Protein AF-A0A943XMK5-F1 (afdb_monomer_lite)

Sequence (504 aa):
MKYYALIISSWVLWLPITFWAGRVFCRYVCPLGLSQSFVGALARRKKNVRRVCTRLPRSKARLAVNVAVLLIYFTLPLGSLIHPWGVFGRVLSLFAPGIVFFAAILILSLFGKGRLWCNWVCPLGVIFDFVAKLGWRADVVGKGCASCRACFPAEAPKVKASECDVSRREALSGVAALAATHAAEKTVDGGFAAVSKAVHPSSLRPVLPPGAHDDFSMKCIGCGICTRVCPEEVIKPSLSLSSFGHPRMDFSVGFCRPACPQKCARECPVGAISVLKGVKRTDIHMGRAIWRKDLCLRTAEGVECTACSRKCPVKAIKIISGFPVVSHGLCIGCGACEHVCPVRPESAIVVEGFARQRIVRPIGKADLLSEMRRRLDEGASLVIAKNGVIKSIRQGRGISPLLEAFDAGELRGSIVMDRVIGRAAAAICAYAGASEVHTPLAAEGAGGILSLSGGRLFADLSVPTILNRTKSGLCPMEDAVKDMDEPEAMVFEIRKTLKRINKK

Radius of gyration: 36.63 Å; chains: 1; bounding box: 75×61×112 Å

Foldseek 3Di:
DVVVVVVVVVCVPVLVVLLAPNPPCLCPPQPLSPLLQVLLVVLCPDDPDDDDDDPDDDDPVLVVLLVVLLCCLPPDPCVLVLESCSLVVCVVVVPPVSVVVSVVQSVCSSVDPRNPSLRRRHNSSSVSNVSNCNHPPNPPPDPPNLSQCPVPPPPDPPPDDDDDDDDPPPPPPCPVVVVPPPPDFDDDPVGDDPGAQADADPPFAFFAQFQAALCLQVQDPLPCPLCVQQPQSQWDADCDPSRGSNTTGHLSRHWADQPDPRRSAVPRPRNSGHDDPPARSQQKAFWFKDAAQVQACCNPVVDLHCQLQVQDPQNQWDQDPSRTDGNRNRHSQGSRSQNSASTPPYGRMHTHGDSGIGGHDLADPVRLVVVQVVLVVVQFQKWKADRSGTDDTHHDDDCVRLVVCLVVLRAAQIEMEGAEEELLSLLSSQVSHHAEYEYQEYEPCSQLLNVVNNHGYHYVDYDNADPDPVNPGGDQLNVQCVVPRHSVVSNVSSVVSVVVVVVD

pLDDT: mean 77.07, std 19.45, range [25.73, 97.25]

Structure (mmCIF, N/CA/C/O backbone):
data_AF-A0A943XMK5-F1
#
_entry.id   AF-A0A943XMK5-F1
#
loop_
_atom_site.group_PDB
_atom_site.id
_atom_site.type_symbol
_atom_site.label_atom_id
_atom_site.label_alt_id
_atom_site.label_comp_id
_atom_site.label_asym_id
_atom_site.label_entity_id
_atom_site.label_seq_id
_atom_site.pdbx_PDB_ins_code
_atom_site.Cartn_x
_atom_site.Cartn_y
_atom_site.Cartn_z
_atom_site.occupancy
_atom_site.B_iso_or_equiv
_atom_site.auth_seq_id
_atom_site.auth_comp_id
_atom_site.auth_asym_id
_atom_site.auth_atom_id
_atom_site.pdbx_PDB_model_num
ATOM 1 N N . MET A 1 1 ? 34.674 24.353 -57.067 1.00 48.91 1 MET A N 1
ATOM 2 C CA . MET A 1 1 ? 33.254 24.753 -57.237 1.00 48.91 1 MET A CA 1
ATOM 3 C C . MET A 1 1 ? 32.254 23.612 -57.014 1.00 48.91 1 MET A C 1
ATOM 5 O O . MET A 1 1 ? 31.367 23.785 -56.189 1.00 48.91 1 MET A O 1
ATOM 9 N N . LYS A 1 2 ? 32.403 22.431 -57.643 1.00 55.50 2 LYS A N 1
ATOM 10 C CA . LYS A 1 2 ? 31.444 21.304 -57.510 1.00 55.50 2 LYS A CA 1
ATOM 11 C C . LYS A 1 2 ? 31.191 20.830 -56.060 1.00 55.50 2 LYS A C 1
ATOM 13 O O . LYS A 1 2 ? 30.059 20.526 -55.704 1.00 55.50 2 LYS A O 1
ATOM 18 N N . TYR A 1 3 ? 32.215 20.845 -55.201 1.00 60.00 3 TYR A N 1
ATOM 19 C CA . TYR A 1 3 ? 32.100 20.446 -53.787 1.00 60.00 3 TYR A CA 1
ATOM 20 C C . TYR A 1 3 ? 31.219 21.391 -52.943 1.00 60.00 3 TYR A C 1
ATOM 22 O O . TYR A 1 3 ? 30.388 20.931 -52.166 1.00 60.00 3 TYR A O 1
ATOM 30 N N . TYR A 1 4 ? 31.335 22.710 -53.132 1.00 62.16 4 TYR A N 1
ATOM 31 C CA . TYR A 1 4 ? 30.515 23.690 -52.405 1.00 62.16 4 TYR A CA 1
ATOM 32 C C . TYR A 1 4 ? 29.049 23.672 -52.863 1.00 62.16 4 TYR A C 1
ATOM 34 O O . TYR A 1 4 ? 28.155 23.806 -52.033 1.00 62.16 4 TYR A O 1
ATOM 42 N N . ALA A 1 5 ? 28.788 23.410 -54.148 1.00 59.97 5 ALA A N 1
ATOM 43 C CA . ALA A 1 5 ? 27.432 23.244 -54.678 1.00 59.97 5 ALA A CA 1
ATOM 44 C C . ALA A 1 5 ? 26.707 22.010 -54.093 1.00 59.97 5 ALA A C 1
ATOM 46 O O . ALA A 1 5 ? 25.521 22.078 -53.763 1.00 59.97 5 ALA A O 1
ATOM 47 N N . LEU A 1 6 ? 27.426 20.900 -53.885 1.00 60.38 6 LEU A N 1
ATOM 48 C CA . LEU A 1 6 ? 26.904 19.706 -53.201 1.00 60.38 6 LEU A CA 1
ATOM 49 C C . LEU A 1 6 ? 26.614 19.960 -51.714 1.00 60.38 6 LEU A C 1
ATOM 51 O O . LEU A 1 6 ? 25.635 19.458 -51.167 1.00 60.38 6 LEU A O 1
ATOM 55 N N . ILE A 1 7 ? 27.436 20.779 -51.056 1.00 63.75 7 ILE A N 1
ATOM 56 C CA . ILE A 1 7 ? 27.192 21.186 -49.671 1.00 63.75 7 ILE A CA 1
ATOM 57 C C . ILE A 1 7 ? 25.929 22.048 -49.592 1.00 63.75 7 ILE A C 1
ATOM 59 O O . ILE A 1 7 ? 25.036 21.733 -48.810 1.00 63.75 7 ILE A O 1
ATOM 63 N N . ILE A 1 8 ? 25.818 23.095 -50.414 1.00 67.12 8 ILE A N 1
ATOM 64 C CA . ILE A 1 8 ? 24.681 24.031 -50.399 1.00 67.12 8 ILE A CA 1
ATOM 65 C C . ILE A 1 8 ? 23.361 23.307 -50.705 1.00 67.12 8 ILE A C 1
ATOM 67 O O . ILE A 1 8 ? 22.392 23.477 -49.967 1.00 67.12 8 ILE A O 1
ATOM 71 N N . SER A 1 9 ? 23.332 22.429 -51.712 1.00 67.06 9 SER A N 1
ATOM 72 C CA . SER A 1 9 ? 22.147 21.611 -52.027 1.00 67.06 9 SER A CA 1
ATOM 73 C C . SER A 1 9 ? 21.757 20.660 -50.887 1.00 67.06 9 SER A C 1
ATOM 75 O O . SER A 1 9 ? 20.573 20.515 -50.580 1.00 67.06 9 SER A O 1
ATOM 77 N N . SER A 1 10 ? 22.736 20.085 -50.177 1.00 67.75 10 SER A N 1
ATOM 78 C CA . SER A 1 10 ? 22.481 19.302 -48.963 1.00 67.75 10 SER A CA 1
ATOM 79 C C . SER A 1 10 ? 21.856 20.150 -47.843 1.00 67.75 10 SER A C 1
ATOM 81 O O . SER A 1 10 ? 21.001 19.655 -47.112 1.00 67.75 10 SER A O 1
ATOM 83 N N . TRP A 1 11 ? 22.238 21.418 -47.674 1.00 75.88 11 TRP A N 1
ATOM 84 C CA . TRP A 1 11 ? 21.630 22.283 -46.653 1.00 75.88 11 TRP A CA 1
ATOM 85 C C . TRP A 1 11 ? 20.179 22.644 -46.980 1.00 75.88 11 TRP A C 1
ATOM 87 O O . TRP A 1 11 ? 19.326 22.555 -46.096 1.00 75.88 11 TRP A O 1
ATOM 97 N N . VAL A 1 12 ? 19.890 22.980 -48.241 1.00 79.25 12 VAL A N 1
ATOM 98 C CA . VAL A 1 12 ? 18.539 23.342 -48.710 1.00 79.25 12 VAL A CA 1
ATOM 99 C C . VAL A 1 12 ? 17.543 22.201 -48.484 1.00 79.25 12 VAL A C 1
ATOM 101 O O . VAL A 1 12 ? 16.423 22.444 -48.043 1.00 79.25 12 VAL A O 1
ATOM 104 N N . LEU A 1 13 ? 17.963 20.950 -48.701 1.00 80.31 13 LEU A N 1
ATOM 105 C CA . LEU A 1 13 ? 17.109 19.779 -48.494 1.00 80.31 13 LEU A CA 1
ATOM 106 C C . LEU A 1 13 ? 16.927 19.420 -47.009 1.00 80.31 13 LEU A C 1
ATOM 108 O O . LEU A 1 13 ? 15.820 19.112 -46.565 1.00 80.31 13 LEU A O 1
ATOM 112 N N . TRP A 1 14 ? 18.008 19.424 -46.223 1.00 79.12 14 TRP A N 1
ATOM 113 C CA . TRP A 1 14 ? 17.991 18.831 -44.880 1.00 79.12 14 TRP A CA 1
ATOM 114 C C . TRP A 1 14 ? 17.628 19.804 -43.753 1.00 79.12 14 TRP A C 1
ATOM 116 O O . TRP A 1 14 ? 17.190 19.343 -42.696 1.00 79.12 14 TRP A O 1
ATOM 126 N N . LEU A 1 15 ? 17.757 21.123 -43.941 1.00 80.06 15 LEU A N 1
ATOM 127 C CA . LEU A 1 15 ? 17.351 22.112 -42.931 1.00 80.06 15 LEU A CA 1
ATOM 128 C C . LEU A 1 15 ? 15.835 22.099 -42.650 1.00 80.06 15 LEU A C 1
ATOM 130 O O . LEU A 1 15 ? 15.480 22.002 -41.471 1.00 80.06 15 LEU A O 1
ATOM 134 N N . PRO A 1 16 ? 14.936 22.093 -43.660 1.00 79.50 16 PRO A N 1
ATOM 135 C CA . PRO A 1 16 ? 13.494 21.982 -43.425 1.00 79.50 16 PRO A CA 1
ATOM 136 C C . PRO A 1 16 ? 13.126 20.661 -42.743 1.00 79.50 16 PRO A C 1
ATOM 138 O O . PRO A 1 16 ? 12.407 20.648 -41.748 1.00 79.50 16 PRO A O 1
ATOM 141 N N . ILE A 1 17 ? 13.696 19.540 -43.198 1.00 71.25 17 ILE A N 1
ATOM 142 C CA . ILE A 1 17 ? 13.473 18.225 -42.576 1.00 71.25 17 ILE A CA 1
ATOM 143 C C . ILE A 1 17 ? 13.925 18.243 -41.111 1.00 71.25 17 ILE A C 1
ATOM 145 O O . ILE A 1 17 ? 13.260 17.678 -40.243 1.00 71.25 17 ILE A O 1
ATOM 149 N N . THR A 1 18 ? 15.026 18.934 -40.813 1.00 68.81 18 THR A N 1
ATOM 150 C CA . THR A 1 18 ? 15.541 19.043 -39.446 1.00 68.81 18 THR A CA 1
ATOM 151 C C . THR A 1 18 ? 14.644 19.880 -38.541 1.00 68.81 18 THR A C 1
ATOM 153 O O . THR A 1 18 ? 14.459 19.540 -37.372 1.00 68.81 18 THR A O 1
ATOM 156 N N . PHE A 1 19 ? 14.041 20.935 -39.083 1.00 70.69 19 PHE A N 1
ATOM 157 C CA . PHE A 1 19 ? 13.064 21.759 -38.378 1.00 70.69 19 PHE A CA 1
ATOM 158 C C . PHE A 1 19 ? 11.797 20.967 -37.998 1.00 70.69 19 PHE A C 1
ATOM 160 O O . PHE A 1 19 ? 11.263 21.141 -36.903 1.00 70.69 19 PHE A O 1
ATOM 167 N N . TRP A 1 20 ? 11.342 20.050 -38.860 1.00 61.59 20 TRP A N 1
ATOM 168 C CA . TRP A 1 20 ? 10.118 19.262 -38.642 1.00 61.59 20 TRP A CA 1
ATOM 169 C C . TRP A 1 20 ? 10.335 17.937 -37.890 1.00 61.59 20 TRP A C 1
ATOM 171 O O . TRP A 1 20 ? 9.447 17.485 -37.162 1.00 61.59 20 TRP A O 1
ATOM 181 N N . ALA A 1 21 ? 11.494 17.295 -38.062 1.00 58.28 21 ALA A N 1
ATOM 182 C CA . ALA A 1 21 ? 11.755 15.925 -37.608 1.00 58.28 21 ALA A CA 1
ATOM 183 C C . ALA A 1 21 ? 13.053 15.757 -36.786 1.00 58.28 21 ALA A C 1
ATOM 185 O O . ALA A 1 21 ? 13.459 14.630 -36.482 1.00 58.28 21 ALA A O 1
ATOM 186 N N . GLY A 1 22 ? 13.711 16.855 -36.396 1.00 66.81 22 GLY A N 1
ATOM 187 C CA . GLY A 1 22 ? 14.954 16.832 -35.620 1.00 66.81 22 GLY A CA 1
ATOM 188 C C . GLY A 1 22 ? 16.165 16.382 -36.445 1.00 66.81 22 GLY A C 1
ATOM 189 O O . GLY A 1 22 ? 16.178 16.476 -37.663 1.00 66.81 22 GLY A O 1
ATOM 190 N N . ARG A 1 23 ? 17.231 15.862 -35.821 1.00 67.31 23 ARG A N 1
ATOM 191 C CA . ARG A 1 23 ? 18.511 15.572 -36.516 1.00 67.31 23 ARG A CA 1
ATOM 192 C C . ARG A 1 23 ? 18.502 14.293 -37.385 1.00 67.31 23 ARG A C 1
ATOM 194 O O . ARG A 1 23 ? 19.346 13.412 -37.204 1.00 67.31 23 ARG A O 1
ATOM 201 N N . VAL A 1 24 ? 17.559 14.170 -38.322 1.00 67.44 24 VAL A N 1
ATOM 202 C CA . VAL A 1 24 ? 17.355 12.995 -39.199 1.00 67.44 24 VAL A CA 1
ATOM 203 C C . VAL A 1 24 ? 18.596 12.690 -40.041 1.00 67.44 24 VAL A C 1
ATOM 205 O O . VAL A 1 24 ? 19.063 11.549 -40.057 1.00 67.44 24 VAL A O 1
ATOM 208 N N . PHE A 1 25 ? 19.189 13.713 -40.660 1.00 72.06 25 PHE A N 1
ATOM 209 C CA . PHE A 1 25 ? 20.373 13.566 -41.508 1.00 72.06 25 PHE A CA 1
ATOM 210 C C . PHE A 1 25 ? 21.545 12.902 -40.766 1.00 72.06 25 PHE A C 1
ATOM 212 O O . PHE A 1 25 ? 22.083 11.883 -41.200 1.00 72.06 25 PHE A O 1
ATOM 219 N N . CYS A 1 26 ? 21.898 13.422 -39.585 1.00 68.31 26 CYS A N 1
ATOM 220 C CA . CYS A 1 26 ? 22.997 12.896 -38.769 1.00 68.31 26 CYS A CA 1
ATOM 221 C C . CYS A 1 26 ? 22.761 11.462 -38.270 1.00 68.31 26 CYS A C 1
ATOM 223 O O . CYS A 1 26 ? 23.678 10.843 -37.735 1.00 68.31 26 CYS A O 1
ATOM 225 N N . ARG A 1 27 ? 21.533 10.944 -38.379 1.00 64.56 27 ARG A N 1
ATOM 226 C CA . ARG A 1 27 ? 21.166 9.611 -37.902 1.00 64.56 27 ARG A CA 1
ATOM 227 C C . ARG A 1 27 ? 21.139 8.553 -38.976 1.00 64.56 27 ARG A C 1
ATOM 229 O O . ARG A 1 27 ? 21.548 7.443 -38.663 1.00 64.56 27 ARG A O 1
ATOM 236 N N . TYR A 1 28 ? 20.601 8.879 -40.141 1.00 66.19 28 TYR A N 1
ATOM 237 C CA . TYR A 1 28 ? 20.292 7.882 -41.163 1.00 66.19 28 TYR A CA 1
ATOM 238 C C . TYR A 1 28 ? 21.087 8.066 -42.445 1.00 66.19 28 TYR A C 1
ATOM 240 O O . TYR A 1 28 ? 21.180 7.132 -43.226 1.00 66.19 28 TYR A O 1
ATOM 248 N N . VAL A 1 29 ? 21.653 9.253 -42.654 1.00 74.44 29 VAL A N 1
ATOM 249 C CA . VAL A 1 29 ? 22.259 9.620 -43.936 1.00 74.44 29 VAL A CA 1
ATOM 250 C C . VAL A 1 29 ? 23.755 9.859 -43.784 1.00 74.44 29 VAL A C 1
ATOM 252 O O . VAL A 1 29 ? 24.536 9.427 -44.620 1.00 74.44 29 VAL A O 1
ATOM 255 N N . CYS A 1 30 ? 24.180 10.502 -42.693 1.00 78.00 30 CYS A N 1
ATOM 256 C CA . CYS A 1 30 ? 25.589 10.800 -42.448 1.00 78.00 30 CYS A CA 1
ATOM 257 C C . CYS A 1 30 ? 26.417 9.514 -42.217 1.00 78.00 30 CYS A C 1
ATOM 259 O O . CYS A 1 30 ? 26.203 8.850 -41.194 1.00 78.00 30 CYS A O 1
ATOM 261 N N . PRO A 1 31 ? 27.425 9.207 -43.063 1.00 80.06 31 PRO A N 1
ATOM 262 C CA . PRO A 1 31 ? 28.246 7.998 -42.930 1.00 80.06 31 PRO A CA 1
ATOM 263 C C . PRO A 1 31 ? 28.993 7.913 -41.594 1.00 80.06 31 PRO A C 1
ATOM 265 O O . PRO A 1 31 ? 29.039 6.856 -40.967 1.00 80.06 31 PRO A O 1
ATOM 268 N N . LEU A 1 32 ? 29.505 9.050 -41.104 1.00 80.06 32 LEU A N 1
ATOM 269 C CA . LEU A 1 32 ? 30.165 9.151 -39.797 1.00 80.06 32 LEU A CA 1
ATOM 270 C C . LEU A 1 32 ? 29.185 8.904 -38.634 1.00 80.06 32 LEU A C 1
ATOM 272 O O . LEU A 1 32 ? 29.528 8.285 -37.629 1.00 80.06 32 LEU A O 1
ATOM 276 N N . GLY A 1 33 ? 27.942 9.376 -38.762 1.00 72.44 33 GLY A N 1
ATOM 277 C CA . GLY A 1 33 ? 26.902 9.145 -37.758 1.00 72.44 33 GLY A CA 1
ATOM 278 C C . GLY A 1 33 ? 26.471 7.677 -37.694 1.00 72.44 33 GLY A C 1
ATOM 279 O O . GLY A 1 33 ? 26.238 7.145 -36.601 1.00 72.44 33 GLY A O 1
ATOM 280 N N . LEU A 1 34 ? 26.400 7.012 -38.850 1.00 76.25 34 LEU A N 1
ATOM 281 C CA . LEU A 1 34 ? 26.109 5.584 -38.966 1.00 76.25 34 LEU A CA 1
ATOM 282 C C . LEU A 1 34 ? 27.234 4.736 -38.362 1.00 76.25 34 LEU A C 1
ATOM 284 O O . LEU A 1 34 ? 26.956 3.895 -37.506 1.00 76.25 34 LEU A O 1
ATOM 288 N N . SER A 1 35 ? 28.496 5.015 -38.703 1.00 80.81 35 SER A N 1
ATOM 289 C CA . SER A 1 35 ? 29.650 4.269 -38.187 1.00 80.81 35 SER A CA 1
ATOM 290 C C . SER A 1 35 ? 29.794 4.386 -36.664 1.00 80.81 35 SER A C 1
ATOM 292 O O . SER A 1 35 ? 29.951 3.374 -35.984 1.00 80.81 35 SER A O 1
ATOM 294 N N . GLN A 1 36 ? 29.613 5.576 -36.082 1.00 72.88 36 GLN A N 1
ATOM 295 C CA . GLN A 1 36 ? 29.601 5.744 -34.618 1.00 72.88 36 GLN A CA 1
ATOM 296 C C . GLN A 1 36 ? 28.429 5.021 -33.938 1.00 72.88 36 GLN A C 1
ATOM 298 O O . GLN A 1 36 ? 28.546 4.532 -32.811 1.00 72.88 36 GLN A O 1
ATOM 303 N N . SER A 1 37 ? 27.277 4.941 -34.607 1.00 67.88 37 SER A N 1
ATOM 304 C CA . SER A 1 37 ? 26.115 4.215 -34.083 1.00 67.88 37 SER A CA 1
ATOM 305 C C . SER A 1 37 ? 26.355 2.709 -34.083 1.00 67.88 37 SER A C 1
ATOM 307 O O . SER A 1 37 ? 26.035 2.051 -33.093 1.00 67.88 37 SER A O 1
ATOM 309 N N . PHE A 1 38 ? 26.967 2.196 -35.151 1.00 73.62 38 PHE A N 1
ATOM 310 C CA . PHE A 1 38 ? 27.366 0.801 -35.294 1.00 73.62 38 PHE A CA 1
ATOM 311 C C . PHE A 1 38 ? 28.416 0.400 -34.249 1.00 73.62 38 PHE A C 1
ATOM 313 O O . PHE A 1 38 ? 28.197 -0.537 -33.482 1.00 73.62 38 PHE A O 1
ATOM 320 N N . VAL A 1 39 ? 29.500 1.173 -34.122 1.00 73.06 39 VAL A N 1
ATOM 321 C CA . VAL A 1 39 ? 30.560 0.949 -33.123 1.00 73.06 39 VAL A CA 1
ATOM 322 C C . VAL A 1 39 ? 30.001 1.003 -31.699 1.00 73.06 39 VAL A C 1
ATOM 324 O O . VAL A 1 39 ? 30.278 0.132 -30.874 1.00 73.06 39 VAL A O 1
ATOM 327 N N . GLY A 1 40 ? 29.128 1.973 -31.415 1.00 63.72 40 GLY A N 1
ATOM 328 C CA . GLY A 1 40 ? 28.435 2.041 -30.135 1.00 63.72 40 GLY A CA 1
ATOM 329 C C . GLY A 1 40 ? 27.503 0.849 -29.877 1.00 63.72 40 GLY A C 1
ATOM 330 O O . GLY A 1 40 ? 27.332 0.463 -28.723 1.00 63.72 40 GLY A O 1
ATOM 331 N N . ALA A 1 41 ? 26.867 0.276 -30.900 1.00 62.69 41 ALA A N 1
ATOM 332 C CA . ALA A 1 41 ? 26.042 -0.925 -30.751 1.00 62.69 41 ALA A CA 1
ATOM 333 C C . ALA A 1 41 ? 26.903 -2.158 -30.430 1.00 62.69 41 ALA A C 1
ATOM 335 O O . ALA A 1 41 ? 26.576 -2.905 -29.508 1.00 62.69 41 ALA A O 1
ATOM 336 N N . LEU A 1 42 ? 28.038 -2.313 -31.117 1.00 64.06 42 LEU A N 1
ATOM 337 C CA . LEU A 1 42 ? 28.965 -3.429 -30.927 1.00 64.06 42 LEU A CA 1
ATOM 338 C C . LEU A 1 42 ? 29.617 -3.415 -29.532 1.00 64.06 42 LEU A C 1
ATOM 340 O O . LEU A 1 42 ? 29.656 -4.441 -28.855 1.00 64.06 42 LEU A O 1
ATOM 344 N N . ALA A 1 43 ? 30.029 -2.240 -29.048 1.00 60.66 43 ALA A N 1
ATOM 345 C CA . ALA A 1 43 ? 30.644 -2.073 -27.727 1.00 60.66 43 ALA A CA 1
ATOM 346 C C . ALA A 1 43 ? 29.691 -2.345 -26.545 1.00 60.66 43 ALA A C 1
ATOM 348 O O . ALA A 1 43 ? 30.131 -2.577 -25.419 1.00 60.66 43 ALA A O 1
ATOM 349 N N . ARG A 1 44 ? 28.369 -2.302 -26.768 1.00 55.78 44 ARG A N 1
ATOM 350 C CA . ARG A 1 44 ? 27.346 -2.351 -25.707 1.00 55.78 44 ARG A CA 1
ATOM 351 C C . ARG A 1 44 ? 26.664 -3.711 -25.537 1.00 55.78 44 ARG A C 1
ATOM 353 O O . ARG A 1 44 ? 25.716 -3.800 -24.760 1.00 55.78 44 ARG A O 1
ATOM 360 N N . ARG A 1 45 ? 27.173 -4.781 -26.162 1.00 44.03 45 ARG A N 1
ATOM 361 C CA . ARG A 1 45 ? 26.612 -6.150 -26.081 1.00 44.03 45 ARG A CA 1
ATOM 362 C C . ARG A 1 45 ? 26.545 -6.765 -24.667 1.00 44.03 45 ARG A C 1
ATOM 364 O O . ARG A 1 45 ? 25.992 -7.848 -24.530 1.00 44.03 45 ARG A O 1
ATOM 371 N N . LYS A 1 46 ? 27.077 -6.119 -23.615 1.00 36.16 46 LYS A N 1
ATOM 372 C CA . LYS A 1 46 ? 27.174 -6.710 -22.260 1.00 36.16 46 LYS A CA 1
ATOM 373 C C . LYS A 1 46 ? 26.873 -5.797 -21.060 1.00 36.16 46 LYS A C 1
ATOM 375 O O . LYS A 1 46 ? 27.244 -6.139 -19.943 1.00 36.16 46 LYS A O 1
ATOM 380 N N . LYS A 1 47 ? 26.193 -4.656 -21.215 1.00 35.19 47 LYS A N 1
ATOM 381 C CA . LYS A 1 47 ? 25.853 -3.814 -20.048 1.00 35.19 47 LYS A CA 1
ATOM 382 C C . LYS A 1 47 ? 24.360 -3.480 -19.992 1.00 35.19 47 LYS A C 1
ATOM 384 O O . LYS A 1 47 ? 23.875 -2.654 -20.760 1.00 35.19 47 LYS A O 1
ATOM 389 N N . ASN A 1 48 ? 23.666 -4.106 -19.034 1.00 34.56 48 ASN A N 1
ATOM 390 C CA . ASN A 1 48 ? 22.304 -3.797 -18.577 1.00 34.56 48 ASN A CA 1
ATOM 391 C C . ASN A 1 48 ? 22.243 -2.374 -17.992 1.00 34.56 48 ASN A C 1
ATOM 393 O O . ASN A 1 48 ? 22.181 -2.191 -16.779 1.00 34.56 48 ASN A O 1
ATOM 397 N N . VAL A 1 49 ? 22.322 -1.346 -18.837 1.00 35.62 49 VAL A N 1
ATOM 398 C CA . VAL A 1 49 ? 22.388 0.047 -18.378 1.00 35.62 49 VAL A CA 1
ATOM 399 C C . VAL A 1 49 ? 21.102 0.795 -18.702 1.00 35.62 49 VAL A C 1
ATOM 401 O O . VAL A 1 49 ? 20.712 0.962 -19.859 1.00 35.62 49 VAL A O 1
ATOM 404 N N . ARG A 1 50 ? 20.491 1.266 -17.608 1.00 33.00 50 ARG A N 1
ATOM 405 C CA . ARG A 1 50 ? 19.463 2.307 -17.479 1.00 33.00 50 ARG A CA 1
ATOM 406 C C . ARG A 1 50 ? 19.512 3.366 -18.573 1.00 33.00 50 ARG A C 1
ATOM 408 O O . ARG A 1 50 ? 20.555 3.980 -18.772 1.00 33.00 50 ARG A O 1
ATOM 415 N N . ARG A 1 51 ? 18.342 3.724 -19.114 1.00 35.78 51 ARG A N 1
ATOM 416 C CA . ARG A 1 51 ? 18.081 5.083 -19.613 1.00 35.78 51 ARG A CA 1
ATOM 417 C C . ARG A 1 51 ? 16.664 5.529 -19.253 1.00 35.78 51 ARG A C 1
ATOM 419 O O . ARG A 1 51 ? 15.697 5.154 -19.903 1.00 35.78 51 ARG A O 1
ATOM 426 N N . VAL A 1 52 ? 16.567 6.356 -18.213 1.00 34.12 52 VAL A N 1
ATOM 427 C CA . VAL A 1 52 ? 15.527 7.387 -18.126 1.00 34.12 52 VAL A CA 1
ATOM 428 C C . VAL A 1 52 ? 15.990 8.547 -19.010 1.00 34.12 52 VAL A C 1
ATOM 430 O O . VAL A 1 52 ? 17.192 8.762 -19.183 1.00 34.12 52 VAL A O 1
ATOM 433 N N . CYS A 1 53 ? 15.030 9.230 -19.631 1.00 34.16 53 CYS A N 1
ATOM 434 C CA . CYS A 1 53 ? 15.223 10.359 -20.533 1.00 34.16 53 CYS A CA 1
ATOM 435 C C . CYS A 1 53 ? 16.245 11.361 -19.964 1.00 34.16 53 CYS A C 1
ATOM 437 O O . CYS A 1 53 ? 15.910 12.182 -19.118 1.00 34.16 53 CYS A O 1
ATOM 439 N N . THR A 1 54 ? 17.494 11.319 -20.427 1.00 34.59 54 THR A N 1
ATOM 440 C CA . THR A 1 54 ? 18.443 12.406 -20.192 1.00 34.59 54 THR A CA 1
ATOM 441 C C . THR A 1 54 ? 18.613 13.138 -21.506 1.00 34.59 54 THR A C 1
ATOM 443 O O . THR A 1 54 ? 19.499 12.847 -22.308 1.00 34.59 54 THR A O 1
ATOM 446 N N . ARG A 1 55 ? 17.753 14.138 -21.731 1.00 38.62 55 ARG A N 1
ATOM 447 C CA . ARG A 1 55 ? 18.182 15.283 -22.534 1.00 38.62 55 ARG A CA 1
ATOM 448 C C . ARG A 1 55 ? 19.461 15.781 -21.854 1.00 38.62 55 ARG A C 1
ATOM 450 O O . ARG A 1 55 ? 19.433 16.062 -20.658 1.00 38.62 55 ARG A O 1
ATOM 457 N N . LEU A 1 56 ? 20.588 15.768 -22.571 1.00 39.78 56 LEU A N 1
ATOM 458 C CA . LEU A 1 56 ? 21.899 16.143 -22.023 1.00 39.78 56 LEU A CA 1
ATOM 459 C C . LEU A 1 56 ? 21.775 17.466 -21.237 1.00 39.78 56 LEU A C 1
ATOM 461 O O . LEU A 1 56 ? 21.217 18.420 -21.790 1.00 39.78 56 LEU A O 1
ATOM 465 N N . PRO A 1 57 ? 22.262 17.545 -19.982 1.00 40.62 57 PRO A N 1
ATOM 466 C CA . PRO A 1 57 ? 22.119 18.746 -19.165 1.00 40.62 57 PRO A CA 1
ATOM 467 C C . PRO A 1 57 ? 22.727 19.955 -19.888 1.00 40.62 57 PRO A C 1
ATOM 469 O O . PRO A 1 57 ? 23.810 19.868 -20.474 1.00 40.62 57 PRO A O 1
ATOM 472 N N . ARG A 1 58 ? 22.002 21.081 -19.889 1.00 52.75 58 ARG A N 1
ATOM 473 C CA . ARG A 1 58 ? 22.451 22.352 -20.477 1.00 52.75 58 ARG A CA 1
ATOM 474 C C . ARG A 1 58 ? 23.585 22.924 -19.616 1.00 52.75 58 ARG A C 1
ATOM 476 O O . ARG A 1 58 ? 23.319 23.662 -18.676 1.00 52.75 58 ARG A O 1
ATOM 483 N N . SER A 1 59 ? 24.838 22.570 -19.906 1.00 57.19 59 SER A N 1
ATOM 484 C CA . SER A 1 59 ? 26.010 23.149 -19.237 1.00 57.19 59 SER A CA 1
ATOM 485 C C . SER A 1 59 ? 26.561 24.346 -20.018 1.00 57.19 59 SER A C 1
ATOM 487 O O . SER A 1 59 ? 26.586 24.334 -21.252 1.00 57.19 59 SER A O 1
ATOM 489 N N . LYS A 1 60 ? 27.046 25.371 -19.301 1.00 63.47 60 LYS A N 1
ATOM 490 C CA . LYS A 1 60 ? 27.740 26.527 -19.903 1.00 63.47 60 LYS A CA 1
ATOM 491 C C . LYS A 1 60 ? 28.951 26.080 -20.738 1.00 63.47 60 LYS A C 1
ATOM 493 O O . LYS A 1 60 ? 29.171 26.603 -21.824 1.00 63.47 60 LYS A O 1
ATOM 498 N N . ALA A 1 61 ? 29.647 25.031 -20.291 1.00 67.12 61 ALA A N 1
ATOM 499 C CA . ALA A 1 61 ? 30.760 24.412 -21.011 1.00 67.12 61 ALA A CA 1
ATOM 500 C C . ALA A 1 61 ? 30.361 23.885 -22.400 1.00 6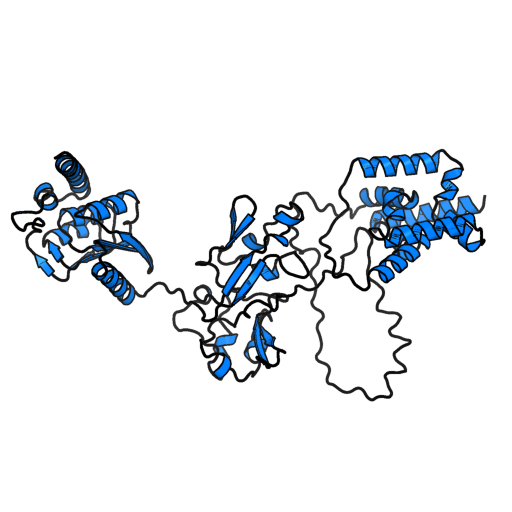7.12 61 ALA A C 1
ATOM 502 O O . ALA A 1 61 ? 31.076 24.099 -23.372 1.00 67.12 61 ALA A O 1
ATOM 503 N N . ARG A 1 62 ? 29.193 23.240 -22.534 1.00 66.12 62 ARG A N 1
ATOM 504 C CA . ARG A 1 62 ? 28.734 22.730 -23.834 1.00 66.12 62 ARG A CA 1
ATOM 505 C C . ARG A 1 62 ? 28.385 23.856 -24.803 1.00 66.12 62 ARG A C 1
ATOM 507 O O . ARG A 1 62 ? 28.645 23.738 -25.995 1.00 66.12 62 ARG A O 1
ATOM 514 N N . LEU A 1 63 ? 27.792 24.936 -24.297 1.00 71.38 63 LEU A N 1
ATOM 515 C CA . LEU A 1 63 ? 27.510 26.112 -25.114 1.00 71.38 63 LEU A CA 1
ATOM 516 C C . LEU A 1 63 ? 28.813 26.753 -25.613 1.00 71.38 63 LEU A C 1
ATOM 518 O O . LEU A 1 63 ? 28.910 27.042 -26.799 1.00 71.38 63 LEU A O 1
ATOM 522 N N . ALA A 1 64 ? 29.820 26.882 -24.744 1.00 77.12 64 ALA A N 1
ATOM 523 C CA . ALA A 1 64 ? 31.136 27.403 -25.112 1.00 77.12 64 ALA A CA 1
ATOM 524 C C . ALA A 1 64 ? 31.816 26.554 -26.201 1.00 77.12 64 ALA A C 1
ATOM 526 O O . ALA A 1 64 ? 32.280 27.100 -27.198 1.00 77.12 64 ALA A O 1
ATOM 527 N N . VAL A 1 65 ? 31.796 25.221 -26.068 1.00 78.25 65 VAL A N 1
ATOM 528 C CA . VAL A 1 65 ? 32.350 24.309 -27.086 1.00 78.25 65 VAL A CA 1
ATOM 529 C C . VAL A 1 65 ? 31.608 24.447 -28.418 1.00 78.25 65 VAL A C 1
ATOM 531 O O . VAL A 1 65 ? 32.245 24.567 -29.459 1.00 78.25 65 VAL A O 1
ATOM 534 N N . ASN A 1 66 ? 30.273 24.487 -28.404 1.00 77.81 66 ASN A N 1
ATOM 535 C CA . ASN A 1 66 ? 29.483 24.642 -29.627 1.00 77.81 66 ASN A CA 1
ATOM 536 C C . ASN A 1 66 ? 29.784 25.966 -30.349 1.00 77.81 66 ASN A C 1
ATOM 538 O O . ASN A 1 66 ? 29.897 25.976 -31.571 1.00 77.81 66 ASN A O 1
ATOM 542 N N . VAL A 1 67 ? 29.918 27.070 -29.606 1.00 81.81 67 VAL A N 1
ATOM 543 C CA . VAL A 1 67 ? 30.263 28.382 -30.174 1.00 81.81 67 VAL A CA 1
ATOM 544 C C . VAL A 1 67 ? 31.675 28.360 -30.759 1.00 81.81 67 VAL A C 1
ATOM 546 O O . VAL A 1 67 ? 31.856 28.777 -31.899 1.00 81.81 67 VAL A O 1
ATOM 549 N N . ALA A 1 68 ? 32.654 27.799 -30.042 1.00 81.94 68 ALA A N 1
ATOM 550 C CA . ALA A 1 68 ? 34.027 27.671 -30.531 1.00 81.94 68 ALA A CA 1
ATOM 551 C C . ALA A 1 68 ? 34.114 26.836 -31.821 1.00 81.94 68 ALA A C 1
ATOM 553 O O . ALA A 1 68 ? 34.772 27.238 -32.776 1.00 81.94 68 ALA A O 1
ATOM 554 N N . VAL A 1 69 ? 33.396 25.709 -31.887 1.00 81.69 69 VAL A N 1
ATOM 555 C CA . VAL A 1 69 ? 33.323 24.847 -33.080 1.00 81.69 69 VAL A CA 1
ATOM 556 C C . VAL A 1 69 ? 32.741 25.592 -34.282 1.00 81.69 69 VAL A C 1
ATOM 558 O O . VAL A 1 69 ? 33.252 25.445 -35.391 1.00 81.69 69 VAL A O 1
ATOM 561 N N . LEU A 1 70 ? 31.683 26.387 -34.083 1.00 81.12 70 LEU A N 1
ATOM 562 C CA . LEU A 1 70 ? 31.085 27.174 -35.163 1.00 81.12 70 LEU A CA 1
ATOM 563 C C . LEU A 1 70 ? 32.021 28.291 -35.629 1.00 81.12 70 LEU A C 1
ATOM 565 O O . LEU A 1 70 ? 32.193 28.451 -36.833 1.00 81.12 70 LEU A O 1
ATOM 569 N N . LEU A 1 71 ? 32.669 29.007 -34.705 1.00 81.44 71 LEU A N 1
ATOM 570 C CA . LEU A 1 71 ? 33.654 30.033 -35.052 1.00 81.44 71 LEU A CA 1
ATOM 571 C C . LEU A 1 71 ? 34.790 29.435 -35.890 1.00 81.44 71 LEU A C 1
ATOM 573 O O . LEU A 1 71 ? 35.030 29.910 -36.992 1.00 81.44 71 LEU A O 1
ATOM 577 N N . ILE A 1 72 ? 35.397 28.330 -35.441 1.00 79.62 72 ILE A N 1
ATOM 578 C CA . ILE A 1 72 ? 36.464 27.626 -36.176 1.00 79.62 72 ILE A CA 1
ATOM 579 C C . ILE A 1 72 ? 35.994 27.175 -37.566 1.00 79.62 72 ILE A C 1
ATOM 581 O O . ILE A 1 72 ? 36.753 27.240 -38.531 1.00 79.62 72 ILE A O 1
ATOM 585 N N . TYR A 1 73 ? 34.748 26.713 -37.685 1.00 79.69 73 TYR A N 1
ATOM 586 C CA . TYR A 1 73 ? 34.193 26.261 -38.959 1.00 79.69 73 TYR A CA 1
ATOM 587 C C . TYR A 1 73 ? 33.999 27.401 -39.971 1.00 79.69 73 TYR A C 1
ATOM 589 O O . TYR A 1 73 ? 34.216 27.179 -41.161 1.00 79.69 73 TYR A O 1
ATOM 597 N N . PHE A 1 74 ? 33.604 28.596 -39.517 1.00 77.69 74 PHE A N 1
ATOM 598 C CA . PHE A 1 74 ? 33.316 29.737 -40.392 1.00 77.69 74 PHE A CA 1
ATOM 599 C C . PHE A 1 74 ? 34.519 30.661 -40.650 1.00 77.69 74 PHE A C 1
ATOM 601 O O . PHE A 1 74 ? 34.501 31.365 -41.656 1.00 77.69 74 PHE A O 1
ATOM 608 N N . THR A 1 75 ? 35.555 30.668 -39.801 1.00 69.81 75 THR A N 1
ATOM 609 C CA . THR A 1 75 ? 36.690 31.611 -39.924 1.00 69.81 75 THR A CA 1
ATOM 610 C C . THR A 1 75 ? 37.989 31.003 -40.458 1.00 69.81 75 THR A C 1
ATOM 612 O O . THR A 1 75 ? 38.844 31.749 -40.928 1.00 69.81 75 THR A O 1
ATOM 615 N N . LEU A 1 76 ? 38.170 29.676 -40.418 1.00 61.28 76 LEU A N 1
ATOM 616 C CA . LEU A 1 76 ? 39.433 29.019 -40.788 1.00 61.28 76 LEU A CA 1
ATOM 617 C C . LEU A 1 76 ? 39.270 28.078 -42.001 1.00 61.28 76 LEU A C 1
ATOM 619 O O . LEU A 1 76 ? 38.303 27.313 -42.053 1.00 61.28 76 LEU A O 1
ATOM 623 N N . PRO A 1 77 ? 40.271 27.976 -42.908 1.00 63.84 77 PRO A N 1
ATOM 624 C CA . PRO A 1 77 ? 40.310 26.941 -43.960 1.00 63.84 77 PRO A CA 1
ATOM 625 C C . PRO A 1 77 ? 40.233 25.504 -43.400 1.00 63.84 77 PRO A C 1
ATOM 627 O O . PRO A 1 77 ? 39.833 24.552 -44.080 1.00 63.84 77 PRO A O 1
ATOM 630 N N . LEU A 1 78 ? 40.584 25.364 -42.117 1.00 59.97 78 LEU A N 1
ATOM 631 C CA . LEU A 1 78 ? 40.574 24.140 -41.317 1.00 59.97 78 LEU A CA 1
ATOM 632 C C . LEU A 1 78 ? 39.157 23.618 -41.011 1.00 59.97 78 LEU A C 1
ATOM 634 O O . LEU A 1 78 ? 39.017 22.453 -40.641 1.00 59.97 78 LEU A O 1
ATOM 638 N N . GLY A 1 79 ? 38.089 24.403 -41.212 1.00 64.69 79 GLY A N 1
ATOM 639 C CA . GLY A 1 79 ? 36.704 23.933 -41.034 1.00 64.69 79 GLY A CA 1
ATOM 640 C C . GLY A 1 79 ? 36.363 22.711 -41.904 1.00 64.69 79 GLY A C 1
ATOM 641 O O . GLY A 1 79 ? 35.599 21.827 -41.505 1.00 64.69 79 GLY A O 1
ATOM 642 N N . SER A 1 80 ? 37.027 22.592 -43.058 1.00 66.81 80 SER A N 1
ATOM 643 C CA . SER A 1 80 ? 36.943 21.441 -43.965 1.00 66.81 80 SER A CA 1
ATOM 644 C C . SER A 1 80 ? 37.557 20.148 -43.396 1.00 66.81 80 SER A C 1
ATOM 646 O O . SER A 1 80 ? 37.234 19.049 -43.863 1.00 66.81 80 SER A O 1
ATOM 648 N N . LEU A 1 81 ? 38.431 20.235 -42.384 1.00 70.56 81 LEU A N 1
ATOM 649 C CA . LEU A 1 81 ? 39.032 19.076 -41.709 1.00 70.56 81 LEU A CA 1
ATOM 650 C C . LEU A 1 81 ? 38.044 18.393 -40.761 1.00 70.56 81 LEU A C 1
ATOM 652 O O . LEU A 1 81 ? 38.027 17.170 -40.676 1.00 70.56 81 LEU A O 1
ATOM 656 N N . ILE A 1 82 ? 37.180 19.176 -40.114 1.00 72.81 82 ILE A N 1
ATOM 657 C CA . ILE A 1 82 ? 36.254 18.729 -39.058 1.00 72.81 82 ILE A CA 1
ATOM 658 C C . ILE A 1 82 ? 34.871 18.366 -39.643 1.00 72.81 82 ILE A C 1
ATOM 660 O O . ILE A 1 82 ? 34.050 17.695 -39.009 1.00 72.81 82 ILE A O 1
ATOM 664 N N . HIS A 1 83 ? 34.600 18.779 -40.884 1.00 78.12 83 HIS A N 1
ATOM 665 C CA . HIS A 1 83 ? 33.343 18.512 -41.571 1.00 78.12 83 HIS A CA 1
ATOM 666 C C . HIS A 1 83 ? 33.140 17.004 -41.840 1.00 78.12 83 HIS A C 1
ATOM 668 O O . HIS A 1 83 ? 34.034 16.363 -42.394 1.00 78.12 83 HIS A O 1
ATOM 674 N N . PRO A 1 84 ? 31.967 16.419 -41.526 1.00 73.25 84 PRO A N 1
ATOM 675 C CA . PRO A 1 84 ? 31.746 14.971 -41.612 1.00 73.25 84 PRO A CA 1
ATOM 676 C C . PRO A 1 84 ? 31.972 14.397 -43.017 1.00 73.25 84 PRO A C 1
ATOM 678 O O . PRO A 1 84 ? 32.553 13.323 -43.145 1.00 73.25 84 PRO A O 1
ATOM 681 N N . TRP A 1 85 ? 31.587 15.130 -44.066 1.00 75.31 85 TRP A N 1
ATOM 682 C CA . TRP A 1 85 ? 31.851 14.726 -45.450 1.00 75.31 85 TRP A CA 1
ATOM 683 C C . TRP A 1 85 ? 33.333 14.814 -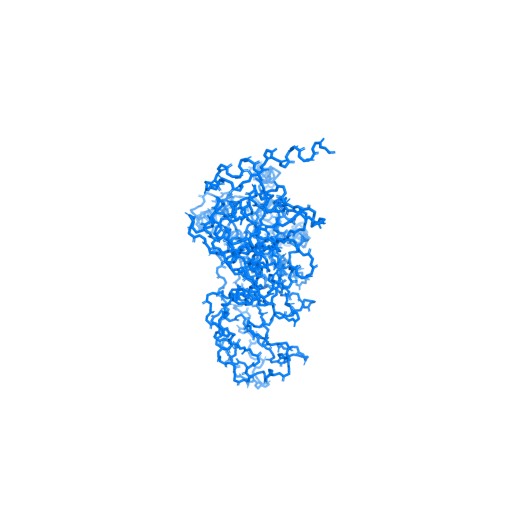45.825 1.00 75.31 85 TRP A C 1
ATOM 685 O O . TRP A 1 85 ? 33.816 13.979 -46.578 1.00 75.31 85 TRP A O 1
ATOM 695 N N . GLY A 1 86 ? 34.067 15.780 -45.264 1.00 77.75 86 GLY A N 1
ATOM 696 C CA . GLY A 1 86 ? 35.509 15.905 -45.481 1.00 77.75 86 GLY A CA 1
ATOM 697 C C . GLY A 1 86 ? 36.280 14.788 -44.782 1.00 77.75 86 GLY A C 1
ATOM 698 O O . GLY A 1 86 ? 37.181 14.197 -45.367 1.00 77.75 86 GLY A O 1
ATOM 699 N N . VAL A 1 87 ? 35.902 14.452 -43.544 1.00 80.00 87 VAL A N 1
ATOM 700 C CA . VAL A 1 87 ? 36.478 13.315 -42.808 1.00 80.00 87 VAL A CA 1
ATOM 701 C C . VAL A 1 87 ? 36.224 12.010 -43.559 1.00 80.00 87 VAL A C 1
ATOM 703 O O . VAL A 1 87 ? 37.162 11.259 -43.800 1.00 80.00 87 VAL A O 1
ATOM 706 N N . PHE A 1 88 ? 34.983 11.760 -43.983 1.00 80.62 88 PHE A N 1
ATOM 707 C CA . PHE A 1 88 ? 34.641 10.541 -44.714 1.00 80.62 88 PHE A CA 1
ATOM 708 C C . PHE A 1 88 ? 35.286 10.484 -46.108 1.00 80.62 88 PHE A C 1
ATOM 710 O O . PHE A 1 88 ? 35.796 9.442 -46.506 1.00 80.62 88 PHE A O 1
ATOM 717 N N . GLY A 1 89 ? 35.347 11.610 -46.824 1.00 80.81 89 GLY A N 1
ATOM 718 C CA . GLY A 1 89 ? 36.007 11.701 -48.128 1.00 80.81 89 GLY A CA 1
ATOM 719 C C . GLY A 1 89 ? 37.496 11.350 -48.072 1.00 80.81 89 GLY A C 1
ATOM 720 O O . GLY A 1 89 ? 37.979 10.645 -48.950 1.00 80.81 89 GLY A O 1
ATOM 721 N N . ARG A 1 90 ? 38.206 11.750 -47.005 1.00 83.06 90 ARG A N 1
ATOM 722 C CA . ARG A 1 90 ? 39.622 11.386 -46.797 1.00 83.06 90 ARG A CA 1
ATOM 723 C C . ARG A 1 90 ? 39.829 9.897 -46.519 1.00 83.06 90 ARG A C 1
ATOM 725 O O . ARG A 1 90 ? 40.878 9.357 -46.851 1.00 83.06 90 ARG A O 1
ATOM 732 N N . VAL A 1 91 ? 38.839 9.238 -45.917 1.00 83.44 91 VAL A N 1
ATOM 733 C CA . VAL A 1 91 ? 38.852 7.779 -45.738 1.00 83.44 91 VAL A CA 1
ATOM 734 C C . VAL A 1 91 ? 38.675 7.084 -47.087 1.00 83.44 91 VAL A C 1
ATOM 736 O O . VAL A 1 91 ? 39.443 6.183 -47.403 1.00 83.44 91 VAL A O 1
ATOM 739 N N . LEU A 1 92 ? 37.716 7.535 -47.905 1.00 83.25 92 LEU A N 1
ATOM 740 C CA . LEU A 1 92 ? 37.497 6.985 -49.250 1.00 83.25 92 LEU A CA 1
ATOM 741 C C . LEU A 1 92 ? 38.704 7.189 -50.172 1.00 83.25 92 LEU A C 1
ATOM 743 O O . LEU A 1 92 ? 39.008 6.318 -50.977 1.00 83.25 92 LEU A O 1
ATOM 747 N N . SER A 1 93 ? 39.412 8.311 -50.035 1.00 83.44 93 SER A N 1
ATOM 748 C CA . SER A 1 93 ? 40.625 8.600 -50.804 1.00 83.44 93 SER A CA 1
ATOM 749 C C . SER A 1 93 ? 41.893 7.947 -50.236 1.00 83.44 93 SER A C 1
ATOM 751 O O . SER A 1 93 ? 42.987 8.329 -50.638 1.00 83.44 93 SER A O 1
ATOM 753 N N . LEU A 1 94 ? 41.769 7.037 -49.260 1.00 83.50 94 LEU A N 1
ATOM 754 C CA . LEU A 1 94 ? 42.880 6.340 -48.596 1.00 83.50 94 LEU A CA 1
ATOM 755 C C . LEU A 1 94 ? 43.954 7.266 -47.991 1.00 83.50 94 LEU A C 1
ATOM 757 O O . LEU A 1 94 ? 45.113 6.888 -47.829 1.00 83.50 94 LEU A O 1
ATOM 761 N N . PHE A 1 95 ? 43.582 8.491 -47.618 1.00 86.56 95 PHE A N 1
ATOM 762 C CA . PHE A 1 95 ? 44.520 9.451 -47.049 1.00 86.56 95 PHE A CA 1
ATOM 763 C C . PHE A 1 95 ? 44.810 9.096 -45.586 1.00 86.56 95 PHE A C 1
ATOM 765 O O . PHE A 1 95 ? 43.943 9.251 -44.720 1.00 86.56 95 PHE A O 1
ATOM 772 N N . ALA A 1 96 ? 46.035 8.641 -45.300 1.00 85.00 96 ALA A N 1
ATOM 773 C CA . ALA A 1 96 ? 46.417 8.088 -43.997 1.00 85.00 96 ALA A CA 1
ATOM 774 C C . ALA A 1 96 ? 46.067 8.992 -42.793 1.00 85.00 96 ALA A C 1
ATOM 776 O O . ALA A 1 96 ? 45.438 8.492 -41.855 1.00 85.00 96 ALA A O 1
ATOM 777 N N . PRO A 1 97 ? 46.323 10.319 -42.809 1.00 84.06 97 PRO A N 1
ATOM 778 C CA . PRO A 1 97 ? 45.909 11.192 -41.706 1.00 84.06 97 PRO A CA 1
ATOM 779 C C . PRO A 1 97 ? 44.387 11.235 -41.494 1.00 84.06 97 PRO A C 1
ATOM 781 O O . PRO A 1 97 ? 43.914 11.334 -40.363 1.00 84.06 97 PRO A O 1
ATOM 784 N N . GLY A 1 98 ? 43.599 11.118 -42.568 1.00 83.81 98 GLY A N 1
ATOM 785 C CA . GLY A 1 98 ? 42.138 11.060 -42.492 1.00 83.81 98 GLY A CA 1
ATOM 786 C C . GLY A 1 98 ? 41.619 9.751 -41.900 1.00 83.81 98 GLY A C 1
ATOM 787 O O . GLY A 1 98 ? 40.676 9.774 -41.108 1.00 83.81 98 GLY A O 1
ATOM 788 N N . ILE A 1 99 ? 42.263 8.627 -42.229 1.00 86.00 99 ILE A N 1
ATOM 789 C CA . ILE A 1 99 ? 41.948 7.308 -41.662 1.00 86.00 99 ILE A CA 1
ATOM 790 C C . ILE A 1 99 ? 42.240 7.287 -40.161 1.00 86.00 99 ILE A C 1
ATOM 792 O O . ILE A 1 99 ? 41.376 6.891 -39.379 1.00 86.00 99 ILE A O 1
ATOM 796 N N . VAL A 1 100 ? 43.416 7.773 -39.747 1.00 87.88 100 VAL A N 1
ATOM 797 C CA . VAL A 1 100 ? 43.804 7.858 -38.329 1.00 87.88 100 VAL A CA 1
ATOM 798 C C . VAL A 1 100 ? 42.816 8.728 -37.550 1.00 87.88 100 VAL A C 1
ATOM 800 O O . VAL A 1 100 ? 42.348 8.338 -36.480 1.00 87.88 100 VAL A O 1
ATOM 803 N N . PHE A 1 101 ? 42.423 9.873 -38.110 1.00 85.81 101 PHE A N 1
ATOM 804 C CA . PHE A 1 101 ? 41.450 10.763 -37.484 1.00 85.81 101 PHE A CA 1
ATOM 805 C C . PHE A 1 101 ? 40.053 10.135 -37.358 1.00 85.81 101 PHE A C 1
ATOM 807 O O . PHE A 1 101 ? 39.426 10.210 -36.300 1.00 85.81 101 PHE A O 1
ATOM 814 N N . PHE A 1 102 ? 39.567 9.460 -38.404 1.00 85.69 102 PHE A N 1
ATOM 815 C CA . PHE A 1 102 ? 38.295 8.735 -38.363 1.00 85.69 102 PHE A CA 1
ATOM 816 C C . PHE A 1 102 ? 38.324 7.593 -37.337 1.00 85.69 102 PHE A C 1
ATOM 818 O O . PHE A 1 102 ? 37.386 7.450 -36.549 1.00 85.69 102 PHE A O 1
ATOM 825 N N . ALA A 1 103 ? 39.418 6.829 -37.279 1.00 87.25 103 ALA A N 1
ATOM 826 C CA . ALA A 1 103 ? 39.618 5.778 -36.286 1.00 87.25 103 ALA A CA 1
ATOM 827 C C . ALA A 1 103 ? 39.621 6.342 -34.857 1.00 87.25 103 ALA A C 1
ATOM 829 O O . ALA A 1 103 ? 38.926 5.805 -33.997 1.00 87.25 103 ALA A O 1
ATOM 830 N N . ALA A 1 104 ? 40.294 7.471 -34.607 1.00 86.38 104 ALA A N 1
ATOM 831 C CA . ALA A 1 104 ? 40.279 8.142 -33.307 1.00 86.38 104 ALA A CA 1
ATOM 832 C C . ALA A 1 104 ? 38.857 8.560 -32.879 1.00 86.38 104 ALA A C 1
ATOM 834 O O . ALA A 1 104 ? 38.471 8.360 -31.725 1.00 86.38 104 ALA A O 1
ATOM 835 N N . ILE A 1 105 ? 38.032 9.060 -33.809 1.00 84.38 105 ILE A N 1
ATOM 836 C CA . ILE A 1 105 ? 36.622 9.403 -33.549 1.00 84.38 105 ILE A CA 1
ATOM 837 C C . ILE A 1 105 ? 35.791 8.161 -33.172 1.00 84.38 105 ILE A C 1
ATOM 839 O O . ILE A 1 105 ? 34.915 8.235 -32.299 1.00 84.38 105 ILE A O 1
ATOM 843 N N . LEU A 1 106 ? 36.042 7.020 -33.820 1.00 84.56 106 LEU A N 1
ATOM 844 C CA . LEU A 1 106 ? 35.374 5.754 -33.507 1.00 84.56 106 LEU A CA 1
ATOM 845 C C . LEU A 1 106 ? 35.850 5.171 -32.171 1.00 84.56 106 LEU A C 1
ATOM 847 O O . LEU A 1 106 ? 35.017 4.741 -31.376 1.00 84.56 106 LEU A O 1
ATOM 851 N N . ILE A 1 107 ? 37.151 5.229 -31.878 1.00 83.12 107 ILE A N 1
ATOM 852 C CA . ILE A 1 107 ? 37.724 4.789 -30.599 1.00 83.12 107 ILE A CA 1
ATOM 853 C C . ILE A 1 107 ? 37.159 5.631 -29.452 1.00 83.12 107 ILE A C 1
ATOM 855 O O . ILE A 1 107 ? 36.678 5.088 -28.462 1.00 83.12 107 ILE A O 1
ATOM 859 N N . LEU A 1 108 ? 37.091 6.955 -29.605 1.00 76.44 108 LEU A N 1
ATOM 860 C CA . LEU A 1 108 ? 36.457 7.834 -28.620 1.00 76.44 108 LEU A CA 1
ATOM 861 C C . LEU A 1 108 ? 34.966 7.494 -28.412 1.00 76.44 108 LEU A C 1
ATOM 863 O O . LEU A 1 108 ? 34.436 7.609 -27.304 1.00 76.44 108 LEU A O 1
ATOM 867 N N . SER A 1 109 ? 34.282 7.025 -29.461 1.00 69.31 109 SER A N 1
ATOM 868 C CA . SER A 1 109 ? 32.898 6.539 -29.389 1.00 69.31 109 SER A CA 1
ATOM 869 C C . SER A 1 109 ? 32.751 5.209 -28.629 1.00 69.31 109 SER A C 1
ATOM 871 O O . SER A 1 109 ? 31.632 4.904 -28.206 1.00 69.31 109 SER A O 1
ATOM 873 N N . LEU A 1 110 ? 33.829 4.433 -28.440 1.00 68.56 110 LEU A N 1
ATOM 874 C CA . LEU A 1 110 ? 33.835 3.216 -27.613 1.00 68.56 110 LEU A CA 1
ATOM 875 C C . LEU A 1 110 ? 33.816 3.549 -26.116 1.00 68.56 110 LEU A C 1
ATOM 877 O O . LEU A 1 110 ? 33.081 2.920 -25.357 1.00 68.56 110 LEU A O 1
ATOM 881 N N . PHE A 1 111 ? 34.589 4.556 -25.698 1.00 61.50 111 PHE A N 1
ATOM 882 C CA . PHE A 1 111 ? 34.714 4.963 -24.290 1.00 61.50 111 PHE A CA 1
ATOM 883 C C . PHE A 1 111 ? 33.635 5.969 -23.844 1.00 61.50 111 PHE A C 1
ATOM 885 O O . PHE A 1 111 ? 33.429 6.193 -22.652 1.00 61.50 111 PHE A O 1
ATOM 892 N N . GLY A 1 112 ? 32.922 6.575 -24.796 1.00 52.94 112 GLY A N 1
ATOM 893 C CA . GLY A 1 112 ? 31.987 7.674 -24.570 1.00 52.94 112 GLY A CA 1
ATOM 894 C C . GLY A 1 112 ? 30.493 7.357 -24.684 1.00 52.94 112 GLY A C 1
ATOM 895 O O . GLY A 1 112 ? 30.068 6.246 -24.993 1.00 52.94 112 GLY A O 1
ATOM 896 N N . LYS A 1 113 ? 29.649 8.389 -24.508 1.00 53.31 113 LYS A N 1
ATOM 897 C CA . LYS A 1 113 ? 28.181 8.359 -24.719 1.00 53.31 113 LYS A CA 1
ATOM 898 C C . LYS A 1 113 ? 27.804 8.217 -26.213 1.00 53.31 113 LYS A C 1
ATOM 900 O O . LYS A 1 113 ? 27.089 9.057 -26.757 1.00 53.31 113 LYS A O 1
ATOM 905 N N . GLY A 1 114 ? 28.280 7.167 -26.891 1.00 63.19 114 GLY A N 1
ATOM 906 C CA . GLY A 1 114 ? 28.048 6.893 -28.314 1.00 63.19 114 GLY A CA 1
ATOM 907 C C . GLY A 1 114 ? 28.542 8.029 -29.213 1.00 63.19 114 GLY A C 1
ATOM 908 O O . GLY A 1 114 ? 29.736 8.200 -29.403 1.00 63.19 114 GLY A O 1
ATOM 909 N N . ARG A 1 115 ? 27.621 8.856 -29.722 1.00 67.44 115 ARG A N 1
ATOM 910 C CA . ARG A 1 115 ? 27.873 9.929 -30.702 1.00 67.44 115 ARG A CA 1
ATOM 911 C C . ARG A 1 115 ? 28.524 11.184 -30.096 1.00 67.44 115 ARG A C 1
ATOM 913 O O . ARG A 1 115 ? 28.014 12.290 -30.271 1.00 67.44 115 ARG A O 1
ATOM 920 N N . LEU A 1 116 ? 29.621 11.037 -29.350 1.00 69.62 116 LEU A N 1
ATOM 921 C CA . LEU A 1 116 ? 30.303 12.165 -28.699 1.00 69.62 116 LEU A CA 1
ATOM 922 C C . LEU A 1 116 ? 30.699 13.251 -29.705 1.00 69.62 116 LEU A C 1
ATOM 924 O O . LEU A 1 116 ? 30.351 14.415 -29.514 1.00 69.62 116 LEU A O 1
ATOM 928 N N . TRP A 1 117 ? 31.334 12.851 -30.808 1.00 76.88 117 TRP A N 1
ATOM 929 C CA . TRP A 1 117 ? 31.753 13.759 -31.876 1.00 76.88 117 TRP A CA 1
ATOM 930 C C . TRP A 1 117 ? 30.575 14.541 -32.466 1.00 76.88 117 TRP A C 1
ATOM 932 O O . TRP A 1 117 ? 30.578 15.769 -32.446 1.00 76.88 117 TRP A O 1
ATOM 942 N N . CYS A 1 118 ? 29.514 13.854 -32.906 1.00 74.31 118 CYS A N 1
ATOM 943 C CA . CYS A 1 118 ? 28.331 14.511 -33.472 1.00 74.31 118 CYS A CA 1
ATOM 944 C C . CYS A 1 118 ? 27.572 15.411 -32.478 1.00 74.31 118 CYS A C 1
ATOM 946 O O . CYS A 1 118 ? 26.808 16.276 -32.906 1.00 74.31 118 CYS A O 1
ATOM 948 N N . ASN A 1 119 ? 27.749 15.207 -31.169 1.00 68.56 119 ASN A N 1
ATOM 949 C CA . ASN A 1 119 ? 27.027 15.941 -30.128 1.00 68.56 119 ASN A CA 1
ATOM 950 C C . ASN A 1 119 ? 27.769 17.161 -29.570 1.00 68.56 119 ASN A C 1
ATOM 952 O O . ASN A 1 119 ? 27.098 18.013 -28.973 1.00 68.56 119 ASN A O 1
ATOM 956 N N . TRP A 1 120 ? 29.096 17.205 -29.717 1.00 69.94 120 TRP A N 1
ATOM 957 C CA . TRP A 1 120 ? 29.970 18.222 -29.117 1.00 69.94 120 TRP A CA 1
ATOM 958 C C . TRP A 1 120 ? 30.890 18.923 -30.117 1.00 69.94 120 TRP A C 1
ATOM 960 O O . TRP A 1 120 ? 31.152 20.101 -29.939 1.00 69.94 120 TRP A O 1
ATOM 970 N N . VAL A 1 121 ? 31.388 18.226 -31.141 1.00 79.44 121 VAL A N 1
ATOM 971 C CA . VAL A 1 121 ? 32.508 18.725 -31.966 1.00 79.44 121 VAL A CA 1
ATOM 972 C C . VAL A 1 121 ? 32.130 18.897 -33.438 1.00 79.44 121 VAL A C 1
ATOM 974 O O . VAL A 1 121 ? 32.689 19.733 -34.135 1.00 79.44 121 VAL A O 1
ATOM 977 N N . CYS A 1 122 ? 31.161 18.133 -33.940 1.00 82.69 122 CYS A N 1
ATOM 978 C CA . CYS A 1 122 ? 30.764 18.200 -35.342 1.00 82.69 122 CYS A CA 1
ATOM 979 C C . CYS A 1 122 ? 29.982 19.495 -35.646 1.00 82.69 122 CYS A C 1
ATOM 981 O O . CYS A 1 122 ? 28.875 19.648 -35.119 1.00 82.69 122 CYS A O 1
ATOM 983 N N . PRO A 1 123 ? 30.458 20.365 -36.559 1.00 82.88 123 PRO A N 1
ATOM 984 C CA . PRO A 1 123 ? 29.795 21.638 -36.865 1.00 82.88 123 PRO A CA 1
ATOM 985 C C . PRO A 1 123 ? 28.380 21.435 -37.426 1.00 82.88 123 PRO A C 1
ATOM 987 O O . PRO A 1 123 ? 27.434 22.090 -36.993 1.00 82.88 123 PRO A O 1
ATOM 990 N N . LEU A 1 124 ? 28.196 20.434 -38.295 1.00 79.75 124 LEU A N 1
ATOM 991 C CA . LEU A 1 124 ? 26.885 20.052 -38.834 1.00 79.75 124 LEU A CA 1
ATOM 992 C C . LEU A 1 124 ? 25.925 19.565 -37.735 1.00 79.75 124 LEU A C 1
ATOM 994 O O . LEU A 1 124 ? 24.737 19.883 -37.733 1.00 79.75 124 LEU A O 1
ATOM 998 N N . GLY A 1 125 ? 26.455 18.817 -36.764 1.00 75.00 125 GLY A N 1
ATOM 999 C CA . GLY A 1 125 ? 25.699 18.347 -35.609 1.00 75.00 125 GLY A CA 1
ATOM 1000 C C . GLY A 1 125 ? 25.214 19.488 -34.717 1.00 75.00 125 GLY A C 1
ATOM 1001 O O . GLY A 1 125 ? 24.084 19.417 -34.235 1.00 75.00 125 GLY A O 1
ATOM 1002 N N . VAL A 1 126 ? 26.032 20.530 -34.531 1.00 78.88 126 VAL A N 1
ATOM 1003 C CA . VAL A 1 126 ? 25.695 21.734 -33.753 1.00 78.88 126 VAL A CA 1
ATOM 1004 C C . VAL A 1 126 ? 24.635 22.577 -34.465 1.00 78.88 12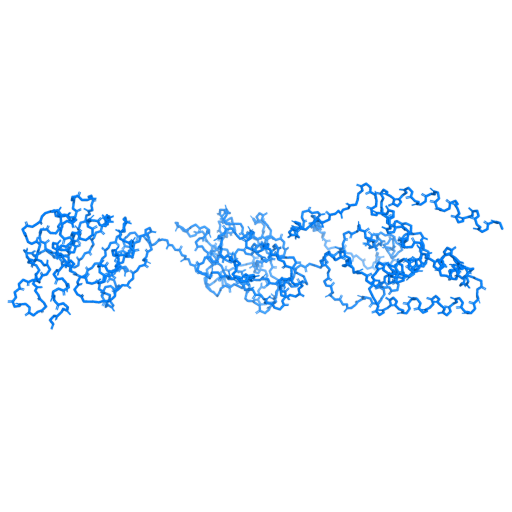6 VAL A C 1
ATOM 1006 O O . VAL A 1 126 ? 23.655 22.966 -33.828 1.00 78.88 126 VAL A O 1
ATOM 1009 N N . ILE A 1 127 ? 24.773 22.803 -35.776 1.00 79.81 127 ILE A N 1
ATOM 1010 C CA . ILE A 1 127 ? 23.805 23.588 -36.561 1.00 79.81 127 ILE A CA 1
ATOM 1011 C C . ILE A 1 127 ? 22.436 22.902 -36.564 1.00 79.81 127 ILE A C 1
ATOM 1013 O O . ILE A 1 127 ? 21.427 23.529 -36.244 1.00 79.81 127 ILE A O 1
ATOM 1017 N N . PHE A 1 128 ? 22.383 21.592 -36.817 1.00 74.56 128 PHE A N 1
ATOM 1018 C CA . PHE A 1 128 ? 21.122 20.850 -36.768 1.00 74.56 128 PHE A CA 1
ATOM 1019 C C . PHE A 1 128 ? 20.536 20.735 -35.358 1.00 74.56 128 PHE A C 1
ATOM 1021 O O . PHE A 1 128 ? 19.319 20.676 -35.222 1.00 74.56 128 PHE A O 1
ATOM 1028 N N . ASP A 1 129 ? 21.355 20.752 -34.301 1.00 69.69 129 ASP A N 1
ATOM 1029 C CA . ASP A 1 129 ? 20.843 20.877 -32.930 1.00 69.69 129 ASP A CA 1
ATOM 1030 C C . ASP A 1 129 ? 20.167 22.222 -32.685 1.00 69.69 129 ASP A C 1
ATOM 1032 O O . ASP A 1 129 ? 19.180 22.300 -31.962 1.00 69.69 129 ASP A O 1
ATOM 1036 N N . PHE A 1 130 ? 20.734 23.292 -33.238 1.00 74.44 130 PHE A N 1
ATOM 1037 C CA . PHE A 1 130 ? 20.203 24.638 -33.093 1.00 74.44 130 PHE A CA 1
ATOM 1038 C C . PHE A 1 130 ? 18.884 24.794 -33.857 1.00 74.44 130 PHE A C 1
ATOM 1040 O O . PHE A 1 130 ? 17.892 25.228 -33.280 1.00 74.44 130 PHE A O 1
ATOM 1047 N N . VAL A 1 131 ? 18.831 24.327 -35.106 1.00 72.31 131 VAL A N 1
ATOM 1048 C CA . VAL A 1 131 ? 17.616 24.351 -35.939 1.00 72.31 131 VAL A CA 1
ATOM 1049 C C . VAL A 1 131 ? 16.517 23.461 -35.354 1.00 72.31 131 VAL A C 1
ATOM 1051 O O . VAL A 1 131 ? 15.372 23.889 -35.254 1.00 72.31 131 VAL A O 1
ATOM 1054 N N . ALA A 1 132 ? 16.856 22.262 -34.870 1.00 64.31 132 ALA A N 1
ATOM 1055 C CA . ALA A 1 132 ? 15.889 21.376 -34.220 1.00 64.31 132 ALA A CA 1
ATOM 1056 C C . ALA A 1 132 ? 15.302 21.964 -32.919 1.00 64.31 132 ALA A C 1
ATOM 1058 O O . ALA A 1 132 ? 14.216 21.561 -32.510 1.00 64.31 132 ALA A O 1
ATOM 1059 N N . LYS A 1 133 ? 15.987 22.913 -32.258 1.00 63.44 133 LYS A N 1
ATOM 1060 C CA . LYS A 1 133 ? 15.449 23.626 -31.079 1.00 63.44 133 LYS A CA 1
ATOM 1061 C C . LYS A 1 133 ? 14.412 24.682 -31.439 1.00 63.44 133 LYS A C 1
ATOM 1063 O O . LYS A 1 133 ? 13.559 24.962 -30.607 1.00 63.44 133 LYS A O 1
ATOM 1068 N N . LEU A 1 134 ? 14.521 25.269 -32.628 1.00 67.19 134 LEU A N 1
ATOM 1069 C CA . LEU A 1 134 ? 13.565 26.242 -33.159 1.00 67.19 134 LEU A CA 1
ATOM 1070 C C . LEU A 1 134 ? 12.362 25.554 -33.831 1.00 67.19 134 LEU A C 1
ATOM 1072 O O . LEU A 1 134 ? 11.395 26.221 -34.179 1.00 67.19 134 LEU A O 1
ATOM 1076 N N . GLY A 1 135 ? 12.435 24.231 -34.016 1.00 59.81 135 GLY A N 1
ATOM 1077 C CA . GLY A 1 135 ? 11.446 23.416 -34.713 1.00 59.81 135 GLY A CA 1
ATOM 1078 C C . GLY A 1 135 ? 10.088 23.298 -34.019 1.00 59.81 135 GLY A C 1
ATOM 1079 O O . GLY A 1 135 ? 9.979 23.328 -32.793 1.00 59.81 135 GLY A O 1
ATOM 1080 N N . TRP A 1 136 ? 9.052 23.066 -34.830 1.00 49.84 136 TRP A N 1
ATOM 1081 C CA . TRP A 1 136 ? 7.639 22.988 -34.423 1.00 49.84 136 TRP A CA 1
ATOM 1082 C C . TRP A 1 136 ? 7.348 21.905 -33.365 1.00 49.84 136 TRP A C 1
ATOM 1084 O O . TRP A 1 136 ? 6.457 22.053 -32.535 1.00 49.84 136 TRP A O 1
ATOM 1094 N N . ARG A 1 137 ? 8.118 20.808 -33.366 1.00 49.28 137 ARG A N 1
ATOM 1095 C CA . ARG A 1 137 ? 8.051 19.714 -32.375 1.00 49.28 137 ARG A CA 1
ATOM 1096 C C . ARG A 1 137 ? 9.241 19.730 -31.419 1.00 49.28 137 ARG A C 1
ATOM 1098 O O . ARG A 1 137 ? 9.808 18.685 -31.095 1.00 49.28 137 ARG A O 1
ATOM 1105 N N . ALA A 1 138 ? 9.671 20.908 -30.978 1.00 46.47 138 ALA A N 1
ATOM 1106 C CA . ALA A 1 138 ? 10.595 20.989 -29.861 1.00 46.47 138 ALA A CA 1
ATOM 1107 C C . ALA A 1 138 ? 9.879 20.456 -28.610 1.00 46.47 138 ALA A C 1
ATOM 1109 O O . ALA A 1 138 ? 9.232 21.210 -27.892 1.00 46.47 138 ALA A O 1
ATOM 1110 N N . ASP A 1 139 ? 9.995 19.153 -28.337 1.00 42.84 139 ASP A N 1
ATOM 1111 C CA . ASP A 1 139 ? 9.500 18.555 -27.099 1.00 42.84 139 ASP A CA 1
ATOM 1112 C C . ASP A 1 139 ? 10.243 19.210 -25.931 1.00 42.84 139 ASP A C 1
ATOM 1114 O O . ASP A 1 139 ? 11.374 18.852 -25.568 1.00 42.84 139 ASP A O 1
ATOM 1118 N N . VAL A 1 140 ? 9.657 20.258 -25.363 1.00 43.22 140 VAL A N 1
ATOM 1119 C CA . VAL A 1 140 ? 10.119 20.841 -24.115 1.00 43.22 140 VAL A CA 1
ATOM 1120 C C . VAL A 1 140 ? 9.457 20.025 -23.023 1.00 43.22 140 VAL A C 1
ATOM 1122 O O . VAL A 1 140 ? 8.363 20.325 -22.562 1.00 43.22 140 VAL A O 1
ATOM 1125 N N . VAL A 1 141 ? 10.145 18.967 -22.594 1.00 45.50 141 VAL A N 1
ATOM 1126 C CA . VAL A 1 141 ? 9.900 18.376 -21.279 1.00 45.50 141 VAL A CA 1
ATOM 1127 C C . VAL A 1 141 ? 10.181 19.486 -20.263 1.00 45.50 141 VAL A C 1
ATOM 1129 O O . VAL A 1 141 ? 11.333 19.753 -19.919 1.00 45.50 141 VAL A O 1
ATOM 1132 N N . GLY A 1 142 ? 9.139 20.230 -19.897 1.00 38.88 142 GLY A N 1
ATOM 1133 C CA . GLY A 1 142 ? 9.240 21.363 -18.988 1.00 38.88 142 GLY A CA 1
ATOM 1134 C C . GLY A 1 142 ? 9.649 20.920 -17.583 1.00 38.88 142 GLY A C 1
ATOM 1135 O O . GLY A 1 142 ? 9.588 19.737 -17.239 1.00 38.88 142 GLY A O 1
ATOM 1136 N N . LYS A 1 143 ? 10.003 21.893 -16.733 1.00 34.09 143 LYS A N 1
ATOM 1137 C CA . LYS A 1 143 ? 10.335 21.685 -15.308 1.00 34.09 143 LYS A CA 1
ATOM 1138 C C . LYS A 1 143 ? 9.216 20.994 -14.496 1.00 34.09 143 LYS A C 1
ATOM 1140 O O . LYS A 1 143 ? 9.469 20.565 -13.380 1.00 34.09 143 LYS A O 1
ATOM 1145 N N . GLY A 1 144 ? 8.009 20.850 -15.055 1.00 36.94 144 GLY A N 1
ATOM 1146 C CA . GLY A 1 144 ? 6.872 20.129 -14.467 1.00 36.94 144 GLY A CA 1
ATOM 1147 C C . GLY A 1 144 ? 6.726 18.654 -14.877 1.00 36.94 144 GLY A C 1
ATOM 1148 O O . GLY A 1 144 ? 5.719 18.031 -14.543 1.00 36.94 144 GLY A O 1
ATOM 1149 N N . CYS A 1 145 ? 7.675 18.064 -15.614 1.00 43.25 145 CYS A N 1
ATOM 1150 C CA . CYS A 1 145 ? 7.573 16.660 -16.020 1.00 43.25 145 CYS A CA 1
ATOM 1151 C C . CYS A 1 145 ? 7.769 15.694 -14.841 1.00 43.25 145 CYS A C 1
ATOM 1153 O O . CYS A 1 145 ? 8.870 15.530 -14.319 1.00 43.25 145 CYS A O 1
ATOM 1155 N N . ALA A 1 146 ? 6.709 14.966 -14.484 1.00 45.19 146 ALA A N 1
ATOM 1156 C CA . ALA A 1 146 ? 6.729 13.967 -13.412 1.00 45.19 146 ALA A CA 1
ATOM 1157 C C . ALA A 1 146 ? 7.271 12.584 -13.840 1.00 45.19 146 ALA A C 1
ATOM 1159 O O . ALA A 1 146 ? 7.160 11.626 -13.076 1.00 45.19 146 ALA A O 1
ATOM 1160 N N . SER A 1 147 ? 7.821 12.450 -15.056 1.00 46.44 147 SER A N 1
ATOM 1161 C CA . SER A 1 147 ? 8.312 11.175 -15.618 1.00 46.44 147 SER A CA 1
ATOM 1162 C C . SER A 1 147 ? 7.276 10.034 -15.562 1.00 46.44 147 SER A C 1
ATOM 1164 O O . SER A 1 147 ? 7.607 8.883 -15.285 1.00 46.44 147 SER A O 1
ATOM 1166 N N . CYS A 1 148 ? 6.004 10.357 -15.834 1.00 49.81 148 CYS A N 1
ATOM 1167 C CA . CYS A 1 148 ? 4.848 9.459 -15.697 1.00 49.81 148 CYS A CA 1
ATOM 1168 C C . CYS A 1 148 ? 4.682 8.419 -16.821 1.00 49.81 148 CYS A C 1
ATOM 1170 O O . CYS A 1 148 ? 3.788 7.584 -16.731 1.00 49.81 148 CYS A O 1
ATOM 1172 N N . ARG A 1 149 ? 5.522 8.467 -17.865 1.00 47.09 149 ARG A N 1
ATOM 1173 C CA . ARG A 1 149 ? 5.519 7.567 -19.039 1.00 47.09 149 ARG A CA 1
ATOM 1174 C C . ARG A 1 149 ? 4.292 7.628 -19.963 1.00 47.09 149 ARG A C 1
ATOM 1176 O O . ARG A 1 149 ? 4.230 6.834 -20.892 1.00 47.09 149 ARG A O 1
ATOM 1183 N N . ALA A 1 150 ? 3.388 8.600 -19.811 1.00 45.12 150 ALA A N 1
ATOM 1184 C CA . ALA A 1 150 ? 2.258 8.781 -20.737 1.00 45.12 150 ALA A CA 1
ATOM 1185 C C . ALA A 1 150 ? 2.694 8.967 -22.206 1.00 45.12 150 ALA A C 1
ATOM 1187 O O . ALA A 1 150 ? 1.989 8.543 -23.110 1.00 45.12 150 ALA A O 1
ATOM 1188 N N . CYS A 1 151 ? 3.879 9.537 -22.448 1.00 44.72 151 CYS A N 1
ATOM 1189 C CA . CYS A 1 151 ? 4.425 9.706 -23.797 1.00 44.72 151 CYS A CA 1
ATOM 1190 C C . CYS A 1 151 ? 4.992 8.406 -24.405 1.00 44.72 151 CYS A C 1
ATOM 1192 O O . CYS A 1 151 ? 5.418 8.428 -25.548 1.00 44.72 151 CYS A O 1
ATOM 1194 N N . PHE A 1 152 ? 5.061 7.305 -23.646 1.00 44.81 152 PHE A N 1
ATOM 1195 C CA . PHE A 1 152 ? 5.708 6.047 -24.039 1.00 44.81 152 PHE A CA 1
ATOM 1196 C C . PHE A 1 152 ? 4.869 4.829 -23.608 1.00 44.81 152 PHE A C 1
ATOM 1198 O O . PHE A 1 152 ? 5.379 3.987 -22.858 1.00 44.81 152 PHE A O 1
ATOM 1205 N N . PRO A 1 153 ? 3.582 4.724 -23.984 1.00 34.12 153 PRO A N 1
ATOM 1206 C CA . PRO A 1 153 ? 2.821 3.517 -23.703 1.00 34.12 153 PRO A CA 1
ATOM 1207 C C . PRO A 1 153 ? 3.520 2.357 -24.419 1.00 34.12 153 PRO A C 1
ATOM 1209 O O . PRO A 1 153 ? 3.492 2.250 -25.640 1.00 34.12 153 PRO A O 1
ATOM 1212 N N . ALA A 1 154 ? 4.227 1.521 -23.663 1.00 36.34 154 ALA A N 1
ATOM 1213 C CA . ALA A 1 154 ? 4.688 0.251 -24.179 1.00 36.34 154 ALA A CA 1
ATOM 1214 C C . ALA A 1 154 ? 3.439 -0.617 -24.309 1.00 36.34 154 ALA A C 1
ATOM 1216 O O . ALA A 1 154 ? 2.954 -1.145 -23.309 1.00 36.34 154 ALA A O 1
ATOM 1217 N N . GLU A 1 155 ? 2.891 -0.742 -25.514 1.00 29.67 155 GLU A N 1
ATOM 1218 C CA . GLU A 1 155 ? 2.033 -1.884 -25.791 1.00 29.67 155 GLU A CA 1
ATOM 1219 C C . GLU A 1 155 ? 2.897 -3.132 -25.611 1.00 29.67 155 GLU A C 1
ATOM 1221 O O . GLU A 1 155 ? 3.937 -3.302 -26.254 1.00 29.67 155 GLU A O 1
ATOM 1226 N N . ALA A 1 156 ? 2.518 -3.979 -24.652 1.00 32.78 156 ALA A N 1
ATOM 1227 C CA . ALA A 1 156 ? 3.126 -5.290 -24.528 1.00 32.78 156 ALA A CA 1
ATOM 1228 C C . ALA A 1 156 ? 2.913 -6.024 -25.864 1.00 32.78 156 ALA A C 1
ATOM 1230 O O . ALA A 1 156 ? 1.789 -6.011 -26.375 1.00 32.78 156 ALA A O 1
ATOM 1231 N N . PRO A 1 157 ? 3.944 -6.659 -26.452 1.00 29.41 157 PRO A N 1
ATOM 1232 C CA . PRO A 1 157 ? 3.723 -7.462 -27.641 1.00 29.41 157 PRO A CA 1
ATOM 1233 C C . PRO A 1 157 ? 2.694 -8.540 -27.292 1.00 29.41 157 PRO A C 1
ATOM 1235 O O . PRO A 1 157 ? 2.890 -9.302 -26.342 1.00 29.41 157 PRO A O 1
ATOM 1238 N N . LYS A 1 158 ? 1.586 -8.586 -28.041 1.00 27.20 158 LYS A N 1
ATOM 1239 C CA . LYS A 1 158 ? 0.636 -9.699 -27.983 1.00 27.20 158 LYS A CA 1
ATOM 1240 C C . LYS A 1 158 ? 1.379 -10.944 -28.454 1.00 27.20 158 LYS A C 1
ATOM 1242 O O . LYS A 1 158 ? 1.526 -11.163 -29.653 1.00 27.20 158 LYS A O 1
ATOM 1247 N N . VAL A 1 159 ? 1.882 -11.743 -27.519 1.00 32.06 159 VAL A N 1
ATOM 1248 C CA . VAL A 1 159 ? 2.383 -13.077 -27.840 1.00 32.06 159 VAL A CA 1
ATOM 1249 C C . VAL A 1 159 ? 1.152 -13.913 -28.168 1.00 32.06 159 VAL A C 1
ATOM 1251 O O . VAL A 1 159 ? 0.406 -14.303 -27.272 1.00 32.06 159 VAL A O 1
ATOM 1254 N N . LYS A 1 160 ? 0.901 -14.145 -29.460 1.00 25.73 160 LYS A N 1
ATOM 1255 C CA . LYS A 1 160 ? 0.057 -15.270 -29.864 1.00 25.73 160 LYS A CA 1
ATOM 1256 C C . LYS A 1 160 ? 0.784 -16.528 -29.399 1.00 25.73 160 LYS A C 1
ATOM 1258 O O . LYS A 1 160 ? 1.950 -16.711 -29.738 1.00 25.73 160 LYS A O 1
ATOM 1263 N N . ALA A 1 161 ? 0.123 -17.345 -28.587 1.00 31.16 161 ALA A N 1
ATOM 1264 C CA . ALA A 1 161 ? 0.593 -18.692 -28.316 1.00 31.16 161 ALA A CA 1
ATOM 1265 C C . ALA A 1 161 ? 0.625 -19.430 -29.661 1.00 31.16 161 ALA A C 1
ATOM 1267 O O . ALA A 1 161 ? -0.430 -19.656 -30.247 1.00 31.16 161 ALA A O 1
ATOM 1268 N N . SER A 1 162 ? 1.816 -19.700 -30.191 1.00 29.78 162 SER A N 1
ATOM 1269 C CA . SER A 1 162 ? 1.977 -20.611 -31.319 1.00 29.78 162 SER A CA 1
ATOM 1270 C C . SER A 1 162 ? 2.367 -21.974 -30.774 1.00 29.78 162 SER A C 1
ATOM 1272 O O . SER A 1 162 ? 3.302 -22.090 -29.977 1.00 29.78 162 SER A O 1
ATOM 1274 N N . GLU A 1 163 ? 1.613 -22.974 -31.205 1.00 30.33 163 GLU A N 1
ATOM 1275 C CA . GLU A 1 163 ? 1.901 -24.390 -31.051 1.00 30.33 163 GLU A CA 1
ATOM 1276 C C . GLU A 1 163 ? 3.321 -24.722 -31.528 1.00 30.33 163 GLU A C 1
ATOM 1278 O O . GLU A 1 163 ? 3.880 -24.086 -32.424 1.00 30.33 163 GLU A O 1
ATOM 1283 N N . CYS A 1 164 ? 3.917 -25.697 -30.850 1.00 30.47 164 CYS A N 1
ATOM 1284 C CA . CYS A 1 164 ? 5.233 -26.225 -31.153 1.00 30.47 164 CYS A CA 1
ATOM 1285 C C . CYS A 1 164 ? 5.107 -27.152 -32.361 1.00 30.47 164 CYS A C 1
ATOM 1287 O O . CYS A 1 164 ? 4.579 -28.248 -32.211 1.00 30.47 164 CYS A O 1
ATOM 1289 N N . ASP A 1 165 ? 5.611 -26.733 -33.518 1.00 35.06 165 ASP A N 1
ATOM 1290 C CA . ASP A 1 165 ? 6.191 -27.673 -34.472 1.00 35.06 165 ASP A CA 1
ATOM 1291 C C . ASP A 1 165 ? 7.142 -26.936 -35.417 1.00 35.06 165 ASP A C 1
ATOM 1293 O O . ASP A 1 165 ? 6.730 -26.066 -36.181 1.00 35.06 165 ASP A O 1
ATOM 1297 N N . VAL A 1 166 ? 8.440 -27.245 -35.343 1.00 33.53 166 VAL A N 1
ATOM 1298 C CA . VAL A 1 166 ? 9.398 -26.838 -36.380 1.00 33.53 166 VAL A CA 1
ATOM 1299 C C . VAL A 1 166 ? 10.333 -28.005 -36.663 1.00 33.53 166 VAL A C 1
ATOM 1301 O O . VAL A 1 166 ? 11.218 -28.352 -35.878 1.00 33.53 166 VAL A O 1
ATOM 1304 N N . SER A 1 167 ? 10.119 -28.594 -37.836 1.00 35.44 167 SER A N 1
ATOM 1305 C CA . SER A 1 167 ? 10.973 -29.591 -38.466 1.00 35.44 167 SER A CA 1
ATOM 1306 C C . SER A 1 167 ? 12.372 -29.030 -38.755 1.00 35.44 167 SER A C 1
ATOM 1308 O O . SER A 1 167 ? 12.543 -27.892 -39.196 1.00 35.44 167 SER A O 1
ATOM 1310 N N . ARG A 1 168 ? 13.397 -29.875 -38.575 1.00 45.22 168 ARG A N 1
ATOM 1311 C CA . ARG A 1 168 ? 14.836 -29.585 -38.765 1.00 45.22 168 ARG A CA 1
ATOM 1312 C C . ARG A 1 168 ? 15.246 -29.101 -40.171 1.00 45.22 168 ARG A C 1
ATOM 1314 O O . ARG A 1 168 ? 16.428 -28.842 -40.376 1.00 45.22 168 ARG A O 1
ATOM 1321 N N . ARG A 1 169 ? 14.329 -28.964 -41.137 1.00 44.16 169 ARG A N 1
ATOM 1322 C CA . ARG A 1 169 ? 14.635 -28.528 -42.515 1.00 44.16 169 ARG A CA 1
ATOM 1323 C C . ARG A 1 169 ? 14.293 -27.071 -42.848 1.00 44.16 169 ARG A C 1
ATOM 1325 O O . ARG A 1 169 ? 14.778 -26.588 -43.863 1.00 44.16 169 ARG A O 1
ATOM 1332 N N . GLU A 1 170 ? 13.577 -26.339 -41.994 1.00 42.44 170 GLU A N 1
ATOM 1333 C CA . GLU A 1 170 ? 13.224 -24.925 -42.260 1.00 42.44 170 GLU A CA 1
ATOM 1334 C C . GLU A 1 170 ? 14.149 -23.905 -41.567 1.00 42.44 170 GLU A C 1
ATOM 1336 O O . GLU A 1 170 ? 14.097 -22.707 -41.840 1.00 42.44 170 GLU A O 1
ATOM 1341 N N . ALA A 1 171 ? 15.083 -24.367 -40.729 1.00 41.91 171 ALA A N 1
ATOM 1342 C CA . ALA A 1 171 ? 16.040 -23.504 -40.028 1.00 41.91 171 ALA A CA 1
ATOM 1343 C C . ALA A 1 171 ? 17.139 -22.898 -40.932 1.00 41.91 171 ALA A C 1
ATOM 1345 O O . ALA A 1 171 ? 17.876 -22.020 -40.487 1.00 41.91 171 ALA A O 1
ATOM 1346 N N . LEU A 1 172 ? 17.263 -23.340 -42.190 1.00 40.97 172 LEU A N 1
ATOM 1347 C CA . LEU A 1 172 ? 18.342 -22.915 -43.096 1.00 40.97 172 LEU A CA 1
ATOM 1348 C C . LEU A 1 172 ? 17.907 -21.925 -44.190 1.00 40.97 172 LEU A C 1
ATOM 1350 O O . LEU A 1 172 ? 18.755 -21.206 -44.708 1.00 40.97 172 LEU A O 1
ATOM 1354 N N . SER A 1 173 ? 16.613 -21.797 -44.498 1.00 39.97 173 SER A N 1
ATOM 1355 C CA . SER A 1 173 ? 16.112 -20.846 -45.510 1.00 39.97 173 SER A CA 1
ATOM 1356 C C . SER A 1 173 ? 15.651 -19.499 -44.926 1.00 39.97 173 SER A C 1
ATOM 1358 O O . SER A 1 173 ? 15.585 -18.505 -45.647 1.00 39.97 173 SER A O 1
ATOM 1360 N N . GLY A 1 174 ? 15.407 -19.412 -43.612 1.00 40.56 174 GLY A N 1
ATOM 1361 C CA . GLY A 1 174 ? 14.957 -18.182 -42.937 1.00 40.56 174 GLY A CA 1
ATOM 1362 C C . GLY A 1 174 ? 16.056 -17.170 -42.578 1.00 40.56 174 GLY A C 1
ATOM 1363 O O . GLY A 1 174 ? 15.751 -16.047 -42.173 1.00 40.56 174 GLY A O 1
ATOM 1364 N N . VAL A 1 175 ? 17.337 -17.524 -42.735 1.00 39.78 175 VAL A N 1
ATOM 1365 C CA . VAL A 1 175 ? 18.471 -16.681 -42.300 1.00 39.78 175 VAL A CA 1
ATOM 1366 C C . VAL A 1 175 ? 18.664 -15.448 -43.199 1.00 39.78 175 VAL A C 1
ATOM 1368 O O . VAL A 1 175 ? 19.151 -14.420 -42.732 1.00 39.78 175 VAL A O 1
ATOM 1371 N N . ALA A 1 176 ? 18.210 -15.491 -44.456 1.00 35.00 176 ALA A N 1
ATOM 1372 C CA . ALA A 1 176 ? 18.359 -14.373 -45.392 1.00 35.00 176 ALA A CA 1
ATOM 1373 C C . ALA A 1 176 ? 17.250 -13.303 -45.274 1.00 35.00 176 ALA A C 1
ATOM 1375 O O . ALA A 1 176 ? 17.513 -12.125 -45.507 1.00 35.00 176 ALA A O 1
ATOM 1376 N N . ALA A 1 177 ? 16.029 -13.670 -44.859 1.00 35.00 177 ALA A N 1
ATOM 1377 C CA . ALA A 1 177 ? 14.888 -12.742 -44.795 1.00 35.00 177 ALA A CA 1
ATOM 1378 C C . ALA A 1 177 ? 14.696 -12.069 -43.418 1.00 35.00 177 ALA A C 1
ATOM 1380 O O . ALA A 1 177 ? 14.106 -10.993 -43.329 1.00 35.00 177 ALA A O 1
ATOM 1381 N N . LEU A 1 178 ? 15.249 -12.639 -42.340 1.00 33.97 178 LEU A N 1
ATOM 1382 C CA . LEU A 1 178 ? 15.201 -12.059 -40.986 1.00 33.97 178 LEU A CA 1
ATOM 1383 C C . LEU A 1 178 ? 16.262 -10.973 -40.728 1.00 33.97 178 LEU A C 1
ATOM 1385 O O . LEU A 1 178 ? 16.215 -10.289 -39.704 1.00 33.97 178 LEU A O 1
ATOM 1389 N N . ALA A 1 179 ? 17.186 -10.756 -41.668 1.00 33.88 179 ALA A N 1
ATOM 1390 C CA . ALA A 1 179 ? 18.200 -9.706 -41.576 1.00 33.88 179 ALA A CA 1
ATOM 1391 C C . ALA A 1 179 ? 17.673 -8.296 -41.929 1.00 33.88 179 ALA A C 1
ATOM 1393 O O . ALA A 1 179 ? 18.354 -7.310 -41.649 1.00 33.88 179 ALA A O 1
ATOM 1394 N N . ALA A 1 180 ? 16.464 -8.174 -42.497 1.00 32.66 180 ALA A N 1
ATOM 1395 C CA . ALA A 1 180 ? 15.945 -6.904 -43.020 1.00 32.66 180 ALA A CA 1
ATOM 1396 C C . ALA A 1 180 ? 14.896 -6.190 -42.137 1.00 32.66 180 ALA A C 1
ATOM 1398 O O . ALA A 1 180 ? 14.577 -5.036 -42.413 1.00 32.66 180 ALA A O 1
ATOM 1399 N N . THR A 1 181 ? 14.375 -6.794 -41.057 1.00 34.75 181 THR A N 1
ATOM 1400 C CA . THR A 1 181 ? 13.272 -6.184 -40.267 1.00 34.75 181 THR A CA 1
ATOM 1401 C C . THR A 1 181 ? 13.524 -6.003 -38.767 1.00 34.75 181 THR A C 1
ATOM 1403 O O . THR A 1 181 ? 12.679 -5.443 -38.073 1.00 34.75 181 THR A O 1
ATOM 1406 N N . HIS A 1 182 ? 14.717 -6.313 -38.254 1.00 32.12 182 HIS A N 1
ATOM 1407 C CA . HIS A 1 182 ? 15.089 -6.009 -36.862 1.00 32.12 182 HIS A CA 1
ATOM 1408 C C . HIS A 1 182 ? 16.270 -5.037 -36.753 1.00 32.12 182 HIS A C 1
ATOM 1410 O O . HIS A 1 182 ? 17.244 -5.284 -36.049 1.00 32.12 182 HIS A O 1
ATOM 1416 N N . ALA A 1 183 ? 16.193 -3.895 -37.438 1.00 33.19 183 ALA A N 1
ATOM 1417 C CA . ALA A 1 183 ? 17.173 -2.819 -37.264 1.00 33.19 183 ALA A CA 1
ATOM 1418 C C . ALA A 1 183 ? 16.597 -1.421 -37.535 1.00 33.19 183 ALA A C 1
ATOM 1420 O O . ALA A 1 183 ? 17.283 -0.532 -38.031 1.00 33.19 183 ALA A O 1
ATOM 1421 N N . ALA A 1 184 ? 15.340 -1.190 -37.166 1.00 40.94 184 ALA A N 1
ATOM 1422 C CA . ALA A 1 184 ? 14.776 0.148 -37.119 1.00 40.94 184 ALA A CA 1
ATOM 1423 C C . ALA A 1 184 ? 14.297 0.440 -35.699 1.00 40.94 184 ALA A C 1
ATOM 1425 O O . ALA A 1 184 ? 13.120 0.295 -35.433 1.00 40.94 184 ALA A O 1
ATOM 1426 N N . GLU A 1 185 ? 15.189 0.876 -34.796 1.00 29.53 185 GLU A N 1
ATOM 1427 C CA . GLU A 1 185 ? 14.802 1.862 -33.773 1.00 29.53 185 GLU A CA 1
ATOM 1428 C C . GLU A 1 185 ? 15.976 2.558 -33.059 1.00 29.53 185 GLU A C 1
ATOM 1430 O O . GLU A 1 185 ? 16.484 2.203 -32.003 1.00 29.53 185 GLU A O 1
ATOM 1435 N N . LYS A 1 186 ? 16.381 3.653 -33.695 1.00 28.92 186 LYS A N 1
ATOM 1436 C CA . LYS A 1 186 ? 16.269 4.999 -33.138 1.00 28.92 186 LYS A CA 1
ATOM 1437 C C . LYS A 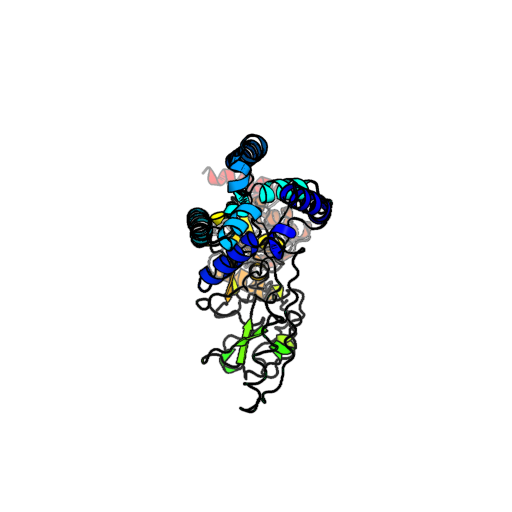1 186 ? 17.003 5.369 -31.816 1.00 28.92 186 LYS A C 1
ATOM 1439 O O . LYS A 1 186 ? 16.389 5.475 -30.767 1.00 28.92 186 LYS A O 1
ATOM 1444 N N . THR A 1 187 ? 18.200 5.979 -31.941 1.00 32.94 187 THR A N 1
ATOM 1445 C CA . THR A 1 187 ? 18.650 7.098 -31.058 1.00 32.94 187 THR A CA 1
ATOM 1446 C C . THR A 1 187 ? 19.151 8.326 -31.845 1.00 32.94 187 THR A C 1
ATOM 1448 O O . THR A 1 187 ? 20.304 8.399 -32.259 1.00 32.94 187 THR A O 1
ATOM 1451 N N . VAL A 1 188 ? 18.243 9.281 -32.052 1.00 32.22 188 VAL A N 1
ATOM 1452 C CA . VAL A 1 188 ? 18.452 10.735 -32.100 1.00 32.22 188 VAL A CA 1
ATOM 1453 C C . VAL A 1 188 ? 17.712 11.282 -30.897 1.00 32.22 188 VAL A C 1
ATOM 1455 O O . VAL A 1 188 ? 16.780 10.638 -30.408 1.00 32.22 188 VAL A O 1
ATOM 1458 N N . ASP A 1 189 ? 18.094 12.477 -30.471 1.00 33.38 189 ASP A N 1
ATOM 1459 C CA . ASP A 1 189 ? 17.193 13.357 -29.741 1.00 33.38 189 ASP A CA 1
ATOM 1460 C C . ASP A 1 189 ? 15.828 13.374 -30.465 1.00 33.38 189 ASP A C 1
ATOM 1462 O O . ASP A 1 189 ? 15.756 13.724 -31.643 1.00 33.38 189 ASP A O 1
ATOM 1466 N N . GLY A 1 190 ? 14.790 12.856 -29.792 1.00 34.12 190 GLY A N 1
ATOM 1467 C CA . GLY A 1 190 ? 13.461 12.570 -30.364 1.00 34.12 190 GLY A CA 1
ATOM 1468 C C . GLY A 1 190 ? 13.118 11.081 -30.585 1.00 34.12 190 GLY A C 1
ATOM 1469 O O . GLY A 1 190 ? 12.123 10.775 -31.230 1.00 34.12 190 GLY A O 1
ATOM 1470 N N . GLY A 1 191 ? 13.929 10.126 -30.110 1.00 28.84 191 GLY A N 1
ATOM 1471 C CA . GLY A 1 191 ? 13.635 8.686 -30.177 1.00 28.84 191 GLY A CA 1
ATOM 1472 C C . GLY A 1 191 ? 13.395 8.058 -28.806 1.00 28.84 191 GLY A C 1
ATOM 1473 O O . GLY A 1 191 ? 14.201 8.240 -27.893 1.00 28.84 191 GLY A O 1
ATOM 1474 N N . PHE A 1 192 ? 12.311 7.294 -28.679 1.00 36.06 192 PHE A N 1
ATOM 1475 C CA . PHE A 1 192 ? 12.006 6.505 -27.495 1.00 36.06 192 PHE A CA 1
ATOM 1476 C C . PHE A 1 192 ? 13.072 5.419 -27.281 1.00 36.06 192 PHE A C 1
ATOM 1478 O O . PHE A 1 192 ? 13.239 4.528 -28.107 1.00 36.06 192 PHE A O 1
ATOM 1485 N N . ALA A 1 193 ? 13.851 5.519 -26.201 1.00 35.09 193 ALA A N 1
ATOM 1486 C CA . ALA A 1 193 ? 14.826 4.490 -25.854 1.00 35.09 193 ALA A CA 1
ATOM 1487 C C . ALA A 1 193 ? 14.098 3.223 -25.383 1.00 35.09 193 ALA A C 1
ATOM 1489 O O . ALA A 1 193 ? 13.181 3.320 -24.567 1.00 35.09 193 ALA A O 1
ATOM 1490 N N . ALA A 1 194 ? 14.547 2.047 -25.836 1.00 36.47 194 ALA A N 1
ATOM 1491 C CA . ALA A 1 194 ? 14.089 0.770 -25.299 1.00 36.47 194 ALA A CA 1
ATOM 1492 C C . ALA A 1 194 ? 14.365 0.725 -23.787 1.00 36.47 194 ALA A C 1
ATOM 1494 O O . ALA A 1 194 ? 15.515 0.682 -23.338 1.00 36.47 194 ALA A O 1
ATOM 1495 N N . VAL A 1 195 ? 13.297 0.802 -22.998 1.00 41.25 195 VAL A N 1
ATOM 1496 C CA . VAL A 1 195 ? 13.348 0.685 -21.543 1.00 41.25 195 VAL A CA 1
ATOM 1497 C C . VAL A 1 195 ? 13.514 -0.797 -21.223 1.00 41.25 195 VAL A C 1
ATOM 1499 O O . VAL A 1 195 ? 12.714 -1.618 -21.670 1.00 41.25 195 VAL A O 1
ATOM 1502 N N . SER A 1 196 ? 14.546 -1.162 -20.457 1.00 44.16 196 SER A N 1
ATOM 1503 C CA . SER A 1 196 ? 14.664 -2.533 -19.956 1.00 44.16 196 SER A CA 1
ATOM 1504 C C . SER A 1 196 ? 13.421 -2.895 -19.138 1.00 44.16 196 SER A C 1
ATOM 1506 O O . SER A 1 196 ? 12.890 -2.062 -18.395 1.00 44.16 196 SER A O 1
ATOM 1508 N N . LYS A 1 197 ? 12.926 -4.130 -19.293 1.00 47.47 197 LYS A N 1
ATOM 1509 C CA . LYS A 1 197 ? 11.778 -4.616 -18.515 1.00 47.47 197 LYS A CA 1
ATOM 1510 C C . LYS A 1 197 ? 12.084 -4.522 -17.019 1.00 47.47 197 LYS A C 1
ATOM 1512 O O . LYS A 1 197 ? 13.237 -4.651 -16.605 1.00 47.47 197 LYS A O 1
ATOM 1517 N N . ALA A 1 198 ? 11.045 -4.252 -16.230 1.00 56.38 198 ALA A N 1
ATOM 1518 C CA . ALA A 1 198 ? 11.165 -4.315 -14.780 1.00 56.38 198 ALA A CA 1
ATOM 1519 C C . ALA A 1 198 ? 11.437 -5.765 -14.379 1.00 56.38 198 ALA A C 1
ATOM 1521 O O . ALA A 1 198 ? 10.764 -6.664 -14.881 1.00 56.38 198 ALA A O 1
ATOM 1522 N N . VAL A 1 199 ? 12.401 -5.979 -13.493 1.00 63.44 199 VAL A N 1
ATOM 1523 C CA . VAL A 1 199 ? 12.684 -7.294 -12.919 1.00 63.44 199 VAL A CA 1
ATOM 1524 C C . VAL A 1 199 ? 12.412 -7.228 -11.424 1.00 63.44 199 VAL A C 1
ATOM 1526 O O . VAL A 1 199 ? 12.913 -6.335 -10.738 1.00 63.44 199 VAL A O 1
ATOM 1529 N N . HIS A 1 200 ? 11.598 -8.166 -10.939 1.00 67.56 200 HIS A N 1
ATOM 1530 C CA . HIS A 1 200 ? 11.375 -8.363 -9.514 1.00 67.56 200 HIS A CA 1
ATOM 1531 C C . HIS A 1 200 ? 12.559 -9.143 -8.910 1.00 67.56 200 HIS A C 1
ATOM 1533 O O . HIS A 1 200 ? 12.959 -10.151 -9.500 1.00 67.56 200 HIS A O 1
ATOM 1539 N N . PRO A 1 201 ? 13.134 -8.722 -7.767 1.00 70.31 201 PRO A N 1
ATOM 1540 C CA . PRO A 1 201 ? 14.264 -9.422 -7.157 1.00 70.31 201 PRO A CA 1
ATOM 1541 C C . PRO A 1 201 ? 13.891 -10.850 -6.737 1.00 70.31 201 PRO A C 1
ATOM 1543 O O . PRO A 1 201 ? 12.922 -11.050 -6.011 1.00 70.31 201 PRO A O 1
ATOM 1546 N N . SER A 1 202 ? 14.691 -11.845 -7.132 1.00 64.19 202 SER A N 1
ATOM 1547 C CA . SER A 1 202 ? 14.467 -13.256 -6.771 1.00 64.19 202 SER A CA 1
ATOM 1548 C C . SER A 1 202 ? 14.743 -13.574 -5.296 1.00 64.19 202 SER A C 1
ATOM 1550 O O . SER A 1 202 ? 14.328 -14.625 -4.818 1.00 64.19 202 SER A O 1
ATOM 1552 N N . SER A 1 203 ? 15.429 -12.684 -4.572 1.00 69.12 203 SER A N 1
ATOM 1553 C CA . SER A 1 203 ? 15.718 -12.830 -3.139 1.00 69.12 203 SER A CA 1
ATOM 1554 C C . SER A 1 203 ? 14.524 -12.520 -2.235 1.00 69.12 203 SER A C 1
ATOM 1556 O O . SER A 1 203 ? 14.556 -12.842 -1.048 1.00 69.12 203 SER A O 1
ATOM 1558 N N . LEU A 1 204 ? 13.479 -11.877 -2.763 1.00 77.75 204 LEU A N 1
ATOM 1559 C CA . LEU A 1 204 ? 12.288 -11.541 -1.994 1.00 77.75 204 LEU A CA 1
ATOM 1560 C C . LEU A 1 204 ? 11.289 -12.690 -2.004 1.00 77.75 204 LEU A C 1
ATOM 1562 O O . LEU A 1 204 ? 11.137 -13.412 -2.990 1.00 77.75 204 LEU A O 1
ATOM 1566 N N . ARG A 1 205 ? 10.553 -12.823 -0.896 1.00 85.12 205 ARG A N 1
ATOM 1567 C CA . ARG A 1 205 ? 9.431 -13.758 -0.840 1.00 85.12 205 ARG A CA 1
ATOM 1568 C C . ARG A 1 205 ? 8.369 -13.355 -1.865 1.00 85.12 205 ARG A C 1
ATOM 1570 O O . ARG A 1 205 ? 7.952 -12.190 -1.860 1.00 85.12 205 ARG A O 1
ATOM 1577 N N . PRO A 1 206 ? 7.904 -14.298 -2.702 1.00 87.25 206 PRO A N 1
ATOM 1578 C CA . PRO A 1 206 ? 6.907 -14.005 -3.715 1.00 87.25 206 PRO A CA 1
ATOM 1579 C C . PRO A 1 206 ? 5.594 -13.586 -3.058 1.00 87.25 206 PRO A C 1
ATOM 1581 O O . PRO A 1 206 ? 5.178 -14.133 -2.036 1.00 87.25 206 PRO A O 1
ATOM 1584 N N . VAL A 1 207 ? 4.921 -12.609 -3.659 1.00 92.69 207 VAL A N 1
ATOM 1585 C CA . VAL A 1 207 ? 3.591 -12.195 -3.213 1.00 92.69 207 VAL A CA 1
ATOM 1586 C C . VAL A 1 207 ? 2.566 -13.188 -3.757 1.00 92.69 207 VAL A C 1
ATOM 1588 O O . VAL A 1 207 ? 2.513 -13.428 -4.965 1.00 92.69 207 VAL A O 1
ATOM 1591 N N . LEU A 1 208 ? 1.748 -13.748 -2.866 1.00 92.75 208 LEU A N 1
ATOM 1592 C CA . LEU A 1 208 ? 0.626 -14.613 -3.229 1.00 92.75 208 LEU A CA 1
ATOM 1593 C C . LEU A 1 208 ? -0.635 -13.787 -3.553 1.00 92.75 208 LEU A C 1
ATOM 1595 O O . LEU A 1 208 ? -0.780 -12.667 -3.048 1.00 92.75 208 LEU A O 1
ATOM 1599 N N . PRO A 1 209 ? -1.572 -14.320 -4.362 1.00 94.06 209 PRO A N 1
ATOM 1600 C CA . PRO A 1 209 ? -2.857 -13.671 -4.625 1.00 94.06 209 PRO A CA 1
ATOM 1601 C C . PRO A 1 209 ? -3.658 -13.392 -3.338 1.00 94.06 209 PRO A C 1
ATOM 1603 O O . PRO A 1 209 ? -3.509 -14.117 -2.355 1.00 94.06 209 PRO A O 1
ATOM 1606 N N . PRO A 1 210 ? -4.531 -12.369 -3.314 1.00 93.88 210 PRO A N 1
ATOM 1607 C CA . PRO A 1 210 ? -5.283 -12.010 -2.112 1.00 93.88 210 PRO A CA 1
ATOM 1608 C C . PRO A 1 210 ? -6.236 -13.132 -1.691 1.00 93.88 210 PRO A C 1
ATOM 1610 O O . PRO A 1 210 ? -6.973 -13.648 -2.527 1.00 93.88 210 PRO A O 1
ATOM 1613 N N . GLY A 1 211 ? -6.239 -13.463 -0.399 1.00 91.19 211 GLY A N 1
ATOM 1614 C CA . GLY A 1 211 ? -7.063 -14.539 0.156 1.00 91.19 211 GLY A CA 1
ATOM 1615 C C . GLY A 1 211 ? -6.423 -15.924 0.055 1.00 91.19 211 GLY A C 1
ATOM 1616 O O . GLY A 1 211 ? -7.125 -16.921 0.217 1.00 91.19 211 GLY A O 1
ATOM 1617 N N . ALA A 1 212 ? -5.120 -15.999 -0.241 1.00 92.94 212 ALA A N 1
ATOM 1618 C CA . ALA A 1 212 ? -4.360 -17.242 -0.160 1.00 92.94 212 ALA A CA 1
ATOM 1619 C C . ALA A 1 212 ? -4.217 -17.681 1.304 1.00 92.94 212 ALA A C 1
ATOM 1621 O O . ALA A 1 212 ? -3.883 -16.863 2.165 1.00 92.94 212 ALA A O 1
ATOM 1622 N N . HIS A 1 213 ? -4.475 -18.963 1.557 1.00 87.94 213 HIS A N 1
ATOM 1623 C CA . HIS A 1 213 ? -4.348 -19.572 2.883 1.00 87.94 213 HIS A CA 1
ATOM 1624 C C . HIS A 1 213 ? -2.887 -19.832 3.265 1.00 87.94 213 HIS A C 1
ATOM 1626 O O . HIS A 1 213 ? -1.999 -19.838 2.415 1.00 87.94 213 HIS A O 1
ATOM 1632 N N . ASP A 1 214 ? -2.633 -20.089 4.546 1.00 85.44 214 ASP A N 1
ATOM 1633 C CA . ASP A 1 214 ? -1.284 -20.391 5.044 1.00 85.44 214 ASP A CA 1
ATOM 1634 C C . ASP A 1 214 ? -0.730 -21.710 4.471 1.00 85.44 214 ASP A C 1
ATOM 1636 O O . ASP A 1 214 ? 0.470 -21.840 4.243 1.00 85.44 214 ASP A O 1
ATOM 1640 N N . ASP A 1 215 ? -1.612 -22.669 4.180 1.00 86.50 215 ASP A N 1
ATOM 1641 C CA . ASP A 1 215 ? -1.318 -23.959 3.549 1.00 86.50 215 ASP A CA 1
ATOM 1642 C C . ASP A 1 215 ? -1.480 -23.925 2.017 1.00 86.50 215 ASP A C 1
ATOM 1644 O O . ASP A 1 215 ? -1.647 -24.962 1.371 1.00 86.50 215 ASP A O 1
ATOM 1648 N N . PHE A 1 216 ? -1.404 -22.728 1.420 1.00 89.75 216 PHE A N 1
ATOM 1649 C CA . PHE A 1 216 ? -1.589 -22.497 -0.014 1.00 89.75 216 PHE A CA 1
ATOM 1650 C C . PHE A 1 216 ? -0.821 -23.493 -0.892 1.00 89.75 216 PHE A C 1
ATOM 1652 O O . PHE A 1 216 ? -1.393 -24.043 -1.832 1.00 89.75 216 PHE A O 1
ATOM 1659 N N . SER A 1 217 ? 0.453 -23.744 -0.579 1.00 86.88 217 SER A N 1
ATOM 1660 C CA . SER A 1 217 ? 1.316 -24.623 -1.375 1.00 86.88 217 SER A CA 1
ATOM 1661 C C . SER A 1 217 ? 0.859 -26.084 -1.393 1.00 86.88 217 SER A C 1
ATOM 1663 O O . SER A 1 217 ? 1.168 -26.776 -2.351 1.00 86.88 217 SER A O 1
ATOM 1665 N N . MET A 1 218 ? 0.132 -26.546 -0.371 1.00 86.81 218 MET A N 1
ATOM 1666 C CA . MET A 1 218 ? -0.395 -27.916 -0.305 1.00 86.81 218 MET A CA 1
ATOM 1667 C C . MET A 1 218 ? -1.756 -28.041 -0.997 1.00 86.81 218 MET A C 1
ATOM 1669 O O . MET A 1 218 ? -2.094 -29.098 -1.517 1.00 86.81 218 MET A O 1
ATOM 1673 N N . LYS A 1 219 ? -2.546 -26.959 -1.011 1.00 89.81 219 LYS A N 1
ATOM 1674 C CA . LYS A 1 219 ? -3.875 -26.931 -1.641 1.00 89.81 219 LYS A CA 1
ATOM 1675 C C . LYS A 1 219 ? -3.831 -26.603 -3.128 1.00 89.81 219 LYS A C 1
ATOM 1677 O O . LYS A 1 219 ? -4.729 -26.988 -3.873 1.00 89.81 219 LYS A O 1
ATOM 1682 N N . CYS A 1 220 ? -2.859 -25.807 -3.568 1.00 88.56 220 CYS A N 1
ATOM 1683 C CA . CYS A 1 220 ? -2.808 -25.342 -4.945 1.00 88.56 220 CYS A CA 1
ATOM 1684 C C . CYS A 1 220 ? -2.410 -26.479 -5.891 1.00 88.56 220 CYS A C 1
ATOM 1686 O O . CYS A 1 220 ? -1.282 -26.947 -5.869 1.00 88.56 220 CYS A O 1
ATOM 1688 N N . ILE A 1 221 ? -3.314 -26.849 -6.796 1.00 88.50 221 ILE A N 1
ATOM 1689 C CA . ILE A 1 221 ? -3.054 -27.860 -7.835 1.00 88.50 221 ILE A CA 1
ATOM 1690 C C . ILE A 1 221 ? -2.461 -27.275 -9.130 1.00 88.50 221 ILE A C 1
ATOM 1692 O O . ILE A 1 221 ? -2.436 -27.940 -10.158 1.00 88.50 221 ILE A O 1
ATOM 1696 N N . GLY A 1 222 ? -2.078 -25.992 -9.142 1.00 87.38 222 GLY A N 1
ATOM 1697 C CA . GLY A 1 222 ? -1.480 -25.358 -10.327 1.00 87.38 222 GLY A CA 1
ATOM 1698 C C . GLY A 1 222 ? -2.402 -25.214 -11.553 1.00 87.38 222 GLY A C 1
ATOM 1699 O O . GLY A 1 222 ? -1.912 -24.991 -12.652 1.00 87.38 222 GLY A O 1
ATOM 1700 N N . CYS A 1 223 ? -3.731 -25.284 -11.392 1.00 86.06 223 CYS A N 1
ATOM 1701 C CA . CYS A 1 223 ? -4.699 -25.294 -12.509 1.00 86.06 223 CYS A CA 1
ATOM 1702 C C . CYS A 1 223 ? -4.701 -24.052 -13.428 1.00 86.06 223 CYS A C 1
ATOM 1704 O O . CYS A 1 223 ? -5.325 -24.070 -14.485 1.00 86.06 223 CYS A O 1
ATOM 1706 N N . GLY A 1 224 ? -4.087 -22.936 -13.019 1.00 86.62 224 GLY A N 1
ATOM 1707 C CA . GLY A 1 224 ? -4.008 -21.720 -13.838 1.00 86.62 224 GLY A CA 1
ATOM 1708 C C . GLY A 1 224 ? -5.309 -20.912 -13.987 1.00 86.62 224 GLY A C 1
ATOM 1709 O O . GLY A 1 224 ? -5.304 -19.875 -14.640 1.00 86.62 224 GLY A O 1
ATOM 1710 N N . ILE A 1 225 ? -6.425 -21.286 -13.353 1.00 89.62 225 ILE A N 1
ATOM 1711 C CA . ILE A 1 225 ? -7.677 -20.506 -13.471 1.00 89.62 225 ILE A CA 1
ATOM 1712 C C . ILE A 1 225 ? -7.479 -19.069 -12.963 1.00 89.62 225 ILE A C 1
ATOM 1714 O O . ILE A 1 225 ? -7.865 -18.106 -13.625 1.00 89.62 225 ILE A O 1
ATOM 1718 N N . CYS A 1 226 ? -6.788 -18.906 -11.831 1.00 89.88 226 CYS A N 1
ATOM 1719 C CA . CYS A 1 226 ? -6.498 -17.594 -11.249 1.00 89.88 226 CYS A CA 1
ATOM 1720 C C . CYS A 1 226 ? -5.652 -16.678 -12.157 1.00 89.88 226 CYS A C 1
ATOM 1722 O O . CYS A 1 226 ? -5.841 -15.462 -12.102 1.00 89.88 226 CYS A O 1
ATOM 1724 N N . THR A 1 227 ? -4.760 -17.226 -12.997 1.00 91.06 227 THR A N 1
ATOM 1725 C CA . THR A 1 227 ? -3.976 -16.437 -13.966 1.00 91.06 227 THR A CA 1
ATOM 1726 C C . THR A 1 227 ? -4.871 -15.958 -15.106 1.00 91.06 227 THR A C 1
ATOM 1728 O O . THR A 1 227 ? -4.809 -14.788 -15.476 1.00 91.06 227 THR A O 1
ATOM 1731 N N . ARG A 1 228 ? -5.772 -16.822 -15.595 1.00 87.94 228 ARG A N 1
ATOM 1732 C CA . ARG A 1 228 ? -6.703 -16.526 -16.694 1.00 87.94 228 ARG A CA 1
ATOM 1733 C C . ARG A 1 228 ? -7.775 -15.498 -16.329 1.00 87.94 228 ARG A C 1
ATOM 1735 O O . ARG A 1 228 ? -8.116 -14.657 -17.151 1.00 87.94 228 ARG A O 1
ATOM 1742 N N . VAL A 1 229 ? -8.317 -15.549 -15.112 1.00 91.44 229 VAL A N 1
ATOM 1743 C CA . VAL A 1 229 ? -9.421 -14.658 -14.688 1.00 91.44 229 VAL A CA 1
ATOM 1744 C C . VAL A 1 229 ? -8.946 -13.292 -14.182 1.00 91.44 229 VAL A C 1
ATOM 1746 O O . VAL A 1 229 ? -9.769 -12.437 -13.840 1.00 91.44 229 VAL A O 1
ATOM 1749 N N . CYS A 1 230 ? -7.630 -13.079 -14.082 1.00 87.25 230 CYS A N 1
ATOM 1750 C CA . CYS A 1 230 ? -7.039 -11.846 -13.577 1.00 87.25 230 CYS A CA 1
ATOM 1751 C C . CYS A 1 230 ? -7.157 -10.708 -14.612 1.00 87.25 230 CYS A C 1
ATOM 1753 O O . CYS A 1 230 ? -6.458 -10.752 -15.620 1.00 87.25 230 CYS A O 1
ATOM 1755 N N . PRO A 1 231 ? -7.950 -9.643 -14.363 1.00 85.81 231 PRO A N 1
ATOM 1756 C CA . PRO A 1 231 ? -8.162 -8.587 -15.361 1.00 85.81 231 PRO A CA 1
ATOM 1757 C C . PRO A 1 231 ? -6.913 -7.751 -15.662 1.00 85.81 231 PRO A C 1
ATOM 1759 O O . PRO A 1 231 ? -6.792 -7.189 -16.739 1.00 85.81 231 PRO A O 1
ATOM 1762 N N . GLU A 1 232 ? -6.010 -7.643 -14.686 1.00 85.00 232 GLU A N 1
ATOM 1763 C CA . GLU A 1 232 ? -4.763 -6.868 -14.788 1.00 85.00 232 GLU A CA 1
ATOM 1764 C C . GLU A 1 232 ? -3.580 -7.752 -15.222 1.00 85.00 232 GLU A C 1
ATOM 1766 O O . GLU A 1 232 ? -2.442 -7.294 -15.223 1.00 85.00 232 GLU A O 1
ATOM 1771 N N . GLU A 1 233 ? -3.826 -9.046 -15.478 1.00 87.12 233 GLU A N 1
ATOM 1772 C CA . GLU A 1 233 ? -2.827 -10.057 -15.858 1.00 87.12 233 GLU A CA 1
ATOM 1773 C C . GLU A 1 233 ? -1.587 -10.140 -14.946 1.00 87.12 233 GLU A C 1
ATOM 1775 O O . GLU A 1 233 ? -0.543 -10.670 -15.331 1.00 87.12 233 GLU A O 1
ATOM 1780 N N . VAL A 1 234 ? -1.709 -9.640 -13.713 1.00 90.50 234 VAL A N 1
ATOM 1781 C CA . VAL A 1 234 ? -0.621 -9.570 -12.728 1.00 90.50 234 VAL A CA 1
ATOM 1782 C C . VAL A 1 234 ? -0.278 -10.946 -12.152 1.00 90.50 234 VAL A C 1
ATOM 1784 O O . VAL A 1 234 ? 0.802 -11.126 -11.609 1.00 90.50 234 VAL A O 1
ATOM 1787 N N . ILE A 1 235 ? -1.167 -11.937 -12.252 1.00 91.25 235 ILE A N 1
ATOM 1788 C CA . ILE A 1 235 ? -0.893 -13.302 -11.789 1.00 91.25 235 ILE A CA 1
ATOM 1789 C C . ILE A 1 235 ? -0.299 -14.098 -12.953 1.00 91.25 235 ILE A C 1
ATOM 1791 O O . ILE A 1 235 ? -0.958 -14.295 -13.974 1.00 91.25 235 ILE A O 1
ATOM 1795 N N . LYS A 1 236 ? 0.928 -14.593 -12.788 1.00 88.56 236 LYS A N 1
ATOM 1796 C CA . LYS A 1 236 ? 1.616 -15.455 -13.758 1.00 88.56 236 LYS A CA 1
ATOM 1797 C C . LYS A 1 236 ? 1.940 -16.810 -13.121 1.00 88.56 236 LYS A C 1
ATOM 1799 O O . LYS A 1 236 ? 2.120 -16.870 -11.906 1.00 88.56 236 LYS A O 1
ATOM 1804 N N . PRO A 1 237 ? 2.020 -17.901 -13.895 1.00 85.56 237 PRO A N 1
ATOM 1805 C CA . PRO A 1 237 ? 2.527 -19.162 -13.373 1.00 85.56 237 PRO A CA 1
ATOM 1806 C C . PRO A 1 237 ? 4.022 -19.028 -13.059 1.00 85.56 237 PRO A C 1
ATOM 1808 O O . PRO A 1 237 ? 4.783 -18.395 -13.797 1.00 85.56 237 PRO A O 1
ATOM 1811 N N . SER A 1 238 ? 4.452 -19.602 -11.942 1.00 83.25 238 SER A N 1
ATOM 1812 C CA . SER A 1 238 ? 5.866 -19.723 -11.616 1.00 83.25 238 SER A CA 1
ATOM 1813 C C . SER A 1 238 ? 6.497 -20.851 -12.433 1.00 83.25 238 SER A C 1
ATOM 1815 O O . SER A 1 238 ? 5.913 -21.916 -12.608 1.00 83.25 238 SER A O 1
ATOM 1817 N N . LEU A 1 239 ? 7.707 -20.596 -12.930 1.00 81.56 239 LEU A N 1
ATOM 1818 C CA . LEU A 1 239 ? 8.527 -21.561 -13.672 1.00 81.56 239 LEU A CA 1
ATOM 1819 C C . LEU A 1 239 ? 9.650 -22.153 -12.805 1.00 81.56 239 LEU A C 1
ATOM 1821 O O . LEU A 1 239 ? 10.512 -22.861 -13.312 1.00 81.56 239 LEU A O 1
ATOM 1825 N N . SER A 1 240 ? 9.689 -21.819 -11.512 1.00 79.62 240 SER A N 1
ATOM 1826 C CA . SER A 1 240 ? 10.693 -22.365 -10.595 1.00 79.62 240 SER A CA 1
ATOM 1827 C C . SER A 1 240 ? 10.359 -23.815 -10.252 1.00 79.62 240 SER A C 1
ATOM 1829 O O . SER A 1 240 ? 9.202 -24.106 -9.967 1.00 79.62 240 SER A O 1
ATOM 1831 N N . LEU A 1 241 ? 11.366 -24.691 -10.194 1.00 79.62 241 LEU A N 1
ATOM 1832 C CA . LEU A 1 241 ? 11.217 -26.119 -9.869 1.00 79.62 241 LEU A CA 1
ATOM 1833 C C . LEU A 1 241 ? 10.425 -26.363 -8.572 1.00 79.62 241 LEU A C 1
ATOM 1835 O O . LEU A 1 241 ? 9.586 -27.251 -8.521 1.00 79.62 241 LEU A O 1
ATOM 1839 N N . SER A 1 242 ? 10.638 -25.539 -7.543 1.00 78.12 242 SER A N 1
ATOM 1840 C CA . SER A 1 242 ? 9.991 -25.682 -6.228 1.00 78.12 242 SER A CA 1
ATOM 1841 C C . SER A 1 242 ? 8.554 -25.154 -6.151 1.00 78.12 242 SER A C 1
ATOM 1843 O O . SER A 1 242 ? 7.882 -25.336 -5.142 1.00 78.12 242 SER A O 1
ATOM 1845 N N . SER A 1 243 ? 8.085 -24.439 -7.173 1.00 80.75 243 SER A N 1
ATOM 1846 C CA . SER A 1 243 ? 6.756 -23.810 -7.191 1.00 80.75 243 SER A CA 1
ATOM 1847 C C . SER A 1 243 ? 6.144 -23.854 -8.587 1.00 80.75 243 SER A C 1
ATOM 1849 O O . SER A 1 243 ? 5.413 -22.946 -8.975 1.00 80.75 243 SER A O 1
ATOM 1851 N N . PHE A 1 244 ? 6.490 -24.870 -9.376 1.00 83.44 244 PHE A N 1
ATOM 1852 C CA . PHE A 1 244 ? 6.120 -24.933 -10.782 1.00 83.44 244 PHE A CA 1
ATOM 1853 C C . PHE A 1 244 ? 4.596 -24.915 -10.934 1.00 83.44 244 PHE A C 1
ATOM 1855 O O . PHE A 1 244 ? 3.880 -25.646 -10.257 1.00 83.44 244 PHE A O 1
ATOM 1862 N N . GLY A 1 245 ? 4.087 -24.016 -11.775 1.00 82.00 245 GLY A N 1
ATOM 1863 C CA . GLY A 1 245 ? 2.648 -23.835 -11.975 1.00 82.00 245 GLY A CA 1
ATOM 1864 C C . GLY A 1 245 ? 1.923 -23.084 -10.849 1.00 82.00 245 GLY A C 1
ATOM 1865 O O . GLY A 1 245 ? 0.796 -22.634 -11.064 1.00 82.00 245 GLY A O 1
ATOM 1866 N N . HIS A 1 246 ? 2.545 -22.848 -9.685 1.00 88.50 246 HIS A N 1
ATOM 1867 C CA . HIS A 1 246 ? 1.936 -22.010 -8.650 1.00 88.50 246 HIS A CA 1
ATOM 1868 C C . HIS A 1 246 ? 1.805 -20.560 -9.143 1.00 88.50 246 HIS A C 1
ATOM 1870 O O . HIS A 1 246 ? 2.736 -20.021 -9.753 1.00 88.50 246 HIS A O 1
ATOM 1876 N N . PRO A 1 247 ? 0.675 -19.886 -8.873 1.00 90.44 247 PRO A N 1
ATOM 1877 C CA . PRO A 1 247 ? 0.506 -18.484 -9.206 1.00 90.44 247 PRO A CA 1
ATOM 1878 C C . PRO A 1 247 ? 1.455 -17.608 -8.387 1.00 90.44 247 PRO A C 1
ATOM 1880 O O . PRO A 1 247 ? 1.487 -17.662 -7.159 1.00 90.44 247 PRO A O 1
ATOM 1883 N N . ARG A 1 248 ? 2.174 -16.734 -9.084 1.00 89.25 248 ARG A N 1
ATOM 1884 C CA . ARG A 1 248 ? 2.985 -15.660 -8.512 1.00 89.25 248 ARG A CA 1
ATOM 1885 C C . ARG A 1 248 ? 2.497 -14.313 -9.028 1.00 89.25 248 ARG A C 1
ATOM 1887 O O . ARG A 1 248 ? 2.083 -14.199 -10.183 1.00 89.25 248 ARG A O 1
ATOM 1894 N N . MET A 1 249 ? 2.563 -13.289 -8.189 1.00 90.69 249 MET A N 1
ATOM 1895 C CA . MET A 1 249 ? 2.282 -11.920 -8.618 1.00 90.69 249 MET A CA 1
ATOM 1896 C C . MET A 1 249 ? 3.510 -11.335 -9.329 1.00 90.69 249 MET A C 1
ATOM 1898 O O . MET A 1 249 ? 4.607 -11.340 -8.776 1.00 90.69 249 MET A O 1
ATOM 1902 N N . ASP A 1 250 ? 3.322 -10.814 -10.536 1.00 88.50 250 ASP A N 1
ATOM 1903 C CA . ASP A 1 250 ? 4.334 -10.138 -11.344 1.00 88.50 250 ASP A CA 1
ATOM 1904 C C . ASP A 1 250 ? 3.923 -8.681 -11.580 1.00 88.50 250 ASP A C 1
ATOM 1906 O O . ASP A 1 250 ? 3.085 -8.364 -12.427 1.00 88.50 250 ASP A O 1
ATOM 1910 N N . PHE A 1 251 ? 4.530 -7.769 -10.820 1.00 89.81 251 PHE A N 1
ATOM 1911 C CA . PHE A 1 251 ? 4.198 -6.347 -10.883 1.00 89.81 251 PHE A CA 1
ATOM 1912 C C . PHE A 1 251 ? 4.848 -5.603 -12.059 1.00 89.81 251 PHE A C 1
ATOM 1914 O O . PHE A 1 251 ? 4.642 -4.397 -12.225 1.00 89.81 251 PHE A O 1
ATOM 1921 N N . SER A 1 252 ? 5.614 -6.294 -12.911 1.00 79.44 252 SER A N 1
ATOM 1922 C CA . SER A 1 252 ? 6.182 -5.692 -14.121 1.00 79.44 252 SER A CA 1
ATOM 1923 C C . SER A 1 252 ? 5.112 -5.379 -15.172 1.00 79.44 252 SER A C 1
ATOM 1925 O O . SER A 1 252 ? 5.250 -4.392 -15.896 1.00 79.44 252 SER A O 1
ATOM 1927 N N . VAL A 1 253 ? 4.032 -6.170 -15.212 1.00 78.06 253 VAL A N 1
ATOM 1928 C CA . VAL A 1 253 ? 2.941 -6.050 -16.195 1.00 78.06 253 VAL A CA 1
ATOM 1929 C C . VAL A 1 253 ? 1.728 -5.284 -15.671 1.00 78.06 253 VAL A C 1
ATOM 1931 O O . VAL A 1 253 ? 1.052 -4.621 -16.446 1.00 78.06 253 VAL A O 1
ATOM 1934 N N . GLY A 1 254 ? 1.484 -5.308 -14.360 1.00 86.19 254 GLY A N 1
ATOM 1935 C CA . GLY A 1 254 ? 0.315 -4.670 -13.756 1.00 86.19 254 GLY A CA 1
ATOM 1936 C C . GLY A 1 254 ? 0.385 -4.656 -12.233 1.00 86.19 254 GLY A C 1
ATOM 1937 O O . GLY A 1 254 ? 1.446 -4.823 -11.638 1.00 86.19 254 GLY A O 1
ATOM 1938 N N . PHE A 1 255 ? -0.748 -4.447 -11.566 1.00 93.31 255 PHE A N 1
ATOM 1939 C CA . PHE A 1 255 ? -0.828 -4.515 -10.105 1.00 93.31 255 PHE A CA 1
ATOM 1940 C C . PHE A 1 255 ? -2.194 -5.029 -9.643 1.00 93.31 255 PHE A C 1
ATOM 1942 O O . PHE A 1 255 ? -3.172 -5.020 -10.383 1.00 93.31 255 PHE A O 1
ATOM 1949 N N . CYS A 1 256 ? -2.293 -5.478 -8.392 1.00 93.25 256 CYS A N 1
ATOM 1950 C CA . CYS A 1 256 ? -3.555 -5.976 -7.851 1.00 93.25 256 CYS A CA 1
ATOM 1951 C C . CYS A 1 256 ? -4.491 -4.812 -7.495 1.00 93.25 256 CYS A C 1
ATOM 1953 O O . CYS A 1 256 ? -4.303 -4.141 -6.477 1.00 93.25 256 CYS A O 1
ATOM 1955 N N . ARG A 1 257 ? -5.518 -4.567 -8.314 1.00 92.56 257 ARG A N 1
ATOM 1956 C CA . ARG A 1 257 ? -6.457 -3.459 -8.101 1.00 92.56 257 ARG A CA 1
ATOM 1957 C C . ARG A 1 257 ? -7.311 -3.662 -6.833 1.00 92.56 257 ARG A C 1
ATOM 1959 O O . ARG A 1 257 ? -8.016 -4.667 -6.745 1.00 92.56 257 ARG A O 1
ATOM 1966 N N . PRO A 1 258 ? -7.345 -2.704 -5.881 1.00 90.12 258 PRO A N 1
ATOM 1967 C CA . PRO A 1 258 ? -8.129 -2.858 -4.646 1.00 90.12 258 PRO A CA 1
ATOM 1968 C C . PRO A 1 258 ? -9.644 -2.937 -4.859 1.00 90.12 258 PRO A C 1
ATOM 1970 O O . PRO A 1 258 ? -10.335 -3.558 -4.064 1.00 90.12 258 PRO A O 1
ATOM 1973 N N . ALA A 1 259 ? -10.151 -2.344 -5.943 1.00 88.19 259 ALA A N 1
ATOM 1974 C CA . ALA A 1 259 ? -11.563 -2.409 -6.324 1.00 88.19 259 ALA A CA 1
ATOM 1975 C C . ALA A 1 259 ? -11.961 -3.745 -6.989 1.00 88.19 259 ALA A C 1
ATOM 1977 O O . ALA A 1 259 ? -13.116 -3.925 -7.361 1.00 88.19 259 ALA A O 1
ATOM 1978 N N . CYS A 1 260 ? -11.020 -4.676 -7.186 1.00 88.38 260 CYS A N 1
ATOM 1979 C CA . CYS A 1 260 ? -11.315 -5.974 -7.784 1.00 88.38 260 CYS A CA 1
ATOM 1980 C C . CYS A 1 260 ? -12.192 -6.817 -6.837 1.00 88.38 260 CYS A C 1
ATOM 1982 O O . CYS A 1 260 ? -11.832 -6.965 -5.665 1.00 88.38 260 CYS A O 1
ATOM 1984 N N . PRO A 1 261 ? -13.267 -7.467 -7.327 1.00 87.25 261 PRO A N 1
ATOM 1985 C CA . PRO A 1 261 ? -14.132 -8.337 -6.522 1.00 87.25 261 PRO A CA 1
ATOM 1986 C C . PRO A 1 261 ? -13.486 -9.689 -6.149 1.00 87.25 261 PRO A C 1
ATOM 1988 O O . PRO A 1 261 ? -14.193 -10.630 -5.797 1.00 87.25 261 PRO A O 1
ATOM 1991 N N . GLN A 1 262 ? -12.152 -9.795 -6.223 1.00 91.12 262 GLN A N 1
ATOM 1992 C CA . GLN A 1 262 ? -11.365 -11.003 -5.945 1.00 91.12 262 GLN A CA 1
ATOM 1993 C C . GLN A 1 262 ? -11.723 -12.191 -6.856 1.00 91.12 262 GLN A C 1
ATOM 1995 O O . GLN A 1 262 ? -11.901 -13.310 -6.386 1.00 91.12 262 GLN A O 1
ATOM 2000 N N . LYS A 1 263 ? -11.788 -11.965 -8.180 1.00 91.75 263 LYS A N 1
ATOM 2001 C CA . LYS A 1 263 ? -12.092 -13.021 -9.172 1.00 91.75 263 LYS A CA 1
ATOM 2002 C C . LYS A 1 263 ? -11.199 -14.260 -9.021 1.00 91.75 263 LYS A C 1
ATOM 2004 O O . LYS A 1 263 ? -11.697 -15.373 -9.024 1.00 91.75 263 LYS A O 1
ATOM 2009 N N . CYS A 1 264 ? -9.898 -14.066 -8.789 1.00 93.06 264 CYS A N 1
ATOM 2010 C CA . CYS A 1 264 ? -8.944 -15.161 -8.574 1.00 93.06 264 CYS A CA 1
ATOM 2011 C C . CYS A 1 264 ? -9.297 -16.079 -7.393 1.00 93.06 264 CYS A C 1
ATOM 2013 O O . CYS A 1 264 ? -8.940 -17.250 -7.419 1.00 93.06 264 CYS A O 1
ATOM 2015 N N . ALA A 1 265 ? -9.965 -15.542 -6.372 1.00 93.75 265 ALA A N 1
ATOM 2016 C CA . ALA A 1 265 ? -10.389 -16.278 -5.191 1.00 93.75 265 ALA A CA 1
ATOM 2017 C C . ALA A 1 265 ? -11.787 -16.896 -5.362 1.00 93.75 265 ALA A C 1
ATOM 2019 O O . ALA A 1 265 ? -12.053 -17.958 -4.817 1.00 93.75 265 ALA A O 1
ATOM 2020 N N . ARG A 1 266 ? -12.681 -16.246 -6.124 1.00 93.19 266 ARG A N 1
ATOM 2021 C CA . ARG A 1 266 ? -14.027 -16.772 -6.427 1.00 93.19 266 ARG A CA 1
ATOM 2022 C C . ARG A 1 266 ? -13.983 -18.010 -7.316 1.00 93.19 266 ARG A C 1
ATOM 2024 O O . ARG A 1 266 ? -14.752 -18.931 -7.102 1.00 93.19 266 ARG A O 1
ATOM 2031 N N . GLU A 1 267 ? -13.072 -18.014 -8.281 1.00 94.50 267 GLU A N 1
ATOM 2032 C CA . GLU A 1 267 ? -12.965 -19.054 -9.310 1.00 94.50 267 GLU A CA 1
ATOM 2033 C C . GLU A 1 267 ? -11.976 -20.172 -8.921 1.00 94.50 267 GLU A C 1
ATOM 2035 O O . GLU A 1 267 ? -11.577 -20.969 -9.765 1.00 94.50 267 GLU A O 1
ATOM 2040 N N . CYS A 1 268 ? -11.490 -20.208 -7.672 1.00 93.38 268 CYS A N 1
ATOM 2041 C CA . CYS A 1 268 ? -10.525 -21.220 -7.242 1.00 93.38 268 CYS A CA 1
ATOM 2042 C C . CYS A 1 268 ? -11.248 -22.537 -6.896 1.00 93.38 268 CYS A C 1
ATOM 2044 O O . CYS A 1 268 ? -11.917 -22.589 -5.865 1.00 93.38 268 CYS A O 1
ATOM 2046 N N . PRO A 1 269 ? -11.075 -23.622 -7.678 1.00 91.44 269 PRO A N 1
ATOM 2047 C CA . PRO A 1 269 ? -11.860 -24.849 -7.501 1.00 91.44 269 PRO A CA 1
ATOM 2048 C C . PRO A 1 269 ? -11.507 -25.605 -6.216 1.00 91.44 269 PRO A C 1
ATOM 2050 O O . PRO A 1 269 ? -12.353 -26.246 -5.609 1.00 91.44 269 PRO A O 1
ATOM 2053 N N . VAL A 1 270 ? -10.248 -25.506 -5.789 1.00 92.19 270 VAL A N 1
ATOM 2054 C CA . VAL A 1 270 ? -9.703 -26.199 -4.609 1.00 92.19 270 VAL A CA 1
ATOM 2055 C C . VAL A 1 270 ? -9.714 -25.329 -3.350 1.00 92.19 270 VAL A C 1
ATOM 2057 O O . VAL A 1 270 ? -9.237 -25.746 -2.300 1.00 92.19 270 VAL A O 1
ATOM 2060 N N . GLY A 1 271 ? -10.179 -24.079 -3.449 1.00 90.50 271 GLY A N 1
ATOM 2061 C CA . GLY A 1 271 ? -10.206 -23.153 -2.315 1.00 90.50 271 GLY A CA 1
ATOM 2062 C C . GLY A 1 271 ? -8.830 -22.761 -1.756 1.00 90.50 271 GLY A C 1
ATOM 2063 O O . GLY A 1 271 ? -8.759 -22.220 -0.655 1.00 90.50 271 GLY A O 1
ATOM 2064 N N . ALA A 1 272 ? -7.732 -22.983 -2.495 1.00 91.44 272 ALA A N 1
ATOM 2065 C CA . ALA A 1 272 ? -6.386 -22.534 -2.104 1.00 91.44 272 ALA A CA 1
ATOM 2066 C C . ALA A 1 272 ? -6.316 -21.004 -1.930 1.00 91.44 272 ALA A C 1
ATOM 2068 O O . ALA A 1 272 ? -5.553 -20.487 -1.113 1.00 91.44 272 ALA A O 1
ATOM 2069 N N . ILE A 1 273 ? -7.146 -20.283 -2.688 1.00 94.19 273 ILE A N 1
ATOM 2070 C CA . ILE A 1 273 ? -7.404 -18.851 -2.556 1.00 94.19 273 ILE A CA 1
ATOM 2071 C C . ILE A 1 273 ? -8.913 -18.709 -2.368 1.00 94.19 273 ILE A C 1
ATOM 2073 O O . ILE A 1 273 ? -9.666 -19.266 -3.161 1.00 94.19 273 ILE A O 1
ATOM 2077 N N . SER A 1 274 ? -9.367 -17.979 -1.352 1.00 91.69 274 SER A N 1
ATOM 2078 C CA . SER A 1 274 ? -10.799 -17.887 -1.036 1.00 91.69 274 SER A CA 1
ATOM 2079 C C . SER A 1 274 ? -11.249 -16.466 -0.712 1.00 91.69 274 SER A C 1
ATOM 2081 O O . SER A 1 274 ? -10.493 -15.662 -0.162 1.00 91.69 274 SER A O 1
ATOM 2083 N N . VAL A 1 275 ? -12.495 -16.141 -1.071 1.00 89.12 275 VAL A N 1
ATOM 2084 C CA . VAL A 1 275 ? -13.117 -14.878 -0.662 1.00 89.12 275 VAL A CA 1
ATOM 2085 C C . VAL A 1 275 ? -13.560 -15.004 0.787 1.00 89.12 275 VAL A C 1
ATOM 2087 O O . VAL A 1 275 ? -14.477 -15.752 1.115 1.00 89.12 275 VAL A O 1
ATOM 2090 N N . LEU A 1 276 ? -12.926 -14.231 1.660 1.00 84.06 276 LEU A N 1
ATOM 2091 C CA . LEU A 1 276 ? -13.257 -14.215 3.078 1.00 84.06 276 LEU A CA 1
ATOM 2092 C C . LEU A 1 276 ? -14.554 -13.423 3.312 1.00 84.06 276 LEU A C 1
ATOM 2094 O O . LEU A 1 276 ? -14.645 -12.238 2.978 1.00 84.06 276 LEU A O 1
ATOM 2098 N N . LYS A 1 277 ? -15.562 -14.069 3.910 1.00 78.69 277 LYS A N 1
ATOM 2099 C CA . LYS A 1 277 ? -16.864 -13.450 4.212 1.00 78.69 277 LYS A CA 1
ATOM 2100 C C . LYS A 1 277 ? -16.680 -12.210 5.097 1.00 78.69 277 LYS A C 1
ATOM 2102 O O . LYS A 1 277 ? -15.994 -12.268 6.117 1.00 78.69 277 LYS A O 1
ATOM 2107 N N . GLY A 1 278 ? -17.283 -11.089 4.692 1.00 75.38 278 GLY A N 1
ATOM 2108 C CA . GLY A 1 278 ? -17.218 -9.814 5.418 1.00 75.38 278 GLY A CA 1
ATOM 2109 C C . GLY A 1 278 ? -15.882 -9.063 5.326 1.00 75.38 278 GLY A C 1
ATOM 2110 O O . GLY A 1 278 ? -15.741 -8.023 5.959 1.00 75.38 278 GLY A O 1
ATOM 2111 N N . VAL A 1 279 ? -14.909 -9.548 4.545 1.00 81.31 279 VAL A N 1
ATOM 2112 C CA . VAL A 1 279 ? -13.592 -8.906 4.382 1.00 81.31 279 VAL A CA 1
ATOM 2113 C C . VAL A 1 279 ? -13.518 -8.209 3.038 1.00 81.31 279 VAL A C 1
ATOM 2115 O O . VAL A 1 279 ? -13.679 -8.838 1.987 1.00 81.31 279 VAL A O 1
ATOM 2118 N N . LYS A 1 280 ? -13.228 -6.905 3.040 1.00 86.31 280 LYS A N 1
ATOM 2119 C CA . LYS A 1 280 ? -12.992 -6.184 1.790 1.00 86.31 280 LYS A CA 1
ATOM 2120 C C . LYS A 1 280 ? -11.591 -6.492 1.285 1.00 86.31 280 LYS A C 1
ATOM 2122 O O . LYS A 1 280 ? -10.669 -6.781 2.039 1.00 86.31 280 LYS A O 1
ATOM 2127 N N . ARG A 1 281 ? -11.382 -6.357 -0.024 1.00 88.62 281 ARG A N 1
ATOM 2128 C CA . ARG A 1 281 ? -10.055 -6.550 -0.626 1.00 88.62 281 ARG A CA 1
ATOM 2129 C C . ARG A 1 281 ? -8.993 -5.637 0.002 1.00 88.62 281 ARG A C 1
ATOM 2131 O O . ARG A 1 281 ? -7.846 -6.055 0.124 1.00 88.62 281 ARG A O 1
ATOM 2138 N N . THR A 1 282 ? -9.356 -4.416 0.388 1.00 88.62 282 THR A N 1
ATOM 2139 C CA . THR A 1 282 ? -8.472 -3.445 1.059 1.00 88.62 282 THR A CA 1
ATOM 2140 C C . THR A 1 282 ? -8.002 -3.885 2.439 1.00 88.62 282 THR A C 1
ATOM 2142 O O . THR A 1 282 ? -7.010 -3.354 2.916 1.00 88.62 282 THR A O 1
ATOM 2145 N N . ASP A 1 283 ? -8.670 -4.860 3.045 1.00 87.69 283 ASP A N 1
ATOM 2146 C CA . ASP A 1 283 ? -8.377 -5.344 4.395 1.00 87.69 283 ASP A CA 1
ATOM 2147 C C . ASP A 1 283 ? -7.388 -6.521 4.361 1.00 87.69 283 ASP A C 1
ATOM 2149 O O . ASP A 1 283 ? -6.904 -6.968 5.397 1.00 87.69 283 ASP A O 1
ATOM 2153 N N . ILE A 1 284 ? -7.085 -7.037 3.161 1.00 90.44 284 ILE A N 1
ATOM 2154 C CA . ILE A 1 284 ? -6.175 -8.162 2.930 1.00 90.44 284 ILE A CA 1
ATOM 2155 C C . ILE A 1 284 ? -4.791 -7.625 2.562 1.00 90.44 284 ILE A C 1
ATOM 2157 O O . ILE A 1 284 ? -4.558 -7.132 1.448 1.00 90.44 284 ILE A O 1
ATOM 2161 N N . HIS A 1 285 ? -3.852 -7.773 3.489 1.00 93.06 285 HIS A N 1
ATOM 2162 C CA . HIS A 1 285 ? -2.454 -7.409 3.316 1.00 93.06 285 HIS A CA 1
ATOM 2163 C C . HIS A 1 285 ? -1.656 -8.623 2.835 1.00 93.06 285 HIS A C 1
ATOM 2165 O O . HIS A 1 285 ? -1.332 -9.526 3.607 1.00 93.06 285 HIS A O 1
ATOM 2171 N N . MET A 1 286 ? -1.310 -8.622 1.546 1.00 94.06 286 MET A N 1
ATOM 2172 C CA . MET A 1 286 ? -0.559 -9.710 0.899 1.00 94.06 286 MET A CA 1
ATOM 2173 C C . MET A 1 286 ? 0.954 -9.613 1.149 1.00 94.06 286 MET A C 1
ATOM 2175 O O . MET A 1 286 ? 1.690 -10.583 0.986 1.00 94.06 286 MET A O 1
ATOM 2179 N N . GLY A 1 287 ? 1.431 -8.419 1.500 1.00 93.25 287 GLY A N 1
ATOM 2180 C CA . GLY A 1 287 ? 2.848 -8.105 1.612 1.00 93.25 287 GLY A CA 1
ATOM 2181 C C . GLY A 1 287 ? 3.087 -6.640 1.962 1.00 93.25 287 GLY A C 1
ATOM 2182 O O . GLY A 1 287 ? 2.147 -5.888 2.232 1.00 93.25 287 GLY A O 1
ATOM 2183 N N . ARG A 1 288 ? 4.351 -6.220 1.912 1.00 93.19 288 ARG A N 1
ATOM 2184 C CA . ARG A 1 288 ? 4.801 -4.854 2.219 1.00 93.19 288 ARG A CA 1
ATOM 2185 C C . ARG A 1 288 ? 5.689 -4.301 1.115 1.00 93.19 288 ARG A C 1
ATOM 2187 O O . ARG A 1 288 ? 6.488 -5.024 0.533 1.00 93.19 288 ARG A O 1
ATOM 2194 N N . ALA A 1 289 ? 5.571 -3.005 0.847 1.00 95.06 289 ALA A N 1
ATOM 2195 C CA . ALA A 1 289 ? 6.492 -2.323 -0.052 1.00 95.06 289 ALA A CA 1
ATOM 2196 C C . ALA A 1 289 ? 7.797 -1.984 0.683 1.00 95.06 289 ALA A C 1
ATOM 2198 O O . ALA A 1 289 ? 7.774 -1.361 1.743 1.00 95.06 289 ALA A O 1
ATOM 2199 N N . ILE A 1 290 ? 8.924 -2.370 0.097 1.00 93.19 290 ILE A N 1
ATOM 2200 C CA . ILE A 1 290 ? 10.279 -2.087 0.556 1.00 93.19 290 ILE A CA 1
ATOM 2201 C C . ILE A 1 290 ? 10.880 -1.055 -0.385 1.00 93.19 290 ILE A C 1
ATOM 2203 O O . ILE A 1 290 ? 10.976 -1.269 -1.595 1.00 93.19 290 ILE A O 1
ATOM 2207 N N . TRP A 1 291 ? 11.286 0.079 0.174 1.00 93.44 291 TRP A N 1
ATOM 2208 C CA . TRP A 1 291 ? 11.994 1.117 -0.560 1.00 93.44 291 TRP A CA 1
ATOM 2209 C C . TRP A 1 291 ? 13.510 0.900 -0.473 1.00 93.44 291 TRP A C 1
ATOM 2211 O O . TRP A 1 291 ? 14.068 0.742 0.610 1.00 93.44 291 TRP A O 1
ATOM 2221 N N . ARG A 1 292 ? 14.170 0.909 -1.632 1.00 87.50 292 ARG A N 1
ATOM 2222 C CA . ARG A 1 292 ? 15.612 0.742 -1.816 1.00 87.50 292 ARG A CA 1
ATOM 2223 C C . ARG A 1 292 ? 16.249 2.098 -2.108 1.00 87.50 292 ARG A C 1
ATOM 2225 O O . ARG A 1 292 ? 16.080 2.668 -3.191 1.00 87.50 292 ARG A O 1
ATOM 2232 N N . LYS A 1 293 ? 16.951 2.636 -1.107 1.00 84.56 293 LYS A N 1
ATOM 2233 C CA . LYS A 1 293 ? 17.545 3.982 -1.135 1.00 84.56 293 LYS A CA 1
ATOM 2234 C C . LYS A 1 293 ? 18.573 4.136 -2.260 1.00 84.56 293 LYS A C 1
ATOM 2236 O O . LYS A 1 293 ? 18.542 5.127 -2.976 1.00 84.56 293 LYS A O 1
ATOM 2241 N N . ASP A 1 294 ? 19.415 3.128 -2.454 1.00 79.75 294 ASP A N 1
ATOM 2242 C CA . ASP A 1 294 ? 20.478 3.037 -3.462 1.00 79.75 294 ASP A CA 1
ATOM 2243 C C . ASP A 1 294 ? 19.979 3.189 -4.908 1.00 79.75 294 ASP A C 1
ATOM 2245 O O . ASP A 1 294 ? 20.666 3.748 -5.763 1.00 79.75 294 ASP A O 1
ATOM 2249 N N . LEU A 1 295 ? 18.758 2.732 -5.192 1.00 79.62 295 LEU A N 1
ATOM 2250 C CA . LEU A 1 295 ? 18.213 2.723 -6.549 1.00 79.62 295 LEU A CA 1
ATOM 2251 C C . LEU A 1 295 ? 17.307 3.923 -6.854 1.00 79.62 295 LEU A C 1
ATOM 2253 O O . LEU A 1 295 ? 17.028 4.200 -8.020 1.00 79.62 295 LEU A O 1
ATOM 2257 N N . CYS A 1 296 ? 16.810 4.619 -5.835 1.00 82.25 296 CYS A N 1
ATOM 2258 C CA . CYS A 1 296 ? 15.793 5.656 -5.978 1.00 82.25 296 CYS A CA 1
ATOM 2259 C C . CYS A 1 296 ? 16.304 6.876 -6.755 1.00 82.25 296 CYS A C 1
ATOM 2261 O O . CYS A 1 296 ? 17.344 7.416 -6.404 1.00 82.25 296 CYS A O 1
ATOM 2263 N N . LEU A 1 297 ? 15.539 7.396 -7.728 1.00 78.81 297 LEU A N 1
ATOM 2264 C CA . LEU A 1 297 ? 15.933 8.597 -8.494 1.00 78.81 297 LEU A CA 1
ATOM 2265 C C . LEU A 1 297 ? 16.186 9.827 -7.611 1.00 78.81 297 LEU A C 1
ATOM 2267 O O . LEU A 1 297 ? 17.041 10.645 -7.934 1.00 78.81 297 LEU A O 1
ATOM 2271 N N . ARG A 1 298 ? 15.475 9.942 -6.483 1.00 80.62 298 ARG A N 1
ATOM 2272 C CA . ARG A 1 298 ? 15.703 11.008 -5.492 1.00 80.62 298 ARG A CA 1
ATOM 2273 C C . ARG A 1 298 ? 17.103 10.950 -4.888 1.00 80.62 298 ARG A C 1
ATOM 2275 O O . ARG A 1 298 ? 17.674 11.986 -4.592 1.00 80.62 298 ARG A O 1
ATOM 2282 N N . THR A 1 299 ? 17.646 9.747 -4.721 1.00 71.12 299 THR A N 1
ATOM 2283 C CA . THR A 1 299 ? 18.979 9.522 -4.153 1.00 71.12 299 THR A CA 1
ATOM 2284 C C . THR A 1 299 ? 20.048 9.470 -5.241 1.00 71.12 299 THR A C 1
ATOM 2286 O O . THR A 1 299 ? 21.074 10.120 -5.113 1.00 71.12 299 THR A O 1
ATOM 2289 N N . ALA A 1 300 ? 19.807 8.719 -6.316 1.00 68.69 300 ALA A N 1
ATOM 2290 C CA . ALA A 1 300 ? 20.783 8.473 -7.372 1.00 68.69 300 ALA A CA 1
ATOM 2291 C C . ALA A 1 300 ? 20.967 9.664 -8.327 1.00 68.69 300 ALA A C 1
ATOM 2293 O O . ALA A 1 300 ? 22.054 9.848 -8.865 1.00 68.69 300 ALA A O 1
ATOM 2294 N N . GLU A 1 301 ? 19.914 10.452 -8.567 1.00 67.62 301 GLU A N 1
ATOM 2295 C CA . GLU A 1 301 ? 19.909 11.521 -9.580 1.00 67.62 301 GLU A CA 1
ATOM 2296 C C . GLU A 1 301 ? 19.423 12.876 -9.030 1.00 67.62 301 GLU A C 1
ATOM 2298 O O . GLU A 1 301 ? 19.363 13.851 -9.775 1.00 67.62 301 GLU A O 1
ATOM 2303 N N . GLY A 1 302 ? 19.056 12.962 -7.744 1.00 65.88 302 GLY A N 1
ATOM 2304 C CA . GLY A 1 302 ? 18.572 14.201 -7.119 1.00 65.88 302 GLY A CA 1
ATOM 2305 C C . GLY A 1 302 ? 17.222 14.703 -7.650 1.00 65.88 302 GLY A C 1
ATOM 2306 O O . GLY A 1 302 ? 16.890 15.873 -7.490 1.00 65.88 302 GLY A O 1
ATOM 2307 N N . VAL A 1 303 ? 16.434 13.843 -8.306 1.00 72.12 303 VAL A N 1
ATOM 2308 C CA . VAL A 1 303 ? 15.155 14.223 -8.934 1.00 72.12 303 VAL A CA 1
ATOM 2309 C C . VAL A 1 303 ? 14.001 14.122 -7.939 1.00 72.12 303 VAL A C 1
ATOM 2311 O O . VAL A 1 303 ? 13.842 13.098 -7.279 1.00 72.12 303 VAL A O 1
ATOM 2314 N N . GLU A 1 304 ? 13.096 15.105 -7.912 1.00 77.44 304 GLU A N 1
ATOM 2315 C CA . GLU A 1 304 ? 11.919 15.132 -7.026 1.00 77.44 304 GLU A CA 1
ATOM 2316 C C . GLU A 1 304 ? 10.759 14.200 -7.460 1.00 77.44 304 GLU A C 1
ATOM 2318 O O . GLU A 1 304 ? 9.596 14.586 -7.577 1.00 77.44 304 GLU A O 1
ATOM 2323 N N . CYS A 1 305 ? 11.041 12.914 -7.670 1.00 79.94 305 CYS A N 1
ATOM 2324 C CA . CYS A 1 305 ? 10.060 11.932 -8.145 1.00 79.94 305 CYS A CA 1
ATOM 2325 C C . CYS A 1 305 ? 8.960 11.610 -7.109 1.00 79.94 305 CYS A C 1
ATOM 2327 O O . CYS A 1 305 ? 9.247 11.194 -5.993 1.00 79.94 305 CYS A O 1
ATOM 2329 N N . THR A 1 306 ? 7.674 11.723 -7.449 1.00 84.12 306 THR A N 1
ATOM 2330 C CA . THR A 1 306 ? 6.549 11.418 -6.525 1.00 84.12 306 THR A CA 1
ATOM 2331 C C . THR A 1 306 ? 5.682 10.231 -6.963 1.00 84.12 306 THR A C 1
ATOM 2333 O O . THR A 1 306 ? 4.608 10.003 -6.406 1.00 84.12 306 THR A O 1
ATOM 2336 N N . ALA A 1 307 ? 6.149 9.440 -7.935 1.00 82.50 307 ALA A N 1
ATOM 2337 C CA . ALA A 1 307 ? 5.355 8.407 -8.606 1.00 82.50 307 ALA A CA 1
ATOM 2338 C C . ALA A 1 307 ? 4.735 7.369 -7.646 1.00 82.50 307 ALA A C 1
ATOM 2340 O O . ALA A 1 307 ? 3.533 7.107 -7.710 1.00 82.50 307 ALA A O 1
ATOM 2341 N N . CYS A 1 308 ? 5.531 6.816 -6.724 1.00 89.62 308 CYS A N 1
ATOM 2342 C CA . CYS A 1 308 ? 5.081 5.776 -5.793 1.00 89.62 308 CYS A CA 1
ATOM 2343 C C . CYS A 1 308 ? 4.008 6.272 -4.810 1.00 89.62 308 CYS A C 1
ATOM 2345 O O . CYS A 1 308 ? 3.035 5.562 -4.565 1.00 89.62 308 CYS A O 1
ATOM 2347 N N . SER A 1 309 ? 4.154 7.495 -4.289 1.00 92.44 309 SER A N 1
ATOM 2348 C CA . SER A 1 309 ? 3.186 8.107 -3.375 1.00 92.44 309 SER A CA 1
ATOM 2349 C C . SER A 1 309 ? 1.876 8.451 -4.090 1.00 92.44 309 SER A C 1
ATOM 2351 O O . SER A 1 309 ? 0.809 8.074 -3.614 1.00 92.44 309 SER A O 1
ATOM 2353 N N . ARG A 1 310 ? 1.947 9.060 -5.285 1.00 87.62 310 ARG A N 1
ATOM 2354 C CA . ARG A 1 310 ? 0.756 9.443 -6.067 1.00 87.62 310 ARG A CA 1
ATOM 2355 C C . ARG A 1 310 ? -0.073 8.251 -6.542 1.00 87.62 310 ARG A C 1
ATOM 2357 O O . ARG A 1 310 ? -1.295 8.332 -6.556 1.00 87.62 310 ARG A O 1
ATOM 2364 N N . LYS A 1 311 ? 0.569 7.149 -6.948 1.00 89.81 311 LYS A N 1
ATOM 2365 C CA . LYS A 1 311 ? -0.143 5.966 -7.463 1.00 89.81 311 LYS A CA 1
ATOM 2366 C C . LYS A 1 311 ? -0.673 5.050 -6.355 1.00 89.81 311 LYS A C 1
ATOM 2368 O O . LYS A 1 311 ? -1.469 4.163 -6.648 1.00 89.81 311 LYS A O 1
ATOM 2373 N N . CYS A 1 312 ? -0.239 5.226 -5.104 1.00 92.75 312 CYS A N 1
ATOM 2374 C CA . CYS A 1 312 ? -0.629 4.355 -3.999 1.00 92.75 312 CYS A CA 1
ATOM 2375 C C . CYS A 1 312 ? -2.137 4.484 -3.694 1.00 92.75 312 CYS A C 1
ATOM 2377 O O . CYS A 1 312 ? -2.558 5.515 -3.169 1.00 92.75 312 CYS A O 1
ATOM 2379 N N . PRO A 1 313 ? -2.957 3.443 -3.940 1.00 91.06 313 PRO A N 1
ATOM 2380 C CA . PRO A 1 313 ? -4.410 3.554 -3.794 1.00 91.06 313 PRO A CA 1
ATOM 2381 C C . PRO A 1 313 ? -4.866 3.671 -2.331 1.00 91.06 313 PRO A C 1
ATOM 2383 O O . PRO A 1 313 ? -5.891 4.278 -2.052 1.00 91.06 313 PRO A O 1
ATOM 2386 N N . VAL A 1 314 ? -4.087 3.122 -1.395 1.00 91.81 314 VAL A N 1
ATOM 2387 C CA . VAL A 1 314 ? -4.360 3.137 0.056 1.00 91.81 314 VAL A CA 1
ATOM 2388 C C . VAL A 1 314 ? -3.579 4.229 0.798 1.00 91.81 314 VAL A C 1
ATOM 2390 O O . VAL A 1 314 ? -3.553 4.248 2.023 1.00 91.81 314 VAL A O 1
ATOM 2393 N N . LYS A 1 315 ? -2.891 5.124 0.068 1.00 92.94 315 LYS A N 1
ATOM 2394 C CA . LYS A 1 315 ? -2.061 6.214 0.622 1.00 92.94 315 LYS A CA 1
ATOM 2395 C C . LYS A 1 315 ? -1.058 5.764 1.705 1.00 92.94 315 LYS A C 1
ATOM 2397 O O . LYS A 1 315 ? -0.724 6.520 2.612 1.00 92.94 315 LYS A O 1
ATOM 2402 N N . ALA A 1 316 ? -0.525 4.548 1.576 1.00 93.06 316 ALA A N 1
ATOM 2403 C CA . ALA A 1 316 ? 0.464 3.985 2.499 1.00 93.06 316 ALA A CA 1
ATOM 2404 C C . ALA A 1 316 ? 1.878 4.570 2.332 1.00 93.06 316 ALA A C 1
ATOM 2406 O O . ALA A 1 316 ? 2.754 4.263 3.132 1.00 93.06 316 ALA A O 1
ATOM 2407 N N . ILE A 1 317 ? 2.131 5.367 1.289 1.00 94.75 317 ILE A N 1
ATOM 2408 C CA . ILE A 1 317 ? 3.455 5.927 0.991 1.00 94.75 317 ILE A CA 1
ATOM 2409 C C . ILE A 1 317 ? 3.379 7.449 1.063 1.00 94.75 317 ILE A C 1
ATOM 2411 O O . ILE A 1 317 ? 2.685 8.073 0.254 1.00 94.75 317 ILE A O 1
ATOM 2415 N N . LYS A 1 318 ? 4.131 8.045 1.990 1.00 92.56 318 LYS A N 1
ATOM 2416 C CA . LYS A 1 318 ? 4.268 9.501 2.149 1.00 92.56 318 LYS A CA 1
ATOM 2417 C C . LYS A 1 318 ? 5.695 9.930 1.829 1.00 92.56 318 LYS A C 1
ATOM 2419 O O . LYS A 1 318 ? 6.622 9.158 2.037 1.00 92.56 318 LYS A O 1
ATOM 2424 N N . ILE A 1 319 ? 5.874 11.145 1.321 1.00 89.69 319 ILE A N 1
ATOM 2425 C CA . ILE A 1 319 ? 7.207 11.725 1.130 1.00 89.69 319 ILE A CA 1
ATOM 2426 C C . ILE A 1 319 ? 7.534 12.556 2.373 1.00 89.69 319 ILE A C 1
ATOM 2428 O O . ILE A 1 319 ? 6.850 13.539 2.633 1.00 89.69 319 ILE A O 1
ATOM 2432 N N . ILE A 1 320 ? 8.544 12.148 3.141 1.00 89.56 320 ILE A N 1
ATOM 2433 C CA . ILE A 1 320 ? 9.018 12.836 4.351 1.00 89.56 320 ILE A CA 1
ATOM 2434 C C . ILE A 1 320 ? 10.487 13.189 4.124 1.00 89.56 320 ILE A C 1
ATOM 2436 O O . ILE A 1 320 ? 11.261 12.339 3.682 1.00 89.56 320 ILE A O 1
ATOM 2440 N N . SER A 1 321 ? 10.859 14.449 4.352 1.00 86.75 321 SER A N 1
ATOM 2441 C CA . SER A 1 321 ? 12.224 14.953 4.112 1.00 86.75 321 SER A CA 1
ATOM 2442 C C . SER A 1 321 ? 12.744 14.638 2.704 1.00 86.75 321 SER A C 1
ATOM 2444 O O . SER A 1 321 ? 13.899 14.274 2.509 1.00 86.75 321 SER A O 1
ATOM 2446 N N . GLY A 1 322 ? 11.854 14.707 1.711 1.00 83.00 322 GLY A N 1
ATOM 2447 C CA . GLY A 1 322 ? 12.191 14.424 0.321 1.00 83.00 322 GLY A CA 1
ATOM 2448 C C . GLY A 1 322 ? 12.313 12.940 -0.039 1.00 83.00 322 GLY A C 1
ATOM 2449 O O . GLY A 1 322 ? 12.590 12.674 -1.204 1.00 83.00 322 GLY A O 1
ATOM 2450 N N . PHE A 1 323 ? 12.052 11.984 0.865 1.00 87.62 323 PHE A N 1
ATOM 2451 C CA . PHE A 1 323 ? 12.152 10.536 0.606 1.00 87.62 323 PHE A CA 1
ATOM 2452 C C . PHE A 1 323 ? 10.847 9.771 0.898 1.00 87.62 323 PHE A C 1
ATOM 2454 O O . PHE A 1 323 ? 10.079 10.174 1.770 1.00 87.62 323 PHE A O 1
ATOM 2461 N N . PRO A 1 324 ? 10.553 8.671 0.176 1.00 92.06 324 PRO A N 1
ATOM 2462 C CA . PRO A 1 324 ? 9.354 7.875 0.421 1.00 92.06 324 PRO A CA 1
ATOM 2463 C C . PRO A 1 324 ? 9.475 7.027 1.695 1.00 92.06 324 PRO A C 1
ATOM 2465 O O . PRO A 1 324 ? 10.380 6.211 1.832 1.00 92.06 324 PRO A O 1
ATOM 2468 N N . VAL A 1 325 ? 8.499 7.170 2.588 1.00 93.69 325 VAL A N 1
ATOM 2469 C CA . VAL A 1 325 ? 8.328 6.377 3.809 1.00 93.69 325 VAL A CA 1
ATOM 2470 C C . VAL A 1 325 ? 7.060 5.535 3.677 1.00 93.69 325 VAL A C 1
ATOM 2472 O O . VAL A 1 325 ? 5.993 6.053 3.336 1.00 93.69 325 VAL A O 1
ATOM 2475 N N . VAL A 1 326 ? 7.182 4.226 3.924 1.00 93.94 326 VAL A N 1
ATOM 2476 C CA . VAL A 1 326 ? 6.089 3.251 3.784 1.00 93.94 326 VAL A CA 1
ATOM 2477 C C . VAL A 1 326 ? 5.475 2.934 5.149 1.00 93.94 326 VAL A C 1
ATOM 2479 O O . VAL A 1 326 ? 6.136 2.406 6.041 1.00 93.94 326 VAL A O 1
ATOM 2482 N N . SER A 1 327 ? 4.179 3.201 5.302 1.00 90.38 327 SER A N 1
ATOM 2483 C CA . SER A 1 327 ? 3.388 2.816 6.472 1.00 90.38 327 SER A CA 1
ATOM 2484 C C . SER A 1 327 ? 2.944 1.356 6.366 1.00 90.38 327 SER A C 1
ATOM 2486 O O . SER A 1 327 ? 2.016 1.021 5.628 1.00 90.38 327 SER A O 1
ATOM 2488 N N . HIS A 1 328 ? 3.584 0.479 7.139 1.00 85.25 328 HIS A N 1
ATOM 2489 C CA . HIS A 1 328 ? 3.344 -0.968 7.101 1.00 85.25 328 HIS A CA 1
ATOM 2490 C C . HIS A 1 328 ? 1.908 -1.370 7.473 1.00 85.25 328 HIS A C 1
ATOM 2492 O O . HIS A 1 328 ? 1.376 -2.298 6.875 1.00 85.25 328 HIS A O 1
ATOM 2498 N N . GLY A 1 329 ? 1.259 -0.648 8.394 1.00 83.38 329 GLY A N 1
ATOM 2499 C CA . GLY A 1 329 ? -0.131 -0.918 8.790 1.00 83.38 329 GLY A CA 1
ATOM 2500 C C . GLY A 1 329 ? -1.180 -0.566 7.730 1.00 83.38 329 GLY A C 1
ATOM 2501 O O . GLY A 1 329 ? -2.295 -1.059 7.800 1.00 83.38 329 GLY A O 1
ATOM 2502 N N . LEU A 1 330 ? -0.832 0.255 6.732 1.00 89.06 330 LEU A N 1
ATOM 2503 C CA . LEU A 1 330 ? -1.727 0.627 5.625 1.00 89.06 330 LEU A CA 1
ATOM 2504 C C . LEU A 1 330 ? -1.362 -0.084 4.316 1.00 89.06 330 LEU A C 1
ATOM 2506 O O . LEU A 1 330 ? -2.175 -0.171 3.400 1.00 89.06 330 LEU A O 1
ATOM 2510 N N . CYS A 1 331 ? -0.120 -0.553 4.177 1.00 93.56 331 CYS A N 1
ATOM 2511 C CA . CYS A 1 331 ? 0.352 -1.172 2.947 1.00 93.56 331 CYS A CA 1
ATOM 2512 C C . CYS A 1 331 ? -0.257 -2.567 2.768 1.00 93.56 331 CYS A C 1
ATOM 2514 O O . CYS A 1 331 ? 0.058 -3.484 3.518 1.00 93.56 331 CYS A O 1
ATOM 2516 N N . ILE A 1 332 ? -1.078 -2.738 1.731 1.00 94.12 332 ILE A N 1
ATOM 2517 C CA . ILE A 1 332 ? -1.744 -4.014 1.413 1.00 94.12 332 ILE A CA 1
ATOM 2518 C C . ILE A 1 332 ? -0.942 -4.921 0.459 1.00 94.12 332 ILE A C 1
ATOM 2520 O O . ILE A 1 332 ? -1.440 -5.955 0.012 1.00 94.12 332 ILE A O 1
ATOM 2524 N N . GLY A 1 333 ? 0.264 -4.504 0.058 1.00 95.00 333 GLY A N 1
ATOM 2525 C CA . GLY A 1 333 ? 1.112 -5.258 -0.874 1.00 95.00 333 GLY A CA 1
ATOM 2526 C C . GLY A 1 333 ? 0.590 -5.333 -2.316 1.00 95.00 333 GLY A C 1
ATOM 2527 O O . GLY A 1 333 ? 0.892 -6.279 -3.027 1.00 95.00 333 GLY A O 1
ATOM 2528 N N . CYS A 1 334 ? -0.215 -4.366 -2.777 1.00 94.38 334 CYS A N 1
ATOM 2529 C CA . CYS A 1 334 ? -0.868 -4.440 -4.096 1.00 94.38 334 CYS A CA 1
ATOM 2530 C C . CYS A 1 334 ? 0.062 -4.352 -5.321 1.00 94.38 334 CYS A C 1
ATOM 2532 O O . CYS A 1 334 ? -0.390 -4.674 -6.416 1.00 94.38 334 CYS A O 1
ATOM 2534 N N . GLY A 1 335 ? 1.305 -3.882 -5.170 1.00 94.25 335 GLY A N 1
ATOM 2535 C CA . GLY A 1 335 ? 2.268 -3.746 -6.276 1.00 94.25 335 GLY A CA 1
ATOM 2536 C C . GLY A 1 335 ? 2.197 -2.453 -7.092 1.00 94.25 335 GLY A C 1
ATOM 2537 O O . GLY A 1 335 ? 3.076 -2.202 -7.909 1.00 94.25 335 GLY A O 1
ATOM 2538 N N . ALA A 1 336 ? 1.216 -1.575 -6.846 1.00 92.88 336 ALA A N 1
ATOM 2539 C CA . ALA A 1 336 ? 1.028 -0.348 -7.636 1.00 92.88 336 ALA A CA 1
ATOM 2540 C C . ALA A 1 336 ? 2.275 0.560 -7.672 1.00 92.88 336 ALA A C 1
ATOM 2542 O O . ALA A 1 336 ? 2.567 1.196 -8.684 1.00 92.88 336 ALA A O 1
ATOM 2543 N N . CYS A 1 337 ? 3.011 0.619 -6.558 1.00 93.50 337 CYS A N 1
ATOM 2544 C CA . CYS A 1 337 ? 4.227 1.420 -6.436 1.00 93.50 337 CYS A CA 1
ATOM 2545 C C . CYS A 1 337 ? 5.425 0.827 -7.194 1.00 93.50 337 CYS A C 1
ATOM 2547 O O . CYS A 1 337 ? 6.221 1.585 -7.746 1.00 93.50 337 CYS A O 1
ATOM 2549 N N . GLU A 1 338 ? 5.535 -0.500 -7.248 1.00 92.56 338 GLU A N 1
ATOM 2550 C CA . GLU A 1 338 ? 6.582 -1.205 -7.988 1.00 92.56 338 GLU A CA 1
ATOM 2551 C C . GLU A 1 338 ? 6.355 -1.078 -9.495 1.00 92.56 338 GLU A C 1
ATOM 2553 O O . GLU A 1 338 ? 7.272 -0.706 -10.229 1.00 92.56 338 GLU A O 1
ATOM 2558 N N . HIS A 1 339 ? 5.108 -1.276 -9.930 1.00 89.81 339 HIS A N 1
ATOM 2559 C CA . HIS A 1 339 ? 4.705 -1.160 -11.327 1.00 89.81 339 HIS A CA 1
ATOM 2560 C C . HIS A 1 339 ? 4.977 0.244 -11.897 1.00 89.81 339 HIS A C 1
ATOM 2562 O O . HIS A 1 339 ? 5.596 0.401 -12.953 1.00 89.81 339 HIS A O 1
ATOM 2568 N N . VAL A 1 340 ? 4.581 1.293 -11.161 1.00 86.69 340 VAL A N 1
ATOM 2569 C CA . VAL A 1 340 ? 4.768 2.690 -11.596 1.00 86.69 340 VAL A CA 1
ATOM 2570 C C . VAL A 1 340 ? 6.223 3.163 -11.505 1.00 86.69 340 VAL A C 1
ATOM 2572 O O . VAL A 1 340 ? 6.562 4.207 -12.062 1.00 86.69 340 VAL A O 1
ATOM 2575 N N . CYS A 1 341 ? 7.094 2.442 -10.791 1.00 83.94 341 CYS A N 1
ATOM 2576 C CA . CYS A 1 341 ? 8.458 2.893 -10.550 1.00 83.94 341 CYS A CA 1
ATOM 2577 C C . CYS A 1 341 ? 9.199 3.120 -11.886 1.00 83.94 341 CYS A C 1
ATOM 2579 O O . CYS A 1 341 ? 9.222 2.227 -12.741 1.00 83.94 341 CYS A O 1
ATOM 2581 N N . PRO A 1 342 ? 9.822 4.296 -12.101 1.00 76.56 342 PRO A N 1
ATOM 2582 C CA . PRO A 1 342 ? 10.561 4.571 -13.329 1.00 76.56 342 PRO A CA 1
ATOM 2583 C C . PRO A 1 342 ? 11.939 3.894 -13.373 1.00 76.56 342 PRO A C 1
ATOM 2585 O O . PRO A 1 342 ? 12.505 3.727 -14.452 1.00 76.56 342 PRO A O 1
ATOM 2588 N N . VAL A 1 343 ? 12.474 3.490 -12.221 1.00 75.81 343 VAL A N 1
ATOM 2589 C CA . VAL A 1 343 ? 13.818 2.916 -12.105 1.00 75.81 343 VAL A CA 1
ATOM 2590 C C . VAL A 1 343 ? 13.861 1.524 -12.731 1.00 75.81 343 VAL A C 1
ATOM 2592 O O . VAL A 1 343 ? 12.935 0.732 -12.568 1.00 75.81 343 VAL A O 1
ATOM 2595 N N . ARG A 1 344 ? 14.925 1.247 -13.488 1.00 70.94 344 ARG A N 1
ATOM 2596 C CA . ARG A 1 344 ? 15.163 -0.031 -14.171 1.00 70.94 344 ARG A CA 1
ATOM 2597 C C . ARG A 1 344 ? 16.624 -0.471 -14.021 1.00 70.94 344 ARG A C 1
ATOM 2599 O O . ARG A 1 344 ? 17.460 0.380 -13.710 1.00 70.94 344 ARG A O 1
ATOM 2606 N N . PRO A 1 345 ? 16.960 -1.751 -14.265 1.00 65.81 345 PRO A N 1
ATOM 2607 C CA . PRO A 1 345 ? 16.046 -2.888 -14.475 1.00 65.81 345 PRO A CA 1
ATOM 2608 C C . PRO A 1 345 ? 15.248 -3.245 -13.212 1.00 65.81 345 PRO A C 1
ATOM 2610 O O . PRO A 1 345 ? 14.070 -3.565 -13.309 1.00 65.81 345 PRO A O 1
ATOM 2613 N N . GLU A 1 346 ? 15.841 -3.073 -12.035 1.00 77.44 346 GLU A N 1
ATOM 2614 C CA . GLU A 1 346 ? 15.163 -3.251 -10.752 1.00 77.44 346 GLU A CA 1
ATOM 2615 C C . GLU A 1 346 ? 14.462 -1.961 -10.322 1.00 77.44 346 GLU A C 1
ATOM 2617 O O . GLU A 1 346 ? 15.025 -0.863 -10.404 1.00 77.44 346 GLU A O 1
ATOM 2622 N N . SER A 1 347 ? 13.222 -2.095 -9.858 1.00 84.75 347 SER A N 1
ATOM 2623 C CA . SER A 1 347 ? 12.472 -0.985 -9.280 1.00 84.75 347 SER A CA 1
ATOM 2624 C C . SER A 1 347 ? 13.097 -0.553 -7.950 1.00 84.75 347 SER A C 1
ATOM 2626 O O . SER A 1 347 ? 13.481 -1.371 -7.124 1.00 84.75 347 SER A O 1
ATOM 2628 N N . ALA A 1 348 ? 13.142 0.756 -7.693 1.00 88.62 348 ALA A N 1
ATOM 2629 C CA . ALA A 1 348 ? 13.614 1.288 -6.409 1.00 88.62 348 ALA A CA 1
ATOM 2630 C C . ALA A 1 348 ? 12.627 1.073 -5.252 1.00 88.62 348 ALA A C 1
ATOM 2632 O O . ALA A 1 348 ? 12.934 1.363 -4.100 1.00 88.62 348 ALA A O 1
ATOM 2633 N N . ILE A 1 349 ? 11.415 0.622 -5.553 1.00 91.88 349 ILE A N 1
ATOM 2634 C CA . ILE A 1 349 ? 10.442 0.175 -4.568 1.00 91.88 349 ILE A CA 1
ATOM 2635 C C . ILE A 1 349 ? 9.855 -1.135 -5.075 1.00 91.88 349 ILE A C 1
ATOM 2637 O O . ILE A 1 349 ? 9.438 -1.211 -6.229 1.00 91.88 349 ILE A O 1
ATOM 2641 N N . VAL A 1 350 ? 9.877 -2.154 -4.229 1.00 93.44 350 VAL A N 1
ATOM 2642 C CA . VAL A 1 350 ? 9.500 -3.536 -4.558 1.00 93.44 350 VAL A CA 1
ATOM 2643 C C . VAL A 1 350 ? 8.609 -4.087 -3.458 1.00 93.44 350 VAL A C 1
ATOM 2645 O O . VAL A 1 350 ? 8.699 -3.634 -2.320 1.00 93.44 350 VAL A O 1
ATOM 2648 N N . VAL A 1 351 ? 7.719 -5.023 -3.766 1.00 94.75 351 VAL A N 1
ATOM 2649 C CA . VAL A 1 351 ? 6.816 -5.607 -2.766 1.00 94.75 351 VAL A CA 1
ATOM 2650 C C . VAL A 1 351 ? 7.301 -6.983 -2.334 1.00 94.75 351 VAL A C 1
ATOM 2652 O O . VAL A 1 351 ? 7.381 -7.895 -3.142 1.00 94.75 351 VAL A O 1
ATOM 2655 N N . GLU A 1 352 ? 7.559 -7.153 -1.041 1.00 93.81 352 GLU A N 1
ATOM 2656 C CA . GLU A 1 352 ? 7.841 -8.458 -0.440 1.00 93.81 352 GLU A CA 1
ATOM 2657 C C . GLU A 1 352 ? 6.542 -9.082 0.085 1.00 93.81 352 GLU A C 1
ATOM 2659 O O . GLU A 1 352 ? 5.786 -8.428 0.814 1.00 93.81 352 GLU A O 1
ATOM 2664 N N . GLY A 1 353 ? 6.289 -10.346 -0.258 1.00 92.50 353 GLY A N 1
ATOM 2665 C CA . GLY A 1 353 ? 5.161 -11.116 0.263 1.00 92.50 353 GLY A CA 1
ATOM 2666 C C . GLY A 1 353 ? 5.317 -11.463 1.743 1.00 92.50 353 GLY A C 1
ATOM 2667 O O . GLY A 1 353 ? 6.424 -11.692 2.236 1.00 92.50 353 GLY A O 1
ATOM 2668 N N . PHE A 1 354 ? 4.201 -11.523 2.471 1.00 90.75 354 PHE A N 1
ATOM 2669 C CA . PHE A 1 354 ? 4.202 -12.103 3.814 1.00 90.75 354 PHE A CA 1
ATOM 2670 C C . PHE A 1 354 ? 4.139 -13.631 3.752 1.00 90.75 354 PHE A C 1
ATOM 2672 O O . PHE A 1 354 ? 3.533 -14.190 2.846 1.00 90.75 354 PHE A O 1
ATOM 2679 N N . ALA A 1 355 ? 4.720 -14.300 4.755 1.00 85.25 355 ALA A N 1
ATOM 2680 C CA . ALA A 1 355 ? 4.575 -15.751 4.916 1.00 85.25 355 ALA A CA 1
ATOM 2681 C C . ALA A 1 355 ? 3.115 -16.163 5.174 1.00 85.25 355 ALA A C 1
ATOM 2683 O O . ALA A 1 355 ? 2.684 -17.213 4.719 1.00 85.25 355 ALA A O 1
ATOM 2684 N N . ARG A 1 356 ? 2.368 -15.312 5.889 1.00 86.00 356 ARG A N 1
ATOM 2685 C CA . ARG A 1 356 ? 0.933 -15.439 6.159 1.00 86.00 356 ARG A CA 1
ATOM 2686 C C . ARG A 1 356 ? 0.265 -14.100 5.889 1.00 86.00 356 ARG A C 1
ATOM 2688 O O . ARG A 1 356 ? 0.771 -13.066 6.344 1.00 86.00 356 ARG A O 1
ATOM 2695 N N . GLN A 1 357 ? -0.824 -14.093 5.124 1.00 90.12 357 GLN A N 1
ATOM 2696 C CA . GLN A 1 357 ? -1.524 -12.845 4.811 1.00 90.12 357 GLN A CA 1
ATOM 2697 C C . GLN A 1 357 ? -2.168 -12.279 6.074 1.00 90.12 357 GLN A C 1
ATOM 2699 O O . GLN A 1 357 ? -2.740 -13.009 6.878 1.00 90.12 357 GLN A O 1
ATOM 2704 N N . ARG A 1 358 ? -2.076 -10.960 6.260 1.00 87.50 358 ARG A N 1
ATOM 2705 C CA . ARG A 1 358 ? -2.680 -10.294 7.421 1.00 87.50 358 ARG A CA 1
ATOM 2706 C C . ARG A 1 358 ? -4.028 -9.723 7.018 1.00 87.50 358 ARG A C 1
ATOM 2708 O O . ARG A 1 358 ? -4.122 -9.048 5.993 1.00 87.50 358 ARG A O 1
ATOM 2715 N N . ILE A 1 359 ? -5.051 -9.968 7.827 1.00 82.81 359 ILE A N 1
ATOM 2716 C CA . ILE A 1 359 ? -6.394 -9.435 7.606 1.00 82.81 359 ILE A CA 1
ATOM 2717 C C . ILE A 1 359 ? -6.663 -8.405 8.695 1.00 82.81 359 ILE A C 1
ATOM 2719 O O . ILE A 1 359 ? -6.679 -8.743 9.876 1.00 82.81 359 ILE A O 1
ATOM 2723 N N . VAL A 1 360 ? -6.872 -7.153 8.303 1.00 70.69 360 VAL A N 1
ATOM 2724 C CA . VAL A 1 360 ? -7.207 -6.070 9.230 1.00 70.69 360 VAL A CA 1
ATOM 2725 C C . VAL A 1 360 ? -8.705 -5.805 9.118 1.00 70.69 360 VAL A C 1
ATOM 2727 O O . VAL A 1 360 ? -9.142 -5.039 8.268 1.00 70.69 360 VAL A O 1
ATOM 2730 N N . ARG A 1 361 ? -9.512 -6.475 9.948 1.00 60.50 361 ARG A N 1
ATOM 2731 C CA . ARG A 1 361 ? -10.947 -6.169 10.070 1.00 60.50 361 ARG A CA 1
ATOM 2732 C C . ARG A 1 361 ? -11.153 -5.045 11.096 1.00 60.50 361 ARG A C 1
ATOM 2734 O O . ARG A 1 361 ? -10.444 -5.034 12.102 1.00 60.50 361 ARG A O 1
ATOM 2741 N N . PRO A 1 362 ? -12.146 -4.154 10.919 1.00 55.22 362 PRO A N 1
ATOM 2742 C CA . PRO A 1 362 ? -12.807 -3.549 12.069 1.00 55.22 362 PRO A CA 1
ATOM 2743 C C . PRO A 1 362 ? -13.392 -4.697 12.893 1.00 55.22 362 PRO A C 1
ATOM 2745 O O . PRO A 1 362 ? -14.107 -5.545 12.354 1.00 55.22 362 PRO A O 1
ATOM 2748 N N . ILE A 1 363 ? -13.035 -4.766 14.167 1.00 65.94 363 ILE A N 1
ATOM 2749 C CA . ILE A 1 363 ? -13.509 -5.813 15.063 1.00 65.94 363 ILE A CA 1
ATOM 2750 C C . ILE A 1 363 ? -15.037 -5.655 15.191 1.00 65.94 363 ILE A C 1
ATOM 2752 O O . ILE A 1 363 ? -15.533 -4.531 15.329 1.00 65.94 363 ILE A O 1
ATOM 2756 N N . GLY A 1 364 ? -15.796 -6.756 15.088 1.00 69.94 364 GLY A N 1
ATOM 2757 C CA . GLY A 1 364 ? -17.242 -6.729 15.334 1.00 69.94 364 GLY A CA 1
ATOM 2758 C C . GLY A 1 364 ? -17.522 -6.205 16.743 1.00 69.94 364 GLY A C 1
ATOM 2759 O O . GLY A 1 364 ? -16.690 -6.379 17.624 1.00 69.94 364 GLY A O 1
ATOM 2760 N N . LYS A 1 365 ? -18.659 -5.540 16.990 1.00 81.62 365 LYS A N 1
ATOM 2761 C CA . LYS A 1 365 ? -18.894 -4.875 18.289 1.00 81.62 365 LYS A CA 1
ATOM 2762 C C . LYS A 1 365 ? -18.709 -5.826 19.484 1.00 81.62 365 LYS A C 1
ATOM 2764 O O . LYS A 1 365 ? -18.072 -5.433 20.451 1.00 81.62 365 LYS A O 1
ATOM 2769 N N . ALA A 1 366 ? -19.210 -7.059 19.392 1.00 83.31 366 ALA A N 1
ATOM 2770 C CA . ALA A 1 366 ? -19.035 -8.073 20.434 1.00 83.31 366 ALA A CA 1
ATOM 2771 C C . ALA A 1 366 ? -17.551 -8.409 20.659 1.00 83.31 366 ALA A C 1
ATOM 2773 O O . ALA A 1 366 ? -17.045 -8.212 21.758 1.00 83.31 366 ALA A O 1
ATOM 2774 N N . ASP A 1 367 ? -16.834 -8.791 19.599 1.00 81.56 367 ASP A N 1
ATOM 2775 C CA . ASP A 1 367 ? -15.398 -9.092 19.654 1.00 81.56 367 ASP A CA 1
ATOM 2776 C C . ASP A 1 367 ? -14.567 -7.888 20.147 1.00 81.56 367 ASP A C 1
ATOM 2778 O O . ASP A 1 367 ? -13.550 -8.054 20.819 1.00 81.56 367 ASP A O 1
ATOM 2782 N N . LEU A 1 368 ? -14.996 -6.660 19.827 1.00 87.56 368 LEU A N 1
ATOM 2783 C CA . LEU A 1 368 ? -14.329 -5.422 20.226 1.00 87.56 368 LEU A CA 1
ATOM 2784 C C . LEU A 1 368 ? -14.469 -5.228 21.728 1.00 87.56 368 LEU A C 1
ATOM 2786 O O . LEU A 1 368 ? -13.477 -4.948 22.389 1.00 87.56 368 LEU A O 1
ATOM 2790 N N . LEU A 1 369 ? -15.681 -5.397 22.257 1.00 91.75 369 LEU A N 1
ATOM 2791 C CA . LEU A 1 369 ? -15.934 -5.336 23.690 1.00 91.75 369 LEU A CA 1
ATOM 2792 C C . LEU A 1 369 ? -15.174 -6.449 24.424 1.00 91.75 369 LEU A C 1
ATOM 2794 O O . LEU A 1 369 ? -14.541 -6.164 25.435 1.00 91.75 369 LEU A O 1
ATOM 2798 N N . SER A 1 370 ? -15.132 -7.674 23.891 1.00 89.88 370 SER A N 1
ATOM 2799 C CA . SER A 1 370 ? -14.344 -8.771 24.471 1.00 89.88 370 SER A CA 1
ATOM 2800 C C . SER A 1 370 ? -12.843 -8.466 24.507 1.00 89.88 370 SER A C 1
ATOM 2802 O O . SER A 1 370 ? -12.203 -8.654 25.540 1.00 89.88 370 SER A O 1
ATOM 2804 N N . GLU A 1 371 ? -12.267 -7.945 23.419 1.00 89.50 371 GLU A N 1
ATOM 2805 C CA . GLU A 1 371 ? -10.855 -7.544 23.389 1.00 89.50 371 GLU A CA 1
ATOM 2806 C C . GLU A 1 371 ? -10.592 -6.368 24.338 1.00 89.50 371 GLU A C 1
ATOM 2808 O O . GLU A 1 371 ? -9.625 -6.402 25.096 1.00 89.50 371 GLU A O 1
ATOM 2813 N N . MET A 1 372 ? -11.450 -5.342 24.340 1.00 94.38 372 MET A N 1
ATOM 2814 C CA . MET A 1 372 ? -11.334 -4.219 25.272 1.00 94.38 372 MET A CA 1
ATOM 2815 C C . MET A 1 372 ? -11.401 -4.702 26.728 1.00 94.38 372 MET A C 1
ATOM 2817 O O . MET A 1 372 ? -10.648 -4.198 27.561 1.00 94.38 372 MET A O 1
ATOM 2821 N N . ARG A 1 373 ? -12.254 -5.691 27.038 1.00 94.25 373 ARG A N 1
ATOM 2822 C CA . ARG A 1 373 ? -12.358 -6.274 28.380 1.00 94.25 373 ARG A CA 1
ATOM 2823 C C . ARG A 1 373 ? -11.082 -7.017 28.750 1.00 94.25 373 ARG A C 1
ATOM 2825 O O . ARG A 1 373 ? -10.519 -6.733 29.801 1.00 94.25 373 ARG A O 1
ATOM 2832 N N . ARG A 1 374 ? -10.544 -7.834 27.837 1.00 92.38 374 ARG A N 1
ATOM 2833 C CA . ARG A 1 374 ? -9.253 -8.508 28.036 1.00 92.38 374 ARG A CA 1
ATOM 2834 C C . ARG A 1 374 ? -8.131 -7.516 28.344 1.00 92.38 374 ARG A C 1
ATOM 2836 O O . ARG A 1 374 ? -7.318 -7.775 29.218 1.00 92.38 374 ARG A O 1
ATOM 2843 N N . ARG A 1 375 ? -8.090 -6.355 27.675 1.00 93.44 375 ARG A N 1
ATOM 2844 C CA . ARG A 1 375 ? -7.097 -5.302 27.977 1.00 93.44 375 ARG A CA 1
ATOM 2845 C C . ARG A 1 375 ? -7.247 -4.727 29.380 1.00 93.44 375 ARG A C 1
ATOM 2847 O O . ARG A 1 375 ? -6.240 -4.415 30.014 1.00 93.44 375 ARG A O 1
ATOM 2854 N N . LEU A 1 376 ? -8.481 -4.580 29.854 1.00 93.88 376 LEU A N 1
ATOM 2855 C CA . LEU A 1 376 ? -8.771 -4.157 31.221 1.00 93.88 376 LEU A CA 1
ATOM 2856 C C . LEU A 1 376 ? -8.245 -5.189 32.233 1.00 93.88 376 LEU A C 1
ATOM 2858 O O . LEU A 1 376 ? -7.564 -4.812 33.189 1.00 93.88 376 LEU A O 1
ATOM 2862 N N . ASP A 1 377 ? -8.473 -6.476 31.956 1.00 91.31 377 ASP A N 1
ATOM 2863 C CA . ASP A 1 377 ? -8.005 -7.605 32.770 1.00 91.31 377 ASP A CA 1
ATOM 2864 C C . ASP A 1 377 ? -6.465 -7.748 32.739 1.00 91.31 377 ASP A C 1
ATOM 2866 O O . ASP A 1 377 ? -5.846 -8.025 33.763 1.00 91.31 377 ASP A O 1
ATOM 2870 N N . GLU A 1 378 ? -5.820 -7.452 31.600 1.00 91.38 378 GLU A N 1
ATOM 2871 C CA . GLU A 1 378 ? -4.352 -7.360 31.428 1.00 91.38 378 GLU A CA 1
ATOM 2872 C C . GLU A 1 378 ? -3.723 -6.165 32.179 1.00 91.38 378 GLU A C 1
ATOM 2874 O O . GLU A 1 378 ? -2.505 -5.979 32.163 1.00 91.38 378 GLU A O 1
ATOM 2879 N N . GLY A 1 379 ? -4.532 -5.334 32.841 1.00 90.12 379 GLY A N 1
ATOM 2880 C CA . GLY A 1 379 ? -4.057 -4.257 33.702 1.00 90.12 379 GLY A CA 1
ATOM 2881 C C . GLY A 1 379 ? -4.303 -2.847 33.173 1.00 90.12 379 GLY A C 1
ATOM 2882 O O . GLY A 1 379 ? -3.903 -1.895 33.842 1.00 90.12 379 GLY A O 1
ATOM 2883 N N . ALA A 1 380 ? -4.986 -2.659 32.037 1.00 93.38 380 ALA A N 1
ATOM 2884 C CA . ALA A 1 380 ? -5.439 -1.327 31.629 1.00 93.38 380 ALA A CA 1
ATOM 2885 C C . ALA A 1 380 ? -6.436 -0.744 32.649 1.00 93.38 380 ALA A C 1
ATOM 2887 O O . ALA A 1 380 ? -7.203 -1.473 33.285 1.00 93.38 380 ALA A O 1
ATOM 2888 N N . SER A 1 381 ? -6.408 0.576 32.826 1.00 93.00 381 SER A N 1
ATOM 2889 C CA . SER A 1 381 ? -7.410 1.298 33.623 1.00 93.00 381 SER A CA 1
ATOM 2890 C C . SER A 1 381 ? -8.552 1.788 32.737 1.00 93.00 381 SER A C 1
ATOM 2892 O O . SER A 1 381 ? -9.701 1.750 33.156 1.00 93.00 381 SER A O 1
ATOM 2894 N N . LEU A 1 382 ? -8.218 2.194 31.507 1.00 96.25 382 LEU A N 1
ATOM 2895 C CA . LEU A 1 382 ? -9.136 2.769 30.533 1.00 96.25 382 LEU A CA 1
ATOM 2896 C C . LEU A 1 382 ? -8.783 2.284 29.124 1.00 96.25 382 LEU A C 1
ATOM 2898 O O . LEU A 1 382 ? -7.619 2.313 28.714 1.00 96.25 382 LEU A O 1
ATOM 2902 N N . VAL A 1 383 ? -9.793 1.883 28.363 1.00 96.94 383 VAL A N 1
ATOM 2903 C CA . VAL A 1 383 ? -9.668 1.466 26.965 1.00 96.94 383 VAL A CA 1
ATOM 2904 C C . VAL A 1 383 ? -10.696 2.224 26.138 1.00 96.94 383 VAL A C 1
ATOM 2906 O O . VAL A 1 383 ? -11.875 2.249 26.476 1.00 96.94 383 VAL A O 1
ATOM 2909 N N . ILE A 1 384 ? -10.264 2.836 25.037 1.00 96.56 384 ILE A N 1
ATOM 2910 C CA . ILE A 1 384 ? -11.134 3.640 24.172 1.00 96.56 384 ILE A CA 1
ATOM 2911 C C . ILE A 1 384 ? -11.093 3.067 22.765 1.00 96.56 384 ILE A C 1
ATOM 2913 O O . ILE A 1 384 ? -10.021 2.911 22.171 1.00 96.56 384 ILE A O 1
ATOM 2917 N N . ALA A 1 385 ? -12.264 2.798 22.200 1.00 93.31 385 ALA A N 1
ATOM 2918 C CA . ALA A 1 385 ? -12.412 2.321 20.837 1.00 93.31 385 ALA A CA 1
ATOM 2919 C C . ALA A 1 385 ? -13.335 3.218 20.015 1.00 93.31 385 ALA A C 1
ATOM 2921 O O . ALA A 1 385 ? -14.311 3.777 20.504 1.00 93.31 385 ALA A O 1
ATOM 2922 N N . LYS A 1 386 ? -13.037 3.348 18.723 1.00 90.25 386 LYS A N 1
ATOM 2923 C CA . LYS A 1 386 ? -13.856 4.122 17.786 1.00 90.25 386 LYS A CA 1
ATOM 2924 C C . LYS A 1 386 ? -13.813 3.479 16.410 1.00 90.25 386 LYS A C 1
ATOM 2926 O O . LYS A 1 386 ? -12.738 3.129 15.924 1.00 90.25 386 LYS A O 1
ATOM 2931 N N . ASN A 1 387 ? -14.977 3.350 15.775 1.00 83.44 387 ASN A N 1
ATOM 2932 C CA . ASN A 1 387 ? -15.137 2.743 14.448 1.00 83.44 387 ASN A CA 1
ATOM 2933 C C . ASN A 1 387 ? -14.573 1.307 14.348 1.00 83.44 387 ASN A C 1
ATOM 2935 O O . ASN A 1 387 ? -13.915 0.970 13.366 1.00 83.44 387 ASN A O 1
ATOM 2939 N N . GLY A 1 388 ? -14.791 0.470 15.370 1.00 79.94 388 GLY A N 1
ATOM 2940 C CA . GLY A 1 388 ? -14.354 -0.935 15.352 1.00 79.94 388 GLY A CA 1
ATOM 2941 C C . GLY A 1 388 ? -12.864 -1.157 15.642 1.00 79.94 388 GLY A C 1
ATOM 2942 O O . GLY A 1 388 ? -12.351 -2.241 15.379 1.00 79.94 388 GLY A O 1
ATOM 2943 N N . VAL A 1 389 ? -12.145 -0.140 16.134 1.00 80.81 389 VAL A N 1
ATOM 2944 C CA . VAL A 1 389 ? -10.700 -0.205 16.408 1.00 80.81 389 VAL A CA 1
ATOM 2945 C C . VAL A 1 389 ? -10.400 0.403 17.777 1.00 80.81 389 VAL A C 1
ATOM 2947 O O . VAL A 1 389 ? -10.857 1.511 18.068 1.00 80.81 389 VAL A O 1
ATOM 2950 N N . ILE A 1 390 ? -9.595 -0.287 18.590 1.00 89.19 390 ILE A N 1
ATOM 2951 C CA . ILE A 1 390 ? -9.048 0.260 19.840 1.00 89.19 390 ILE A CA 1
ATOM 2952 C C . ILE A 1 390 ? -8.068 1.382 19.488 1.00 89.19 390 ILE A C 1
ATOM 2954 O O . ILE A 1 390 ? -7.085 1.168 18.778 1.00 89.19 390 ILE A O 1
ATOM 2958 N N . LYS A 1 391 ? -8.371 2.598 19.939 1.00 88.56 391 LYS A N 1
ATOM 2959 C CA . LYS A 1 391 ? -7.584 3.807 19.675 1.00 88.56 391 LYS A CA 1
ATOM 2960 C C . LYS A 1 391 ? -6.551 4.072 20.754 1.00 88.56 391 LYS A C 1
ATOM 2962 O O . LYS A 1 391 ? -5.459 4.522 20.429 1.00 88.56 391 LYS A O 1
ATOM 2967 N N . SER A 1 392 ? -6.919 3.809 22.002 1.00 90.12 392 SER A N 1
ATOM 2968 C CA . SER A 1 392 ? -6.150 4.210 23.172 1.00 90.12 392 SER A CA 1
ATOM 2969 C C . SER A 1 392 ? -6.307 3.159 24.262 1.00 90.12 392 SER A C 1
ATOM 2971 O O . SER A 1 392 ? -7.413 2.670 24.503 1.00 90.12 392 SER A O 1
ATOM 2973 N N . ILE A 1 393 ? -5.193 2.796 24.890 1.00 94.38 393 ILE A N 1
ATOM 2974 C CA . ILE A 1 393 ? -5.139 1.948 26.081 1.00 94.38 393 ILE A CA 1
ATOM 2975 C C . ILE A 1 393 ? -4.314 2.732 27.089 1.00 94.38 393 ILE A C 1
ATOM 2977 O O . ILE A 1 393 ? -3.159 3.058 26.814 1.00 94.38 393 ILE A O 1
ATOM 2981 N N . ARG A 1 394 ? -4.909 3.058 28.234 1.00 93.88 394 ARG A N 1
ATOM 2982 C CA . ARG A 1 394 ? -4.274 3.874 29.267 1.00 93.88 394 ARG A CA 1
ATOM 2983 C C . ARG A 1 394 ? -4.214 3.117 30.584 1.00 93.88 394 ARG A C 1
ATOM 2985 O O . ARG A 1 394 ? -5.116 2.358 30.944 1.00 93.88 394 ARG A O 1
ATOM 2992 N N . GLN A 1 395 ? -3.133 3.357 31.310 1.00 92.62 395 GLN A N 1
ATOM 2993 C CA . GLN A 1 395 ? -2.912 2.857 32.659 1.00 92.62 395 GLN A CA 1
ATOM 2994 C C . GLN A 1 395 ? -2.699 4.042 33.590 1.00 92.62 395 GLN A C 1
ATOM 2996 O O . GLN A 1 395 ? -1.982 4.981 33.263 1.00 92.62 395 GLN A O 1
ATOM 3001 N N . GLY A 1 396 ? -3.327 3.991 34.757 1.00 88.44 396 GLY A N 1
ATOM 3002 C CA . GLY A 1 396 ? -3.187 5.023 35.775 1.00 88.44 396 GLY A CA 1
ATOM 3003 C C . GLY A 1 396 ? -4.148 4.813 36.937 1.00 88.44 396 GLY A C 1
ATOM 3004 O O . GLY A 1 396 ? -4.762 3.751 37.072 1.00 88.44 396 GLY A O 1
ATOM 3005 N N . ARG A 1 397 ? -4.250 5.813 37.814 1.00 86.00 397 ARG A N 1
ATOM 3006 C CA . ARG A 1 397 ? -5.030 5.729 39.055 1.00 86.00 397 ARG A CA 1
ATOM 3007 C C . ARG A 1 397 ? -6.166 6.743 39.053 1.00 86.00 397 ARG A C 1
ATOM 3009 O O . ARG A 1 397 ? -5.976 7.878 38.625 1.00 86.00 397 ARG A O 1
ATOM 3016 N N . GLY A 1 398 ? -7.307 6.338 39.610 1.00 86.69 398 GLY A N 1
ATOM 3017 C CA . GLY A 1 398 ? -8.483 7.195 39.735 1.00 86.69 398 GLY A CA 1
ATOM 3018 C C . GLY A 1 398 ? -8.951 7.712 38.376 1.00 86.69 398 GLY A C 1
ATOM 3019 O O . GLY A 1 398 ? -8.948 6.974 37.398 1.00 86.69 398 GLY A O 1
ATOM 3020 N N . ILE A 1 399 ? -9.314 8.993 38.329 1.00 90.50 399 ILE A N 1
ATOM 3021 C CA . ILE A 1 399 ? -9.933 9.630 37.159 1.00 90.50 399 ILE A CA 1
ATOM 3022 C C . ILE A 1 399 ? -8.921 10.202 36.148 1.00 90.50 399 ILE A C 1
ATOM 3024 O O . ILE A 1 399 ? -9.310 10.650 35.071 1.00 90.50 399 ILE A O 1
ATOM 3028 N N . SER A 1 400 ? -7.620 10.189 36.466 1.00 91.62 400 SER A N 1
ATOM 3029 C CA . SER A 1 400 ? -6.585 10.825 35.636 1.00 91.62 400 SER A CA 1
ATOM 3030 C C . SER A 1 400 ? -6.510 10.279 34.203 1.00 91.62 400 SER A C 1
ATOM 3032 O O . SER A 1 400 ? -6.518 11.098 33.287 1.00 91.62 400 SER A O 1
ATOM 3034 N N . PRO A 1 401 ? -6.525 8.949 33.950 1.00 94.00 401 PRO A N 1
ATOM 3035 C CA . PRO A 1 401 ? -6.490 8.423 32.580 1.00 94.00 401 PRO A CA 1
ATOM 3036 C C . PRO A 1 401 ? -7.647 8.920 31.709 1.00 94.00 401 PRO A C 1
ATOM 3038 O O . PRO A 1 401 ? -7.474 9.133 30.509 1.00 94.00 401 PRO A O 1
ATOM 3041 N N . LEU A 1 402 ? -8.821 9.111 32.318 1.00 94.69 402 LEU A N 1
ATOM 3042 C CA . LEU A 1 402 ? -10.022 9.582 31.639 1.00 94.69 402 LEU A CA 1
ATOM 3043 C C . LEU A 1 402 ? -9.950 11.082 31.339 1.00 94.69 402 LEU A C 1
ATOM 3045 O O . LEU A 1 402 ? -10.302 11.490 30.235 1.00 94.69 402 LEU A O 1
ATOM 3049 N N . LEU A 1 403 ? -9.434 11.889 32.271 1.00 93.38 403 LEU A N 1
ATOM 3050 C CA . LEU A 1 403 ? -9.185 13.315 32.036 1.00 93.38 403 LEU A CA 1
ATOM 3051 C C . LEU A 1 403 ? -8.132 13.547 30.948 1.00 93.38 403 LEU A C 1
ATOM 3053 O O . LEU A 1 403 ? -8.335 14.382 30.076 1.00 93.38 403 LEU A O 1
ATOM 3057 N N . GLU A 1 404 ? -7.044 12.779 30.938 1.00 93.62 404 GLU A N 1
ATOM 3058 C CA . GLU A 1 404 ? -6.037 12.886 29.877 1.00 93.62 404 GLU A CA 1
ATOM 3059 C C . GLU A 1 404 ? -6.612 12.518 28.500 1.00 93.62 404 GLU A C 1
ATOM 3061 O O . GLU A 1 404 ? -6.276 13.141 27.492 1.00 93.62 404 GLU A O 1
ATOM 3066 N N . ALA A 1 405 ? -7.484 11.506 28.440 1.00 94.25 405 ALA A N 1
ATOM 3067 C CA . ALA A 1 405 ? -8.177 11.135 27.209 1.00 94.25 405 ALA A CA 1
ATOM 3068 C C . ALA A 1 405 ? -9.199 12.194 26.767 1.00 94.25 405 ALA A C 1
ATOM 3070 O O . ALA A 1 405 ? -9.372 12.430 25.567 1.00 94.25 405 ALA A O 1
ATOM 3071 N N . PHE A 1 406 ? -9.864 12.835 27.730 1.00 95.19 406 PHE A N 1
ATOM 3072 C CA . PHE A 1 406 ? -10.746 13.970 27.496 1.00 95.19 406 PHE A CA 1
ATOM 3073 C C . PHE A 1 406 ? -9.977 15.155 26.900 1.00 95.19 406 PHE A C 1
ATOM 3075 O O . PHE A 1 406 ? -10.355 15.649 25.838 1.00 95.19 406 PHE A O 1
ATOM 3082 N N . ASP A 1 407 ? -8.854 15.537 27.510 1.00 93.56 407 ASP A N 1
ATOM 3083 C CA . ASP A 1 407 ? -8.000 16.641 27.057 1.00 93.56 407 ASP A CA 1
ATOM 3084 C C . ASP A 1 407 ? -7.409 16.381 25.660 1.00 93.56 407 ASP A C 1
ATOM 3086 O O . ASP A 1 407 ? -7.244 17.303 24.862 1.00 93.56 407 ASP A O 1
ATOM 3090 N N . ALA A 1 408 ? -7.147 15.114 25.326 1.00 91.88 408 ALA A N 1
ATOM 3091 C CA . ALA A 1 408 ? -6.699 14.691 24.000 1.00 91.88 408 ALA A CA 1
ATOM 3092 C C . ALA A 1 408 ? -7.822 14.635 22.939 1.00 91.88 408 ALA A C 1
ATOM 3094 O O . ALA A 1 408 ? -7.548 14.363 21.767 1.00 91.88 408 ALA A O 1
ATOM 3095 N N . GLY A 1 409 ? -9.087 14.864 23.314 1.00 92.81 409 GLY A N 1
ATOM 3096 C CA . GLY A 1 409 ? -10.235 14.809 22.402 1.00 92.81 409 GLY A CA 1
ATOM 3097 C C . GLY A 1 409 ? -10.574 13.397 21.900 1.00 92.81 409 GLY A C 1
ATOM 3098 O O . GLY A 1 409 ? -11.184 13.241 20.840 1.00 92.81 409 GLY A O 1
ATOM 3099 N N . GLU A 1 410 ? -10.179 12.351 22.633 1.00 92.69 410 GLU A N 1
ATOM 3100 C CA . GLU A 1 410 ? -10.312 10.948 22.204 1.00 92.69 410 GLU A CA 1
ATOM 3101 C C . GLU A 1 410 ? -11.728 10.376 22.410 1.00 92.69 410 GLU A C 1
ATOM 3103 O O . GLU A 1 410 ? -12.096 9.377 21.784 1.00 92.69 410 GLU A O 1
ATOM 3108 N N . LEU A 1 411 ? -12.530 11.001 23.276 1.00 94.00 411 LEU A N 1
ATOM 3109 C CA . LEU A 1 411 ? -13.783 10.437 23.793 1.00 94.00 411 LEU A CA 1
ATOM 3110 C C . LEU A 1 411 ? -15.016 10.680 22.903 1.00 94.00 411 LEU A C 1
ATOM 3112 O O . LEU A 1 411 ? -15.994 9.940 22.981 1.00 94.00 411 LEU A O 1
ATOM 3116 N N . ARG A 1 412 ? 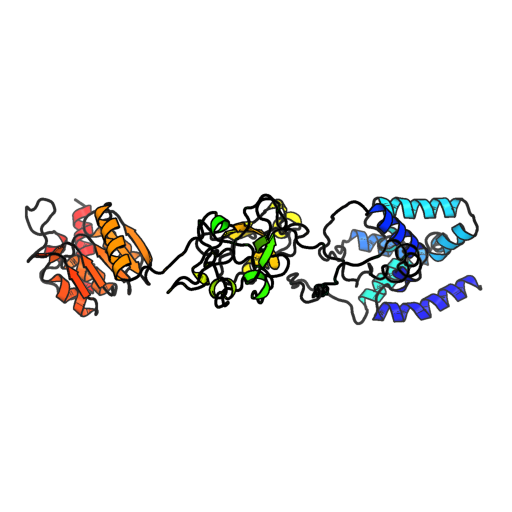-14.994 11.682 22.018 1.00 94.38 412 ARG A N 1
ATOM 3117 C CA . ARG A 1 412 ? -16.188 12.047 21.240 1.00 94.38 412 ARG A CA 1
ATOM 3118 C C . ARG A 1 412 ? -16.616 10.923 20.295 1.00 94.38 412 ARG A C 1
ATOM 3120 O O . ARG A 1 412 ? -15.873 10.565 19.375 1.00 94.38 412 ARG A O 1
ATOM 3127 N N . GLY A 1 413 ? -17.832 10.413 20.466 1.00 92.62 413 GLY A N 1
ATOM 3128 C CA . GLY A 1 413 ? -18.416 9.315 19.693 1.00 92.62 413 GLY A CA 1
ATOM 3129 C C . GLY A 1 413 ? -17.643 7.999 19.814 1.00 92.62 413 GLY A C 1
ATOM 3130 O O . GLY A 1 413 ? -17.626 7.221 18.857 1.00 92.62 413 GLY A O 1
ATOM 3131 N N . SER A 1 414 ? -16.920 7.792 20.916 1.00 96.25 414 SER A N 1
ATOM 3132 C CA . SER A 1 414 ? -16.181 6.560 21.184 1.00 96.25 414 SER A CA 1
ATOM 3133 C C . SER A 1 414 ? -16.955 5.624 22.117 1.00 96.25 414 SER A C 1
ATOM 3135 O O . SER A 1 414 ? -17.868 6.037 22.833 1.00 96.25 414 SER A O 1
ATOM 3137 N N . ILE A 1 415 ? -16.568 4.350 22.081 1.00 96.62 415 ILE A N 1
ATOM 3138 C CA . ILE A 1 415 ? -16.906 3.357 23.095 1.00 96.62 415 ILE A CA 1
ATOM 3139 C C . ILE A 1 415 ? -15.781 3.394 24.127 1.00 96.62 415 ILE A C 1
ATOM 3141 O O . ILE A 1 415 ? -14.612 3.189 23.785 1.00 96.62 415 ILE A O 1
ATOM 3145 N N . VAL A 1 416 ? -16.136 3.660 25.374 1.00 97.25 416 VAL A N 1
ATOM 3146 C CA . VAL A 1 416 ? -15.212 3.776 26.500 1.00 97.25 416 VAL A CA 1
ATOM 3147 C C . VAL A 1 416 ? -15.397 2.566 27.404 1.00 97.25 416 VAL A C 1
ATOM 3149 O O . VAL A 1 416 ? -16.528 2.194 27.697 1.00 97.25 416 VAL A O 1
ATOM 3152 N N . MET A 1 417 ? -14.306 1.952 27.855 1.00 96.94 417 MET A N 1
ATOM 3153 C CA . MET A 1 417 ? -14.350 0.931 28.895 1.00 96.94 417 MET A CA 1
ATOM 3154 C C . MET A 1 417 ? -13.383 1.261 30.023 1.00 96.94 417 MET A C 1
ATOM 3156 O O . MET A 1 417 ? -12.179 1.364 29.793 1.00 96.94 417 MET A O 1
ATOM 3160 N N . ASP A 1 418 ? -13.922 1.415 31.228 1.00 96.44 418 ASP A N 1
ATOM 3161 C CA . ASP A 1 418 ? -13.185 1.743 32.452 1.00 96.44 418 ASP A CA 1
ATOM 3162 C C . ASP A 1 418 ? -13.537 0.731 33.550 1.00 96.44 418 ASP A C 1
ATOM 3164 O O . ASP A 1 418 ? -14.601 0.110 33.512 1.00 96.44 418 ASP A O 1
ATOM 3168 N N . ARG A 1 419 ? -12.663 0.548 34.541 1.00 93.50 419 ARG A N 1
ATOM 3169 C CA . ARG A 1 419 ? -12.907 -0.375 35.660 1.00 93.50 419 ARG A CA 1
ATOM 3170 C C . ARG A 1 419 ? -14.029 0.072 36.583 1.00 93.50 419 ARG A C 1
ATOM 3172 O O . ARG A 1 419 ? -14.706 -0.793 37.131 1.00 93.50 419 ARG A O 1
ATOM 3179 N N . VAL A 1 420 ? -14.167 1.379 36.806 1.00 94.25 420 VAL A N 1
ATOM 3180 C CA . VAL A 1 420 ? -15.147 1.919 37.753 1.00 94.25 420 VAL A CA 1
ATOM 3181 C C . VAL A 1 420 ? -15.713 3.233 37.229 1.00 94.25 420 VAL A C 1
ATOM 3183 O O . VAL A 1 420 ? -14.982 4.210 37.080 1.00 94.25 420 VAL A O 1
ATOM 3186 N N . ILE A 1 421 ? -17.027 3.287 37.013 1.00 95.44 421 ILE A N 1
ATOM 3187 C CA . ILE A 1 421 ? -17.724 4.501 36.572 1.00 95.44 421 ILE A CA 1
ATOM 3188 C C . ILE A 1 421 ? -18.640 5.026 37.678 1.00 95.44 421 ILE A C 1
ATOM 3190 O O . ILE A 1 421 ? -19.749 4.541 37.891 1.00 95.44 421 ILE A O 1
ATOM 3194 N N . GLY A 1 422 ? -18.170 6.059 38.370 1.00 94.50 422 GLY A N 1
ATOM 3195 C CA . GLY A 1 422 ? -18.981 6.871 39.280 1.00 94.50 422 GLY A CA 1
ATOM 3196 C C . GLY A 1 422 ? -19.633 8.073 38.593 1.00 94.50 422 GLY A C 1
ATOM 3197 O O . GLY A 1 422 ? -19.408 8.309 37.399 1.00 94.50 422 GLY A O 1
ATOM 3198 N N . ARG A 1 423 ? -20.367 8.896 39.357 1.00 93.94 423 ARG A N 1
ATOM 3199 C CA . ARG A 1 423 ? -20.978 10.151 38.853 1.00 93.94 423 ARG A CA 1
ATOM 3200 C C . ARG A 1 423 ? -19.954 11.062 38.163 1.00 93.94 423 ARG A C 1
ATOM 3202 O O . ARG A 1 423 ? -20.206 11.586 37.082 1.00 93.94 423 ARG A O 1
ATOM 3209 N N . ALA A 1 424 ? -18.761 11.192 38.745 1.00 93.69 424 ALA A N 1
ATOM 3210 C CA . ALA A 1 424 ? -17.691 12.035 38.209 1.00 93.69 424 ALA A CA 1
ATOM 3211 C C . ALA A 1 424 ? -17.154 11.554 36.849 1.00 93.69 424 ALA A C 1
ATOM 3213 O O . ALA A 1 424 ? -16.985 12.346 35.923 1.00 93.69 424 ALA A O 1
ATOM 3214 N N . ALA A 1 425 ? -16.898 10.250 36.711 1.00 95.25 425 ALA A N 1
ATOM 3215 C CA . ALA A 1 425 ? -16.420 9.675 35.454 1.00 95.25 425 ALA A CA 1
ATOM 3216 C C . ALA A 1 425 ? -17.504 9.738 34.366 1.00 95.25 425 ALA A C 1
ATOM 3218 O O . ALA A 1 425 ? -17.207 10.065 33.216 1.00 95.25 425 ALA A O 1
ATOM 3219 N N . ALA A 1 426 ? -18.765 9.500 34.742 1.00 95.62 426 ALA A N 1
ATOM 3220 C CA . ALA A 1 426 ? -19.903 9.641 33.843 1.00 95.62 426 ALA A CA 1
ATOM 3221 C C . ALA A 1 426 ? -20.045 11.072 33.311 1.00 95.62 426 ALA A C 1
ATOM 3223 O O . ALA A 1 426 ? -20.254 11.239 32.113 1.00 95.62 426 ALA A O 1
ATOM 3224 N N . ALA A 1 427 ? -19.850 12.089 34.156 1.00 95.44 427 ALA A N 1
ATOM 3225 C CA . ALA A 1 427 ? -19.885 13.490 33.741 1.00 95.44 427 ALA A CA 1
ATOM 3226 C C . ALA A 1 427 ? -18.818 13.826 32.687 1.00 95.44 427 ALA A C 1
ATOM 3228 O O . ALA A 1 427 ? -19.126 14.484 31.695 1.00 95.44 427 ALA A O 1
ATOM 3229 N N . ILE A 1 428 ? -17.585 13.321 32.840 1.00 95.56 428 ILE A N 1
ATOM 3230 C CA . ILE A 1 428 ? -16.527 13.511 31.832 1.00 95.56 428 ILE A CA 1
ATOM 3231 C C . ILE A 1 428 ? -16.929 12.857 30.509 1.00 95.56 428 ILE A C 1
ATOM 3233 O O . ILE A 1 428 ? -16.854 13.496 29.462 1.00 95.56 428 ILE A O 1
ATOM 3237 N N . CYS A 1 429 ? -17.379 11.600 30.542 1.00 96.25 429 CYS A N 1
ATOM 3238 C CA . CYS A 1 429 ? -17.828 10.891 29.343 1.00 96.25 429 CYS A CA 1
ATOM 3239 C C . CYS A 1 429 ? -19.011 11.596 28.660 1.00 96.25 429 CYS A C 1
ATOM 3241 O O . CYS A 1 429 ? -19.027 11.697 27.432 1.00 96.25 429 CYS A O 1
ATOM 3243 N N . ALA A 1 430 ? -19.961 12.108 29.447 1.00 95.06 430 ALA A N 1
ATOM 3244 C CA . ALA A 1 430 ? -21.129 12.836 28.966 1.00 95.06 430 ALA A CA 1
ATOM 3245 C C . ALA A 1 430 ? -20.729 14.149 28.285 1.00 95.06 430 ALA A C 1
ATOM 3247 O O . ALA A 1 430 ? -21.069 14.379 27.126 1.00 95.06 430 ALA A O 1
ATOM 3248 N N . TYR A 1 431 ? -19.927 14.972 28.965 1.00 95.44 431 TYR A N 1
ATOM 3249 C CA . TYR A 1 431 ? -19.453 16.249 28.433 1.00 95.44 431 TYR A CA 1
ATOM 3250 C C . TYR A 1 431 ? -18.586 16.068 27.178 1.00 95.44 431 TYR A C 1
ATOM 3252 O O . TYR A 1 431 ? -18.654 16.854 26.236 1.00 95.44 431 TYR A O 1
ATOM 3260 N N . ALA A 1 432 ? -17.814 14.981 27.108 1.00 94.25 432 ALA A N 1
ATOM 3261 C CA . ALA A 1 432 ? -17.012 14.654 25.934 1.00 94.25 432 ALA A CA 1
ATOM 3262 C C . ALA A 1 432 ? -17.819 14.097 24.747 1.00 94.25 432 ALA A C 1
ATOM 3264 O O . ALA A 1 432 ? -17.292 13.998 23.632 1.00 94.25 432 ALA A O 1
ATOM 3265 N N . GLY A 1 433 ? -19.071 13.694 24.978 1.00 94.31 433 GLY A N 1
ATOM 3266 C CA . GLY A 1 433 ? -19.943 13.066 23.991 1.00 94.31 433 GLY A CA 1
ATOM 3267 C C . GLY A 1 433 ? -19.551 11.628 23.647 1.00 94.31 433 GLY A C 1
ATOM 3268 O O . GLY A 1 433 ? -19.536 11.274 22.465 1.00 94.31 433 GLY A O 1
ATOM 3269 N N . ALA A 1 434 ? -19.182 10.809 24.636 1.00 96.00 434 ALA A N 1
ATOM 3270 C CA . ALA A 1 434 ? -18.980 9.369 24.449 1.00 96.00 434 ALA A CA 1
ATOM 3271 C C . ALA A 1 434 ? -20.307 8.671 24.093 1.00 96.00 434 ALA A C 1
ATOM 3273 O O . ALA A 1 434 ? -21.348 8.977 24.668 1.00 96.00 434 ALA A O 1
ATOM 3274 N N . SER A 1 435 ? -20.289 7.729 23.143 1.00 95.19 435 SER A N 1
ATOM 3275 C CA . SER A 1 435 ? -21.525 7.074 22.686 1.00 95.19 435 SER A CA 1
ATOM 3276 C C . SER A 1 435 ? -21.953 5.926 23.597 1.00 95.19 435 SER A C 1
ATOM 3278 O O . SER A 1 435 ? -23.142 5.747 23.862 1.00 95.19 435 SER A O 1
ATOM 3280 N N . GLU A 1 436 ? -20.995 5.137 24.082 1.00 95.94 436 GLU A N 1
ATOM 3281 C CA . GLU A 1 436 ? -21.239 4.033 25.009 1.00 95.94 436 GLU A CA 1
ATOM 3282 C C . GLU A 1 436 ? -20.109 3.931 26.028 1.00 95.94 436 GLU A C 1
ATOM 3284 O O . GLU A 1 436 ? -18.935 4.055 25.680 1.00 95.94 436 GLU A O 1
ATOM 3289 N N . VAL A 1 437 ? -20.469 3.651 27.275 1.00 97.06 437 VAL A N 1
ATOM 3290 C CA . VAL A 1 437 ? -19.538 3.406 28.372 1.00 97.06 437 VAL A CA 1
ATOM 3291 C C . VAL A 1 437 ? -19.824 2.016 28.928 1.00 97.06 437 VAL A C 1
ATOM 3293 O O . VAL A 1 437 ? -20.962 1.707 29.267 1.00 97.06 437 VAL A O 1
ATOM 3296 N N . HIS A 1 438 ? -18.801 1.173 28.995 1.00 97.00 438 HIS A N 1
ATOM 3297 C CA . HIS A 1 438 ? -18.866 -0.193 29.513 1.00 97.00 438 HIS A CA 1
ATOM 3298 C C . HIS A 1 438 ? -17.983 -0.299 30.756 1.00 97.00 438 HIS A C 1
ATOM 3300 O O . HIS A 1 438 ? -16.876 0.239 30.774 1.00 97.00 438 HIS A O 1
ATOM 3306 N N . THR A 1 439 ? -18.445 -0.961 31.812 1.00 96.62 439 THR A N 1
ATOM 3307 C CA . THR A 1 439 ? -17.664 -1.061 33.049 1.00 96.62 439 THR A CA 1
ATOM 3308 C C . THR A 1 439 ? -18.001 -2.303 33.876 1.00 96.62 439 THR A C 1
ATOM 3310 O O . THR A 1 439 ? -19.151 -2.730 33.896 1.00 96.62 439 THR A O 1
ATOM 3313 N N . PRO A 1 440 ? -17.038 -2.892 34.603 1.00 94.88 440 PRO A N 1
ATOM 3314 C CA . PRO A 1 440 ? -17.346 -3.879 35.632 1.00 94.88 440 PRO A CA 1
ATOM 3315 C C . PRO A 1 440 ? -18.208 -3.332 36.779 1.00 94.88 440 PRO A C 1
ATOM 3317 O O . PRO A 1 440 ? -19.015 -4.067 37.336 1.00 94.88 440 PRO A O 1
ATOM 3320 N N . LEU A 1 441 ? -18.034 -2.062 37.162 1.00 94.88 441 LEU A N 1
ATOM 3321 C CA . LEU A 1 441 ? -18.664 -1.492 38.355 1.00 94.88 441 LEU A CA 1
ATOM 3322 C C . LEU A 1 441 ? -19.126 -0.056 38.103 1.00 94.88 441 LEU A C 1
ATOM 3324 O O . LEU A 1 441 ? -18.312 0.801 37.761 1.00 94.88 441 LEU A O 1
ATOM 3328 N N . ALA A 1 442 ? -20.405 0.231 38.341 1.00 96.25 442 ALA A N 1
ATOM 3329 C CA . ALA A 1 442 ? -20.967 1.572 38.200 1.00 96.25 442 ALA A CA 1
ATOM 3330 C C . ALA A 1 442 ? -21.745 2.048 39.432 1.00 96.25 442 ALA A C 1
ATOM 3332 O O . ALA A 1 442 ? -22.387 1.250 40.111 1.00 96.25 442 ALA A O 1
ATOM 3333 N N . ALA A 1 443 ? -21.759 3.363 39.667 1.00 95.25 443 ALA A N 1
ATOM 3334 C CA . ALA A 1 443 ? -22.719 3.981 40.581 1.00 95.25 443 ALA A CA 1
ATOM 3335 C C . ALA A 1 443 ? -24.117 4.054 39.943 1.00 95.25 443 ALA A C 1
ATOM 3337 O O . ALA A 1 443 ? -24.230 4.382 38.761 1.00 95.25 443 ALA A O 1
ATOM 3338 N N . GLU A 1 444 ? -25.181 3.831 40.715 1.00 91.38 444 GLU A N 1
ATOM 3339 C CA . GLU A 1 444 ? -26.577 3.901 40.239 1.00 91.38 444 GLU A CA 1
ATOM 3340 C C . GLU A 1 444 ? -26.905 5.251 39.567 1.00 91.38 444 GLU A C 1
ATOM 3342 O O . GLU A 1 444 ? -27.547 5.297 38.518 1.00 91.38 444 GLU A O 1
ATOM 3347 N N . GLY A 1 445 ? -26.370 6.361 40.093 1.00 88.12 445 GLY A N 1
ATOM 3348 C CA . GLY A 1 445 ? -26.564 7.705 39.529 1.00 88.12 445 GLY A CA 1
ATOM 3349 C C . GLY A 1 445 ? -25.781 8.003 38.239 1.00 88.12 445 GLY A C 1
ATOM 3350 O O . GLY A 1 445 ? -26.049 9.004 37.575 1.00 88.12 445 GLY A O 1
ATOM 3351 N N . ALA A 1 446 ? -24.819 7.162 37.849 1.00 92.62 446 ALA A N 1
ATOM 3352 C CA . ALA A 1 446 ? -23.943 7.427 36.705 1.00 92.62 446 ALA A CA 1
ATOM 3353 C C . ALA A 1 446 ? -24.670 7.334 35.350 1.00 92.62 446 ALA A C 1
ATOM 3355 O O . ALA A 1 446 ? -24.365 8.086 34.421 1.00 92.62 446 ALA A O 1
ATOM 3356 N N . GLY A 1 447 ? -25.646 6.427 35.229 1.00 91.25 447 GLY A N 1
ATOM 3357 C CA . GLY A 1 447 ? -26.392 6.222 33.984 1.00 91.25 447 GLY A CA 1
ATOM 3358 C C . GLY A 1 447 ? -27.244 7.431 33.588 1.00 91.25 447 GLY A C 1
ATOM 3359 O O . GLY A 1 447 ? -27.299 7.784 32.407 1.00 91.25 447 GLY A O 1
ATOM 3360 N N . GLY A 1 448 ? -27.849 8.104 34.573 1.00 92.00 448 GLY A N 1
ATOM 3361 C CA . GLY A 1 448 ? -28.650 9.313 34.357 1.00 92.00 448 GLY A CA 1
ATOM 3362 C C . GLY A 1 448 ? -27.823 10.456 33.769 1.00 92.00 448 GLY A C 1
ATOM 3363 O O . GLY A 1 448 ? -28.202 11.024 32.748 1.00 92.00 448 GLY A O 1
ATOM 3364 N N . ILE A 1 449 ? -26.639 10.708 34.337 1.00 92.31 449 ILE A N 1
ATOM 3365 C CA . ILE A 1 449 ? -25.714 11.758 33.877 1.00 92.31 449 ILE A CA 1
ATOM 3366 C C . ILE A 1 449 ? -25.288 11.525 32.423 1.00 92.31 449 ILE A C 1
ATOM 3368 O O . ILE A 1 449 ? -25.268 12.452 31.615 1.00 92.31 449 ILE A O 1
ATOM 3372 N N . LEU A 1 450 ? -24.965 10.279 32.063 1.00 91.56 450 LEU A N 1
ATOM 3373 C CA . LEU A 1 450 ? -24.532 9.954 30.705 1.00 91.56 450 LEU A CA 1
ATOM 3374 C C . LEU A 1 450 ? -25.668 10.105 29.680 1.00 91.56 450 LEU A C 1
ATOM 3376 O O . LEU A 1 450 ? -25.442 10.585 28.564 1.00 91.56 450 LEU A O 1
ATOM 3380 N N . SER A 1 451 ? -26.893 9.766 30.088 1.00 90.69 451 SER A N 1
ATOM 3381 C CA . SER A 1 451 ? -28.089 9.838 29.242 1.00 90.69 451 SER A CA 1
ATOM 3382 C C . SER A 1 451 ? -28.436 11.268 28.816 1.00 90.69 451 SER A C 1
ATOM 3384 O O . SER A 1 451 ? -28.952 11.449 27.715 1.00 90.69 451 SER A O 1
ATOM 3386 N N . LEU A 1 452 ? -28.069 12.290 29.607 1.00 85.12 452 LEU A N 1
ATOM 3387 C CA . LEU A 1 452 ? -28.247 13.711 29.253 1.00 85.12 452 LEU A CA 1
ATOM 3388 C C . LEU A 1 452 ? -27.560 14.096 27.930 1.00 85.12 452 LEU A C 1
ATOM 3390 O O . LEU A 1 452 ? -27.992 15.018 27.246 1.00 85.12 452 LEU A O 1
ATOM 3394 N N . SER A 1 453 ? -26.506 13.370 27.550 1.00 83.88 453 SER A N 1
ATOM 3395 C CA . SER A 1 453 ? -25.737 13.584 26.314 1.00 83.88 453 SER A CA 1
ATOM 33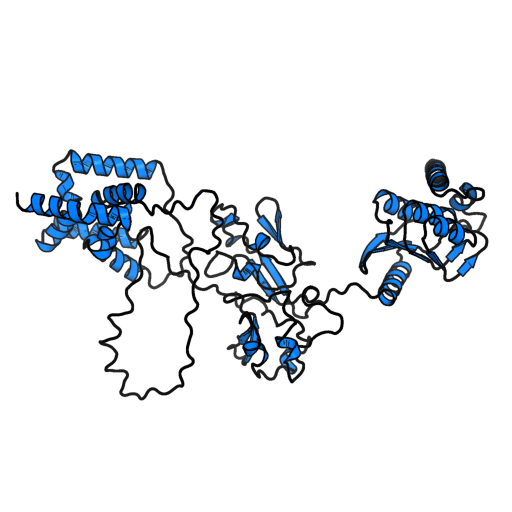96 C C . SER A 1 453 ? -26.073 12.589 25.190 1.00 83.88 453 SER A C 1
ATOM 3398 O O . SER A 1 453 ? -25.432 12.597 24.138 1.00 83.88 453 SER A O 1
ATOM 3400 N N . GLY A 1 454 ? -27.055 11.705 25.408 1.00 86.62 454 GLY A N 1
ATOM 3401 C CA . GLY A 1 454 ? -27.401 10.608 24.495 1.00 86.62 454 GLY A CA 1
ATOM 3402 C C . GLY A 1 454 ? -26.467 9.389 24.566 1.00 86.62 454 GLY A C 1
ATOM 3403 O O . GLY A 1 454 ? -26.579 8.489 23.731 1.00 86.62 454 GLY A O 1
ATOM 3404 N N . GLY A 1 455 ? -25.548 9.343 25.536 1.00 91.62 455 GLY A N 1
ATOM 3405 C CA . GLY A 1 455 ? -24.686 8.189 25.791 1.00 91.62 455 GLY A CA 1
ATOM 3406 C C . GLY A 1 455 ? -25.388 7.097 26.607 1.00 91.62 455 GLY A C 1
ATOM 3407 O O . GLY A 1 455 ? -26.371 7.351 27.299 1.00 91.62 455 GLY A O 1
ATOM 3408 N N . ARG A 1 456 ? -24.881 5.859 26.542 1.00 95.25 456 ARG A N 1
ATOM 3409 C CA . ARG A 1 456 ? -25.424 4.706 27.292 1.00 95.25 456 ARG A CA 1
ATOM 3410 C C . ARG A 1 456 ? -24.374 4.057 28.179 1.00 95.25 456 ARG A C 1
ATOM 3412 O O . ARG A 1 456 ? -23.245 3.864 27.733 1.00 95.25 456 ARG A O 1
ATOM 3419 N N . LEU A 1 457 ? -24.764 3.693 29.399 1.00 95.88 457 LEU A N 1
ATOM 3420 C CA . LEU A 1 457 ? -23.911 3.007 30.369 1.00 95.88 457 LEU A CA 1
ATOM 3421 C C . LEU A 1 457 ? -24.310 1.531 30.469 1.00 95.88 457 LEU A C 1
ATOM 3423 O O . LEU A 1 457 ? -25.481 1.219 30.663 1.00 95.88 457 LEU A O 1
ATOM 3427 N N . PHE A 1 458 ? -23.326 0.644 30.368 1.00 95.94 458 PHE A N 1
ATOM 3428 C CA . PHE A 1 458 ? -23.461 -0.793 30.578 1.00 95.94 458 PHE A CA 1
ATOM 3429 C C . PHE A 1 458 ? -22.529 -1.201 31.717 1.00 95.94 458 PHE A C 1
ATOM 3431 O O . PHE A 1 458 ? -21.322 -0.965 31.635 1.00 95.94 458 PHE A O 1
ATOM 3438 N N . ALA A 1 459 ? -23.086 -1.779 32.779 1.00 95.31 459 ALA A N 1
ATOM 3439 C CA . ALA A 1 459 ? -22.336 -2.172 33.965 1.00 95.31 459 ALA A CA 1
ATOM 3440 C C . ALA A 1 459 ? -22.594 -3.640 34.324 1.00 95.31 459 ALA A C 1
ATOM 3442 O O . ALA A 1 459 ? -23.744 -4.072 34.273 1.00 95.31 459 ALA A O 1
ATOM 3443 N N . ASP A 1 460 ? -21.549 -4.379 34.715 1.00 94.19 460 ASP A N 1
ATOM 3444 C CA . ASP A 1 460 ? -21.711 -5.749 35.235 1.00 94.19 460 ASP A CA 1
ATOM 3445 C C . ASP A 1 460 ? -22.357 -5.723 36.636 1.00 94.19 460 ASP A C 1
ATOM 3447 O O . ASP A 1 460 ? -23.199 -6.559 36.957 1.00 94.19 460 ASP A O 1
ATOM 3451 N N . LEU A 1 461 ? -21.974 -4.742 37.464 1.00 95.56 461 LEU A N 1
ATOM 3452 C CA . LEU A 1 461 ? -22.503 -4.518 38.808 1.00 95.56 461 LEU A CA 1
ATOM 3453 C C . LEU A 1 461 ? -22.813 -3.032 39.032 1.00 95.56 461 LEU A C 1
ATOM 3455 O O . LEU A 1 461 ? -21.993 -2.165 38.720 1.00 95.56 461 LEU A O 1
ATOM 3459 N N . SER A 1 462 ? -23.974 -2.744 39.624 1.00 95.00 462 SER A N 1
ATOM 3460 C CA . SER A 1 462 ? -24.350 -1.400 40.068 1.00 95.00 462 SER A CA 1
ATOM 3461 C C . SER A 1 462 ? -24.356 -1.313 41.593 1.00 95.00 462 SER A C 1
ATOM 3463 O O . SER A 1 462 ? -24.766 -2.258 42.265 1.00 95.00 462 SER A O 1
ATOM 3465 N N . VAL A 1 463 ? -23.850 -0.205 42.133 1.00 94.38 463 VAL A N 1
ATOM 3466 C CA . VAL A 1 463 ? -23.791 0.081 43.573 1.00 94.38 463 VAL A CA 1
ATOM 3467 C C . VAL A 1 463 ? -24.305 1.496 43.861 1.00 94.38 463 VAL A C 1
ATOM 3469 O O . VAL A 1 463 ? -24.173 2.364 42.996 1.00 94.38 463 VAL A O 1
ATOM 3472 N N . PRO A 1 464 ? -24.811 1.794 45.072 1.00 91.88 464 PRO A N 1
ATOM 3473 C CA . PRO A 1 464 ? -25.332 3.128 45.380 1.00 91.88 464 PRO A CA 1
ATOM 3474 C C . PRO A 1 464 ? -24.286 4.242 45.224 1.00 91.88 464 PRO A C 1
ATOM 3476 O O . PRO A 1 464 ? -24.572 5.298 44.664 1.00 91.88 464 PRO A O 1
ATOM 3479 N N . THR A 1 465 ? -23.052 4.010 45.695 1.00 91.25 465 THR A N 1
ATOM 3480 C CA . THR A 1 465 ? -21.949 4.984 45.609 1.00 91.25 465 THR A CA 1
ATOM 3481 C C . THR A 1 465 ? -20.595 4.297 45.415 1.00 91.25 465 THR A C 1
ATOM 3483 O O . THR A 1 465 ? -20.400 3.152 45.834 1.00 91.25 465 THR A O 1
ATOM 3486 N N . ILE A 1 466 ? -19.632 4.996 44.799 1.00 92.50 466 ILE A N 1
ATOM 3487 C CA . ILE A 1 466 ? -18.247 4.517 44.692 1.00 92.50 466 ILE A CA 1
ATOM 3488 C C . ILE A 1 466 ? -17.442 4.937 45.924 1.00 92.50 466 ILE A C 1
ATOM 3490 O O . ILE A 1 466 ? -17.337 6.117 46.269 1.00 92.50 466 ILE A O 1
ATOM 3494 N N . LEU A 1 467 ? -16.805 3.954 46.558 1.00 92.19 467 LEU A N 1
ATOM 3495 C CA . LEU A 1 467 ? -15.925 4.164 47.704 1.00 92.19 467 LEU A CA 1
ATOM 3496 C C . LEU A 1 467 ? -14.491 4.494 47.278 1.00 92.19 467 LEU A C 1
ATOM 3498 O O . LEU A 1 467 ? -14.041 4.189 46.171 1.00 92.19 467 LEU A O 1
ATOM 3502 N N . ASN A 1 468 ? -13.741 5.099 48.194 1.00 89.56 468 ASN A N 1
ATOM 3503 C CA . ASN A 1 468 ? -12.308 5.286 48.032 1.00 89.56 468 ASN A CA 1
ATOM 3504 C C . ASN A 1 468 ? -11.551 3.939 48.067 1.00 89.56 468 ASN A C 1
ATOM 3506 O O . ASN A 1 468 ? -12.077 2.892 48.447 1.00 89.56 468 ASN A O 1
ATOM 3510 N N . ARG A 1 469 ? -10.270 3.960 47.685 1.00 85.25 469 ARG A N 1
ATOM 3511 C CA . ARG A 1 469 ? -9.449 2.742 47.569 1.00 85.25 469 ARG A CA 1
ATOM 3512 C C . ARG A 1 469 ? -9.279 1.984 48.892 1.00 85.25 469 ARG A C 1
ATOM 3514 O O . ARG A 1 469 ? -9.162 0.763 48.871 1.00 85.25 469 ARG A O 1
ATOM 3521 N N . THR A 1 470 ? -9.250 2.696 50.016 1.00 88.19 470 THR A N 1
ATOM 3522 C CA . THR A 1 470 ? -9.134 2.122 51.365 1.00 88.19 470 THR A CA 1
ATOM 3523 C C . THR A 1 470 ? -10.472 1.636 51.920 1.00 88.19 470 THR A C 1
ATOM 3525 O O . THR A 1 470 ? -10.496 1.106 53.024 1.00 88.19 470 THR A O 1
ATOM 3528 N N . LYS A 1 471 ? -11.576 1.807 51.174 1.00 87.75 471 LYS A N 1
ATOM 3529 C CA . LYS A 1 471 ? -12.955 1.517 51.599 1.00 87.75 471 LYS A CA 1
ATOM 3530 C C . LYS A 1 471 ? -13.337 2.192 52.923 1.00 87.75 471 LYS A C 1
ATOM 3532 O O . LYS A 1 471 ? -14.223 1.723 53.625 1.00 87.75 471 LYS A O 1
ATOM 3537 N N . SER A 1 472 ? -12.670 3.296 53.260 1.00 88.69 472 SER A N 1
ATOM 3538 C CA . SER A 1 472 ? -12.878 4.034 54.511 1.00 88.69 472 SER A CA 1
ATOM 3539 C C . SER A 1 472 ? -13.943 5.125 54.392 1.00 88.69 472 SER A C 1
ATOM 3541 O O . SER A 1 472 ? -14.303 5.741 55.387 1.00 88.69 472 SER A O 1
ATOM 3543 N N . GLY A 1 473 ? -14.427 5.393 53.177 1.00 90.12 473 GLY A N 1
ATOM 3544 C CA . GLY A 1 473 ? -15.436 6.410 52.901 1.00 90.12 473 GLY A CA 1
ATOM 3545 C C . GLY A 1 473 ? -15.669 6.600 51.404 1.00 90.12 473 GLY A C 1
ATOM 3546 O O . GLY A 1 473 ? -15.128 5.857 50.578 1.00 90.12 473 GLY A O 1
ATOM 3547 N N . LEU A 1 474 ? -16.465 7.613 51.060 1.00 90.31 474 LEU A N 1
ATOM 3548 C CA . LEU A 1 474 ? -16.774 7.996 49.681 1.00 90.31 474 LEU A CA 1
ATOM 3549 C C . LEU A 1 474 ? -15.506 8.327 48.883 1.00 90.31 474 LEU A C 1
ATOM 3551 O O . LEU A 1 474 ? -14.522 8.860 49.406 1.00 90.31 474 LEU A O 1
ATOM 3555 N N . CYS A 1 475 ? -15.526 8.006 47.590 1.00 90.94 475 CYS A N 1
ATOM 3556 C CA . CYS A 1 475 ? -14.492 8.457 46.672 1.00 90.94 475 CYS A CA 1
ATOM 3557 C C . CYS A 1 475 ? -14.485 10.001 46.623 1.00 90.94 475 CYS A C 1
ATOM 3559 O O . CYS A 1 475 ? -15.542 10.596 46.412 1.00 90.94 475 CYS A O 1
ATOM 3561 N N . PRO A 1 476 ? -13.319 10.672 46.742 1.00 90.62 476 PRO A N 1
ATOM 3562 C CA . PRO A 1 476 ? -13.246 12.137 46.731 1.00 90.62 476 PRO A CA 1
ATOM 3563 C C . PRO A 1 476 ? -13.820 12.788 45.468 1.00 90.62 476 PRO A C 1
ATOM 3565 O O . PRO A 1 476 ? -14.273 13.925 45.511 1.00 90.62 476 PRO A O 1
ATOM 3568 N N . MET A 1 477 ? -13.778 12.077 44.336 1.00 92.50 477 MET A N 1
ATOM 3569 C CA . MET A 1 477 ? -14.362 12.560 43.083 1.00 92.50 477 MET A CA 1
ATOM 3570 C C . MET A 1 477 ? -15.884 12.421 43.080 1.00 92.50 477 MET A C 1
ATOM 3572 O O . MET A 1 477 ? -16.551 13.285 42.533 1.00 92.50 477 MET A O 1
ATOM 3576 N N . GLU A 1 478 ? -16.420 11.364 43.695 1.00 89.06 478 GLU A N 1
ATOM 3577 C CA . GLU A 1 478 ? -17.865 11.140 43.835 1.00 89.06 478 GLU A CA 1
ATOM 3578 C C . GLU A 1 478 ? -18.485 12.192 44.758 1.00 89.06 478 GLU A C 1
ATOM 3580 O O . GLU A 1 478 ? -19.479 12.816 44.405 1.00 89.06 478 GLU A O 1
ATOM 3585 N N . ASP A 1 479 ? -17.854 12.427 45.914 1.00 91.69 479 ASP A N 1
ATOM 3586 C CA . ASP A 1 479 ? -18.327 13.388 46.915 1.00 91.69 479 ASP A CA 1
ATOM 3587 C C . ASP A 1 479 ? -18.312 14.827 46.380 1.00 91.69 479 ASP A C 1
ATOM 3589 O O . ASP A 1 479 ? -19.247 15.584 46.621 1.00 91.69 479 ASP A O 1
ATOM 3593 N N . ALA A 1 480 ? -17.306 15.182 45.570 1.00 92.00 480 ALA A N 1
ATOM 3594 C CA . ALA A 1 480 ? -17.192 16.512 44.973 1.00 92.00 480 ALA A CA 1
ATOM 3595 C C . ALA A 1 480 ? -18.343 16.876 44.020 1.00 92.00 480 ALA A C 1
ATOM 3597 O O . ALA A 1 480 ? -18.547 18.057 43.758 1.00 92.00 480 ALA A O 1
ATOM 3598 N N . VAL A 1 481 ? -19.064 15.888 43.482 1.00 93.75 481 VAL A N 1
ATOM 3599 C CA . VAL A 1 481 ? -20.110 16.097 42.466 1.00 93.75 481 VAL A CA 1
ATOM 3600 C C . VAL A 1 481 ? -21.452 15.461 42.842 1.00 93.75 481 VAL A C 1
ATOM 3602 O O . VAL A 1 481 ? -22.318 15.283 41.984 1.00 93.75 481 VAL A O 1
ATOM 3605 N N . LYS A 1 482 ? -21.629 15.071 44.109 1.00 88.12 482 LYS A N 1
ATOM 3606 C CA . LYS A 1 482 ? -22.805 14.313 44.569 1.00 88.12 482 LYS A CA 1
ATOM 3607 C C . LYS A 1 482 ? -24.126 15.067 44.372 1.00 88.12 482 LYS A C 1
ATOM 3609 O O . LYS A 1 482 ? -25.104 14.449 43.969 1.00 88.12 482 LYS A O 1
ATOM 3614 N N . ASP A 1 483 ? -24.099 16.386 44.565 1.00 89.25 483 ASP A N 1
ATOM 3615 C CA . ASP A 1 483 ? -25.257 17.288 44.488 1.00 89.25 483 ASP A CA 1
ATOM 3616 C C . ASP A 1 483 ? -25.289 18.075 43.159 1.00 89.25 483 ASP A C 1
ATOM 3618 O O . ASP A 1 483 ? -25.872 19.153 43.073 1.00 89.25 483 ASP A O 1
ATOM 3622 N N . MET A 1 484 ? -24.593 17.581 42.128 1.00 91.38 484 MET A N 1
ATOM 3623 C CA . MET A 1 484 ? -24.465 18.239 40.825 1.00 91.38 484 MET A CA 1
ATOM 3624 C C . MET A 1 484 ? -25.001 17.346 39.709 1.00 91.38 484 MET A C 1
ATOM 3626 O O . MET A 1 484 ? -24.651 16.165 39.649 1.00 91.38 484 MET A O 1
ATOM 3630 N N . ASP A 1 485 ? -25.762 17.936 38.787 1.00 86.62 485 ASP A N 1
ATOM 3631 C CA . ASP A 1 485 ? -26.371 17.213 37.660 1.00 86.62 485 ASP A CA 1
ATOM 3632 C C . ASP A 1 485 ? -25.925 17.726 36.279 1.00 86.62 485 ASP A C 1
ATOM 3634 O O . ASP A 1 485 ? -26.165 17.065 35.271 1.00 86.62 485 ASP A O 1
ATOM 3638 N N . GLU A 1 486 ? -25.241 18.873 36.208 1.00 91.50 486 GLU A N 1
ATOM 3639 C CA . GLU A 1 486 ? -24.747 19.440 34.949 1.00 91.50 486 GLU A CA 1
ATOM 3640 C C . GLU A 1 486 ? -23.321 18.941 34.628 1.00 91.50 486 GLU A C 1
ATOM 3642 O O . GLU A 1 486 ? -22.374 19.299 35.341 1.00 91.50 486 GLU A O 1
ATOM 3647 N N . PRO A 1 487 ? -23.112 18.157 33.545 1.00 92.19 487 PRO A N 1
ATOM 3648 C CA . PRO A 1 487 ? -21.819 17.530 33.265 1.00 92.19 487 PRO A CA 1
ATOM 3649 C C . PRO A 1 487 ? -20.652 18.516 33.129 1.00 92.19 487 PRO A C 1
ATOM 3651 O O . PRO A 1 487 ? -19.552 18.234 33.601 1.00 92.19 487 PRO A O 1
ATOM 3654 N N . GLU A 1 488 ? -20.877 19.681 32.517 1.00 93.12 488 GLU A N 1
ATOM 3655 C CA . GLU A 1 488 ? -19.842 20.707 32.340 1.00 93.12 488 GLU A CA 1
ATOM 3656 C C . GLU A 1 488 ? -19.357 21.267 33.686 1.00 93.12 488 GLU A C 1
ATOM 3658 O O . GLU A 1 488 ? -18.151 21.288 33.963 1.00 93.12 488 GLU A O 1
ATOM 3663 N N . ALA A 1 489 ? -20.294 21.640 34.562 1.00 93.56 489 ALA A N 1
ATOM 3664 C CA . ALA A 1 489 ? -19.990 22.132 35.902 1.00 93.56 489 ALA A CA 1
ATOM 3665 C C . ALA A 1 489 ? -19.271 21.065 36.746 1.00 93.56 489 ALA A C 1
ATOM 3667 O O . ALA A 1 489 ? -18.297 21.364 37.444 1.00 93.56 489 ALA A O 1
ATOM 3668 N N . MET A 1 490 ? -19.693 19.801 36.637 1.00 94.19 490 MET A N 1
ATOM 3669 C CA . MET A 1 490 ? -19.057 18.676 37.328 1.00 94.19 490 MET A CA 1
ATOM 3670 C C . MET A 1 490 ? -17.595 18.496 36.902 1.00 94.19 490 MET A C 1
ATOM 3672 O O . MET A 1 490 ? -16.720 18.345 37.755 1.00 94.19 490 MET A O 1
ATOM 3676 N N . VAL A 1 491 ? -17.290 18.556 35.598 1.00 92.94 491 VAL A N 1
ATOM 3677 C CA . VAL A 1 491 ? -15.909 18.444 35.085 1.00 92.94 491 VAL A CA 1
ATOM 3678 C C . VAL A 1 491 ? -15.017 19.562 35.633 1.00 92.94 491 VAL A C 1
ATOM 3680 O O . VAL A 1 491 ? -13.854 19.319 35.982 1.00 92.94 491 VAL A O 1
ATOM 3683 N N . PHE A 1 492 ? -15.552 20.778 35.758 1.00 93.88 492 PHE A N 1
ATOM 3684 C CA . PHE A 1 492 ? -14.834 21.896 36.363 1.00 93.88 492 PHE A CA 1
ATOM 3685 C C . PHE A 1 492 ? -14.499 21.638 37.843 1.00 93.88 492 PHE A C 1
ATOM 3687 O O . PHE A 1 492 ? -13.337 21.785 38.246 1.00 93.88 492 PHE A O 1
ATOM 3694 N N . GLU A 1 493 ? -15.471 21.188 38.643 1.00 94.38 493 GLU A N 1
ATOM 3695 C CA . GLU A 1 493 ? -15.254 20.907 40.069 1.00 94.38 493 GLU A CA 1
ATOM 3696 C C . GLU A 1 493 ? -14.307 19.714 40.283 1.00 94.38 493 GLU A C 1
ATOM 3698 O O . GLU A 1 493 ? -13.409 19.782 41.127 1.00 94.38 493 GLU A O 1
ATOM 3703 N N . ILE A 1 494 ? -14.392 18.671 39.447 1.00 93.56 494 ILE A N 1
ATOM 3704 C CA . ILE A 1 494 ? -13.453 17.534 39.443 1.00 93.56 494 ILE A CA 1
ATOM 3705 C C . ILE A 1 494 ? -12.011 18.025 39.274 1.00 93.56 494 ILE A C 1
ATOM 3707 O O . ILE A 1 494 ? -11.131 17.662 40.060 1.00 93.56 494 ILE A O 1
ATOM 3711 N N . ARG A 1 495 ? -11.744 18.893 38.287 1.00 92.38 495 ARG A N 1
ATOM 3712 C CA . ARG A 1 495 ? -10.398 19.452 38.057 1.00 92.38 495 ARG A CA 1
ATOM 3713 C C . ARG A 1 495 ? -9.903 20.256 39.259 1.00 92.38 495 ARG A C 1
ATOM 3715 O O . ARG A 1 495 ? -8.730 20.157 39.631 1.00 92.38 495 ARG A O 1
ATOM 3722 N N . LYS A 1 496 ? -10.776 21.051 39.880 1.00 93.38 496 LYS A N 1
ATOM 3723 C CA . LYS A 1 496 ? -10.450 21.848 41.072 1.00 93.38 496 LYS A CA 1
ATOM 3724 C C . LYS A 1 496 ? -10.139 20.962 42.281 1.00 93.38 496 LYS A C 1
ATOM 3726 O O . LYS A 1 496 ? -9.218 21.261 43.043 1.00 93.38 496 LYS A O 1
ATOM 3731 N N . THR A 1 497 ? -10.879 19.875 42.462 1.00 91.31 497 THR A N 1
ATOM 3732 C CA . THR A 1 497 ? -10.667 18.903 43.543 1.00 91.31 497 THR A CA 1
ATOM 3733 C C . THR A 1 497 ? -9.390 18.096 43.331 1.00 91.31 497 THR A C 1
ATOM 3735 O O . THR A 1 497 ? -8.589 17.974 44.256 1.00 91.31 497 THR A O 1
ATOM 3738 N N . LEU A 1 498 ? -9.106 17.656 42.102 1.00 89.44 498 LEU A N 1
ATOM 3739 C CA . LEU A 1 498 ? -7.862 16.956 41.771 1.00 89.44 498 LEU A CA 1
ATOM 3740 C C . LEU A 1 498 ? -6.620 17.818 42.065 1.00 89.44 498 LEU A C 1
ATOM 3742 O O . LEU A 1 498 ? -5.655 17.337 42.655 1.00 89.44 498 LEU A O 1
ATOM 3746 N N . LYS A 1 499 ? -6.664 19.119 41.739 1.00 89.12 499 LYS A N 1
ATOM 3747 C CA . LYS A 1 499 ? -5.593 20.075 42.080 1.00 89.12 499 LYS A CA 1
ATOM 3748 C C . LYS A 1 499 ? -5.390 20.236 43.590 1.00 89.12 499 LYS A C 1
ATOM 3750 O O . LYS A 1 499 ? -4.259 20.443 44.018 1.00 89.12 499 LYS A O 1
ATOM 3755 N N . ARG A 1 500 ? -6.460 20.173 44.391 1.00 88.69 500 ARG A N 1
ATOM 3756 C CA . ARG A 1 500 ? -6.384 20.239 45.863 1.00 88.69 500 ARG A CA 1
ATOM 3757 C C . ARG A 1 500 ? -5.757 18.977 46.451 1.00 88.69 500 ARG A C 1
ATOM 3759 O O . ARG A 1 500 ? -4.950 19.089 47.365 1.00 88.69 500 ARG A O 1
ATOM 3766 N N . ILE A 1 501 ? -6.099 17.810 45.907 1.00 85.06 501 ILE A N 1
ATOM 3767 C CA . ILE A 1 501 ? -5.561 16.521 46.357 1.00 85.06 501 ILE A CA 1
ATOM 3768 C C . ILE A 1 501 ? -4.081 16.390 45.997 1.00 85.06 501 ILE A C 1
ATOM 3770 O O . ILE A 1 501 ? -3.308 16.017 46.860 1.00 85.06 501 ILE A O 1
ATOM 3774 N N . ASN A 1 502 ? -3.669 16.762 44.782 1.00 80.94 502 ASN A N 1
ATOM 3775 C CA . ASN A 1 502 ? -2.266 16.650 44.349 1.00 80.94 502 ASN A CA 1
ATOM 3776 C C . ASN A 1 502 ? -1.315 17.677 44.996 1.00 80.94 502 ASN A C 1
ATOM 3778 O O . ASN A 1 502 ? -0.107 17.591 44.794 1.00 80.94 502 ASN A O 1
ATOM 3782 N N . LYS A 1 503 ? -1.845 18.694 45.690 1.00 74.25 503 LYS A N 1
ATOM 3783 C CA . LYS A 1 503 ? -1.052 19.671 46.458 1.00 74.25 503 LYS A CA 1
ATOM 3784 C C . LYS A 1 503 ? -0.781 19.225 47.899 1.00 74.25 503 LYS A C 1
ATOM 3786 O O . LYS A 1 503 ? 0.046 19.852 48.555 1.00 74.25 503 LYS A O 1
ATOM 3791 N N . LYS A 1 504 ? -1.517 18.227 48.387 1.00 55.53 504 LYS A N 1
ATOM 3792 C CA . LYS A 1 504 ? -1.245 17.530 49.646 1.00 55.53 504 LYS A CA 1
ATOM 3793 C C . LYS A 1 504 ? -0.377 16.317 49.352 1.00 55.53 504 LYS A C 1
ATOM 3795 O O . LYS A 1 504 ? 0.401 15.961 50.258 1.00 55.53 504 LYS A O 1
#

Secondary structure (DSSP, 8-state):
-HHHHHHHHHHHHHHHHHHHHSS-HHHHT-HHHHHHHHHHHHHTTT--------PPP--HHHHHHHHHHHHHHHH-TTHHHHSHHHHHHHHHTT-HHHHHHHHHHHHHHHHSSS-HHHHHT-HHHHHHHHHHHHSTT-----TT-----TT---PPP----------TTSTTTTTTTTTSSS-----STT----PPPPB--TTSPPPPPTTB-TTHHHH-----HHHHT-TT--EEE--SGGGTT-EEE-TTT----TT---HHHHT-TT-SB---TT--GGGEEEEEEEE-GGG-HHHHS-----HHHHH-TT--EEEETTEEEE-TTT-----HHHHH----SB-SEEEEEEEEEEE-PPPPHHHHHHHHHHHHHTT-SEEEEETTEEEEEE--STTHHHHHHHHTT--TT-EEEESEE-HHHHHHHHHHT-SEEEEEEEETTHHHHHHTTT-EEEEEEEESSPBPTTSSSB-HHHHTTTT---HHHHHHHHHHHHHHHTT-